Protein 8TKA (pdb70)

Solvent-accessible surface area: 33460 Å² total

Structure (mmCIF, N/CA/C/O backbone):
data_8TKA
#
_entry.id   8TKA
#
_cell.length_a   137.111
_cell.length_b   137.111
_cell.length_c   98.248
_cell.angle_alpha   90.00
_cell.angle_beta   90.00
_cell.angle_gamma   120.00
#
_symmetry.space_group_name_H-M   'P 65'
#
loop_
_atom_site.group_PDB
_atom_site.id
_atom_site.type_symbol
_atom_site.label_atom_id
_atom_site.label_alt_id
_atom_site.label_comp_id
_atom_site.label_asym_id
_atom_site.label_entity_id
_atom_site.label_seq_id
_atom_site.pdbx_PDB_ins_code
_atom_site.Cartn_x
_atom_site.Cartn_y
_atom_site.Cartn_z
_atom_site.occupancy
_atom_site.B_iso_or_equiv
_atom_site.auth_seq_id
_atom_site.auth_comp_id
_atom_site.auth_asym_id
_atom_site.auth_atom_id
_atom_site.pdbx_PDB_model_num
ATOM 9 N N . ALA A 1 2 ? 66.069 10.519 0.064 1.00 64.89 2 ALA A N 1
ATOM 10 C CA . ALA A 1 2 ? 65.845 9.155 0.601 1.00 62.71 2 ALA A CA 1
ATOM 11 C C . ALA A 1 2 ? 65.889 9.069 2.123 1.00 62.16 2 ALA A C 1
ATOM 12 O O . ALA A 1 2 ? 66.357 9.996 2.774 1.00 65.96 2 ALA A O 1
ATOM 14 N N . SER A 1 3 ? 65.423 7.928 2.647 1.00 61.05 3 SER A N 1
ATOM 15 C CA . SER A 1 3 ? 65.294 7.649 4.088 1.00 61.07 3 SER A CA 1
ATOM 16 C C . SER A 1 3 ? 65.340 6.132 4.329 1.00 59.85 3 SER A C 1
ATOM 17 O O . SER A 1 3 ? 64.708 5.365 3.607 1.00 61.36 3 SER A O 1
ATOM 20 N N . SER A 1 4 ? 66.100 5.699 5.331 1.00 61.15 4 SER A N 1
ATOM 21 C CA . SER A 1 4 ? 66.150 4.274 5.702 1.00 59.18 4 SER A CA 1
ATOM 22 C C . SER A 1 4 ? 64.907 3.843 6.448 1.00 57.87 4 SER A C 1
ATOM 23 O O . SER A 1 4 ? 64.560 2.664 6.429 1.00 60.33 4 SER A O 1
ATOM 26 N N . LEU A 1 5 ? 64.251 4.780 7.130 1.00 57.78 5 LEU A N 1
ATOM 27 C CA . LEU A 1 5 ? 62.980 4.481 7.754 1.00 57.84 5 LEU A CA 1
ATOM 28 C C . LEU A 1 5 ? 61.971 4.135 6.676 1.00 59.00 5 LEU A C 1
ATOM 29 O O . LEU A 1 5 ? 61.347 3.072 6.732 1.00 52.67 5 LEU A O 1
ATOM 34 N N . ARG A 1 6 ? 61.863 5.014 5.674 1.00 59.61 6 ARG A N 1
ATOM 35 C CA . ARG A 1 6 ? 60.985 4.780 4.525 1.00 59.26 6 ARG A CA 1
ATOM 36 C C . ARG A 1 6 ? 61.221 3.415 3.876 1.00 60.35 6 ARG A C 1
ATOM 37 O O . ARG A 1 6 ? 60.248 2.710 3.540 1.00 68.01 6 ARG A O 1
ATOM 39 N N . ALA A 1 7 ? 62.495 3.044 3.713 1.00 56.96 7 ALA A N 1
ATOM 40 C CA . ALA A 1 7 ? 62.864 1.759 3.120 1.00 55.37 7 ALA A CA 1
ATOM 41 C C . ALA A 1 7 ? 62.444 0.574 3.982 1.00 61.71 7 ALA A C 1
ATOM 42 O O . ALA A 1 7 ? 61.966 -0.439 3.470 1.00 72.93 7 ALA A O 1
ATOM 44 N N . ALA A 1 8 ? 62.625 0.692 5.294 1.00 64.39 8 ALA A N 1
ATOM 45 C CA . ALA A 1 8 ? 62.180 -0.338 6.227 1.00 65.19 8 ALA A CA 1
ATOM 46 C C . ALA A 1 8 ? 60.684 -0.519 6.138 1.00 70.79 8 ALA A C 1
ATOM 47 O O . ALA A 1 8 ? 60.210 -1.643 6.023 1.00 75.86 8 ALA A O 1
ATOM 49 N N . ILE A 1 9 ? 59.960 0.606 6.156 1.00 75.05 9 ILE A N 1
ATOM 50 C CA . ILE A 1 9 ? 58.497 0.608 6.116 1.00 69.26 9 ILE A CA 1
ATOM 51 C C . ILE A 1 9 ? 58.032 0.100 4.763 1.00 69.51 9 ILE A C 1
ATOM 52 O O . ILE A 1 9 ? 56.994 -0.539 4.656 1.00 78.81 9 ILE A O 1
ATOM 57 N N . SER A 1 10 ? 58.809 0.390 3.730 1.00 67.68 10 SER A N 1
ATOM 58 C CA . SER A 1 10 ? 58.565 -0.164 2.406 1.00 67.61 10 SER A CA 1
ATOM 59 C C . SER A 1 10 ? 58.570 -1.692 2.352 1.00 64.85 10 SER A C 1
ATOM 60 O O . SER A 1 10 ? 57.716 -2.293 1.707 1.00 65.72 10 SER A O 1
ATOM 63 N N . LYS A 1 11 ? 59.522 -2.311 3.035 1.00 67.90 11 LYS A N 1
ATOM 64 C CA . LYS A 1 11 ? 59.658 -3.765 2.995 1.00 71.44 11 LYS A CA 1
ATOM 65 C C . LYS A 1 11 ? 58.526 -4.526 3.667 1.00 71.77 11 LYS A C 1
ATOM 66 O O . LYS A 1 11 ? 58.397 -5.723 3.465 1.00 64.78 11 LYS A O 1
ATOM 72 N N . ILE A 1 12 ? 57.720 -3.836 4.471 1.00 80.21 12 ILE A N 1
ATOM 73 C CA . ILE A 1 12 ? 56.614 -4.457 5.181 1.00 80.15 12 ILE A CA 1
ATOM 74 C C . ILE 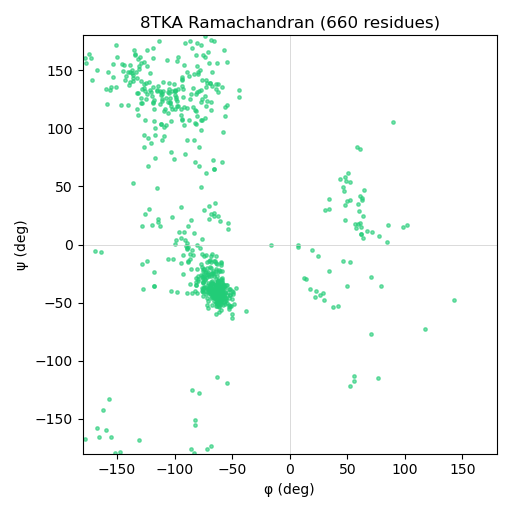A 1 12 ? 55.471 -4.691 4.234 1.00 82.73 12 ILE A C 1
ATOM 75 O O . ILE A 1 12 ? 54.852 -3.761 3.757 1.00 84.72 12 ILE A O 1
ATOM 80 N N . LYS A 1 13 ? 55.287 -5.957 3.901 1.00 100.65 13 LYS A N 1
ATOM 81 C CA . LYS A 1 13 ? 54.046 -6.484 3.326 1.00 113.28 13 LYS A CA 1
ATOM 82 C C . LYS A 1 13 ? 52.791 -5.963 4.047 1.00 108.55 13 LYS A C 1
ATOM 83 O O . LYS A 1 13 ? 52.681 -6.059 5.273 1.00 95.98 13 LYS A O 1
ATOM 89 N N . ARG A 1 14 ? 51.867 -5.406 3.258 1.00 109.28 14 ARG A N 1
ATOM 90 C CA . ARG A 1 14 ? 50.694 -4.685 3.755 1.00 103.39 14 ARG A CA 1
ATOM 91 C C . ARG A 1 14 ? 49.418 -5.319 3.205 1.00 107.49 14 ARG A C 1
ATOM 92 O O . ARG A 1 14 ? 48.717 -4.713 2.396 1.00 111.43 14 ARG A O 1
ATOM 100 N N . ASP A 1 15 ? 49.117 -6.542 3.627 1.00 119.94 15 ASP A N 1
ATOM 101 C CA . ASP A 1 15 ? 47.824 -7.158 3.283 1.00 133.40 15 ASP A CA 1
ATOM 102 C C . ASP A 1 15 ? 46.701 -6.364 3.949 1.00 142.44 15 ASP A C 1
ATOM 103 O O . ASP A 1 15 ? 45.687 -6.070 3.317 1.00 141.06 15 ASP A O 1
ATOM 108 N N . ASP A 1 16 ? 46.907 -6.023 5.225 1.00 155.54 16 ASP A N 1
ATOM 109 C CA . ASP A 1 16 ? 46.049 -5.092 5.988 1.00 152.46 16 ASP A CA 1
ATOM 110 C C . ASP A 1 16 ? 44.540 -5.370 5.843 1.00 144.49 16 ASP A C 1
ATOM 111 O O . ASP A 1 16 ? 43.740 -4.459 5.606 1.00 153.02 16 ASP A O 1
ATOM 116 N N . VAL A 1 17 ? 44.170 -6.640 5.961 1.00 130.14 17 VAL A N 1
ATOM 117 C CA . VAL A 1 17 ? 42.756 -7.025 6.011 1.00 122.42 17 VAL A CA 1
ATOM 118 C C . VAL A 1 17 ? 42.080 -6.555 7.316 1.00 114.24 17 VAL A C 1
ATOM 119 O O . VAL A 1 17 ? 40.932 -6.130 7.280 1.00 122.94 17 VAL A O 1
ATOM 123 N N . GLY A 1 18 ? 42.789 -6.617 8.448 1.00 103.36 18 GLY A N 1
ATOM 124 C CA . GLY A 1 18 ? 42.313 -6.065 9.747 1.00 100.49 18 GLY A CA 1
ATOM 125 C C . GLY A 1 18 ? 43.469 -5.816 10.722 1.00 102.12 18 GLY A C 1
ATOM 126 O O . GLY A 1 18 ? 44.603 -5.686 10.272 1.00 109.72 18 GLY A O 1
ATOM 127 N N . GLN A 1 19 ? 43.213 -5.717 12.038 1.00 99.56 19 GLN A N 1
ATOM 128 C CA . GLN A 1 19 ? 44.305 -5.852 13.036 1.00 106.97 19 GLN A CA 1
ATOM 129 C C . GLN A 1 19 ? 44.512 -7.359 13.246 1.00 103.52 19 GLN A C 1
ATOM 130 O O . GLN A 1 19 ? 43.617 -8.045 13.744 1.00 103.47 19 GLN A O 1
ATOM 136 N N . GLN A 1 20 ? 45.685 -7.867 12.873 1.00 101.64 20 GLN A N 1
ATOM 137 C CA . GLN A 1 20 ? 46.004 -9.287 13.044 1.00 97.76 20 GLN A CA 1
ATOM 138 C C . GLN A 1 20 ? 46.377 -9.544 14.475 1.00 88.51 20 GLN A C 1
ATOM 139 O O . GLN A 1 20 ? 47.183 -8.829 15.042 1.00 90.60 20 GLN A O 1
ATOM 145 N N . VAL A 1 21 ? 45.785 -10.589 15.037 1.00 92.16 21 VAL A N 1
ATOM 146 C CA . VAL A 1 21 ? 45.883 -10.903 16.451 1.00 88.61 21 VAL A CA 1
ATOM 147 C C . VAL A 1 21 ? 46.364 -12.325 16.580 1.00 83.88 21 VAL A C 1
ATOM 148 O O . VAL A 1 21 ? 45.806 -13.223 15.957 1.00 84.19 21 VAL A O 1
ATOM 152 N N . CYS A 1 22 ? 47.366 -12.523 17.431 1.00 81.75 22 CYS A N 1
ATOM 153 C CA . CYS A 1 22 ? 47.971 -13.820 17.634 1.00 79.51 22 CYS A CA 1
ATOM 154 C C . CYS A 1 22 ? 48.333 -14.493 16.300 1.00 84.95 22 CYS A C 1
ATOM 155 O O . CYS A 1 22 ? 47.908 -15.606 16.042 1.00 91.70 22 CYS A O 1
ATOM 158 N N . PRO A 1 23 ? 49.118 -13.810 15.432 1.00 93.56 23 PRO A N 1
ATOM 159 C CA . PRO A 1 23 ? 49.668 -14.506 14.267 1.00 90.43 23 PRO A CA 1
ATOM 160 C C . PRO A 1 23 ? 50.766 -15.417 14.752 1.00 98.78 23 PRO A C 1
ATOM 161 O O . PRO A 1 23 ? 51.041 -15.464 15.955 1.00 115.39 23 PRO A O 1
ATOM 165 N N . ASN A 1 24 ? 51.377 -16.152 13.838 1.00 97.19 24 ASN A N 1
ATOM 166 C CA . ASN A 1 24 ? 52.293 -17.222 14.219 1.00 101.07 24 ASN A CA 1
ATOM 167 C C . ASN A 1 24 ? 51.618 -18.302 15.083 1.00 88.64 24 ASN A C 1
ATOM 168 O O . ASN A 1 24 ? 52.284 -19.097 15.711 1.00 92.48 24 ASN A O 1
ATOM 173 N N . TYR A 1 25 ? 50.293 -18.342 15.076 1.00 86.44 25 TYR A N 1
ATOM 174 C CA . TYR A 1 25 ? 49.538 -19.349 15.784 1.00 83.94 25 TYR A CA 1
ATOM 175 C C . TYR A 1 25 ? 48.756 -20.081 14.736 1.00 77.37 25 TYR A C 1
ATOM 176 O O . TYR A 1 25 ? 48.557 -19.579 13.631 1.00 72.07 25 TYR A O 1
ATOM 185 N N . VAL A 1 26 ? 48.314 -21.274 15.091 1.00 71.73 26 VAL A N 1
ATOM 186 C CA . VAL A 1 26 ? 47.553 -22.098 14.177 1.00 69.51 26 VAL A CA 1
ATOM 187 C C . VAL A 1 26 ? 46.060 -21.798 14.265 1.00 67.63 26 VAL A C 1
ATOM 188 O O . VAL A 1 26 ? 45.425 -21.526 13.266 1.00 70.56 26 VAL A O 1
ATOM 200 N N . LEU A 1 28 ? 44.437 -19.827 17.029 1.00 72.54 28 LEU A N 1
ATOM 201 C CA . LEU A 1 28 ? 44.109 -18.531 17.582 1.00 72.29 28 LEU A CA 1
ATOM 202 C C . LEU A 1 28 ? 44.452 -17.383 16.652 1.00 72.73 28 LEU A C 1
ATOM 203 O O . LEU A 1 28 ? 44.169 -16.230 16.987 1.00 72.61 28 LEU A O 1
ATOM 208 N N . ARG A 1 29 ? 45.031 -17.680 15.487 1.00 74.53 29 ARG A N 1
ATOM 209 C CA . ARG A 1 29 ? 45.229 -16.656 14.478 1.00 78.01 29 ARG A CA 1
ATOM 210 C C . ARG A 1 29 ? 43.882 -15.994 14.183 1.00 73.93 29 ARG A C 1
ATOM 211 O O . ARG A 1 29 ? 42.929 -16.639 13.777 1.00 73.70 29 ARG A O 1
ATOM 219 N N . SER A 1 30 ? 43.830 -14.694 14.416 1.00 78.29 30 SER A N 1
ATOM 220 C CA . SER A 1 30 ? 42.589 -13.943 14.418 1.00 79.76 30 SER A CA 1
ATOM 221 C C . SER A 1 30 ? 42.776 -12.661 13.618 1.00 80.21 30 SER A C 1
ATOM 222 O O . SER A 1 30 ? 43.893 -12.244 13.327 1.00 82.29 30 SER A O 1
ATOM 225 N N . SER A 1 31 ? 41.669 -12.044 13.249 1.00 81.19 31 SER A N 1
ATOM 226 C CA . SER A 1 31 ? 41.694 -10.773 12.546 1.00 83.03 31 SER A CA 1
ATOM 227 C C . SER A 1 31 ? 40.487 -9.992 12.985 1.00 82.85 31 SER A C 1
ATOM 228 O O . SER A 1 31 ? 39.371 -10.443 12.783 1.00 92.20 31 SER A O 1
ATOM 231 N N . VAL A 1 32 ? 40.696 -8.821 13.570 1.00 86.37 32 VAL A N 1
ATOM 232 C CA . VAL A 1 32 ? 39.575 -7.960 13.938 1.00 90.81 32 VAL A CA 1
ATOM 233 C C . VAL A 1 32 ? 39.387 -6.872 12.882 1.00 82.87 32 VAL A C 1
ATOM 234 O O . VAL A 1 32 ? 40.335 -6.219 12.495 1.00 84.12 32 VAL A O 1
ATOM 238 N N . THR A 1 33 ? 38.164 -6.737 12.384 1.00 85.51 33 THR A N 1
ATOM 239 C CA . THR A 1 33 ? 37.826 -5.738 11.380 1.00 86.06 33 THR A CA 1
ATOM 240 C C . THR A 1 33 ? 36.746 -4.846 11.961 1.00 84.61 33 THR A C 1
ATOM 241 O O . THR A 1 33 ? 35.757 -5.313 12.494 1.00 78.87 33 THR A O 1
ATOM 245 N N . THR A 1 34 ? 36.956 -3.547 11.850 1.00 93.58 34 THR A N 1
ATOM 246 C CA . THR A 1 34 ? 36.086 -2.551 12.444 1.00 93.21 34 THR A CA 1
ATOM 247 C C . THR A 1 34 ? 34.971 -2.188 11.468 1.00 93.87 34 THR A C 1
ATOM 248 O O . THR A 1 34 ? 35.229 -1.686 10.380 1.00 102.31 34 THR A O 1
ATOM 252 N N . LYS A 1 35 ? 33.735 -2.453 11.859 1.00 95.87 35 LYS A N 1
ATOM 253 C CA . LYS A 1 35 ? 32.573 -2.141 11.048 1.00 104.35 35 LYS A CA 1
ATOM 254 C C . LYS A 1 35 ? 31.797 -1.107 11.832 1.00 111.99 35 LYS A C 1
ATOM 255 O O . LYS A 1 35 ? 31.583 -1.276 13.033 1.00 117.98 35 LYS A O 1
ATOM 261 N N . VAL A 1 36 ? 31.376 -0.040 11.162 1.00 121.28 36 VAL A N 1
ATOM 262 C CA . VAL A 1 36 ? 30.637 1.040 11.820 1.00 128.52 36 VAL A CA 1
ATOM 263 C C . VAL A 1 36 ? 29.260 1.226 11.153 1.00 130.50 36 VAL A C 1
ATOM 264 O O . VAL A 1 36 ? 29.147 1.222 9.921 1.00 124.80 36 VAL A O 1
ATOM 268 N N . VAL A 1 37 ? 28.216 1.316 11.979 1.00 132.53 37 VAL A N 1
ATOM 269 C CA . VAL A 1 37 ? 26.867 1.688 11.528 1.00 136.84 37 VAL A CA 1
ATOM 270 C C . VAL A 1 37 ? 26.316 2.689 12.537 1.00 141.83 37 VAL A C 1
ATOM 271 O O . VAL A 1 37 ? 26.520 2.535 13.742 1.00 133.24 37 VAL A O 1
ATOM 275 N N . ARG A 1 38 ? 25.614 3.705 12.040 1.00 144.22 38 ARG A N 1
ATOM 276 C CA . ARG A 1 38 ? 25.271 4.892 12.835 1.00 148.19 38 ARG A CA 1
ATOM 277 C C . ARG A 1 38 ? 26.515 5.514 13.503 1.00 148.75 38 ARG A C 1
ATOM 278 O O . ARG A 1 38 ? 27.430 5.918 12.778 1.00 146.00 38 ARG A O 1
ATOM 286 N N . ASN A 1 39 ? 26.549 5.631 14.838 1.00 145.11 39 ASN A N 1
ATOM 287 C CA . ASN A 1 39 ? 27.773 5.982 15.571 1.00 131.93 39 ASN A CA 1
ATOM 288 C C . ASN A 1 39 ? 28.221 4.827 16.454 1.00 126.23 39 ASN A C 1
ATOM 289 O O . ASN A 1 39 ? 28.996 5.041 17.393 1.00 114.04 39 ASN A O 1
ATOM 294 N N . VAL A 1 40 ? 27.741 3.613 16.154 1.00 131.53 40 VAL A N 1
ATOM 295 C CA . VAL A 1 40 ? 28.171 2.408 16.877 1.00 134.33 40 VAL A CA 1
ATOM 296 C C . VAL A 1 40 ? 29.155 1.594 16.029 1.00 121.35 40 VAL A C 1
ATOM 297 O O . VAL A 1 40 ? 28.857 1.214 14.889 1.00 112.65 40 VAL A O 1
ATOM 301 N N . VAL A 1 41 ? 30.337 1.369 16.602 1.00 111.02 41 VAL A N 1
ATOM 302 C CA . VAL A 1 41 ? 31.379 0.562 15.986 1.00 110.16 41 VAL A CA 1
ATOM 303 C C . VAL A 1 41 ? 31.294 -0.835 16.589 1.00 112.49 41 VAL A C 1
ATOM 304 O O . VAL A 1 41 ? 31.373 -0.998 17.810 1.00 112.20 41 VAL A O 1
ATOM 308 N N . GLU A 1 42 ? 31.133 -1.837 15.725 1.00 112.08 42 GLU A N 1
ATOM 309 C CA . GLU A 1 42 ? 31.091 -3.227 16.153 1.00 111.96 42 GLU A CA 1
ATOM 310 C C . GLU A 1 42 ? 32.292 -3.958 15.569 1.00 105.47 42 GLU A C 1
ATOM 311 O O . GLU A 1 42 ? 32.558 -3.852 14.379 1.00 120.14 42 GLU A O 1
ATOM 317 N N . TYR A 1 43 ? 32.994 -4.707 16.417 1.00 98.73 43 TYR A N 1
ATOM 318 C CA . TYR A 1 43 ? 34.232 -5.394 16.060 1.00 96.40 43 TYR A CA 1
ATOM 319 C C . TYR A 1 43 ? 33.903 -6.816 15.613 1.00 90.08 43 TYR A C 1
ATOM 320 O O . TYR A 1 43 ? 33.253 -7.547 16.349 1.00 86.54 43 TYR A O 1
ATOM 329 N N . GLN A 1 44 ? 34.372 -7.196 14.424 1.00 91.03 44 GLN A N 1
ATOM 330 C CA . GLN A 1 44 ? 34.134 -8.515 13.841 1.00 83.59 44 GLN A CA 1
ATOM 331 C C . GLN A 1 44 ? 35.416 -9.343 13.895 1.00 78.43 44 GLN A C 1
ATOM 332 O O . GLN A 1 44 ? 36.439 -8.930 13.367 1.00 73.35 44 GLN A O 1
ATOM 338 N N . ILE A 1 45 ? 35.328 -10.542 14.467 1.00 76.29 45 ILE A N 1
ATOM 339 C CA . ILE A 1 45 ? 36.481 -11.405 14.683 1.00 73.47 45 ILE A CA 1
ATOM 340 C C . ILE A 1 45 ? 36.399 -12.606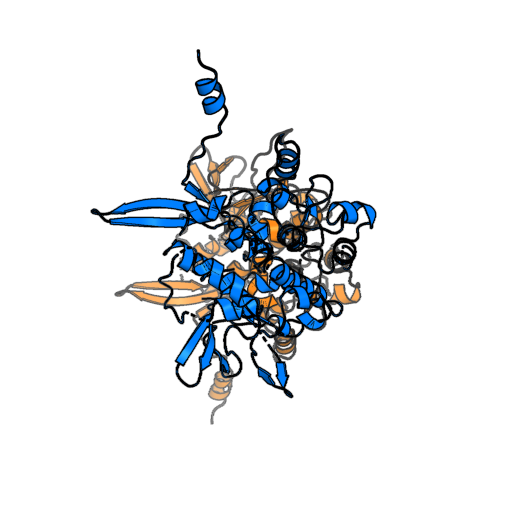 13.739 1.00 71.43 45 ILE A C 1
ATOM 341 O O . ILE A 1 45 ? 35.477 -13.397 13.829 1.00 70.07 45 ILE A O 1
ATOM 346 N N . ARG A 1 46 ? 37.352 -12.702 12.814 1.00 76.94 46 ARG A N 1
ATOM 347 C CA . ARG A 1 46 ? 37.504 -13.853 11.922 1.00 80.18 46 ARG A CA 1
ATOM 348 C C . ARG A 1 46 ? 38.586 -14.757 12.492 1.00 81.10 46 ARG A C 1
ATOM 349 O O . ARG A 1 46 ? 39.697 -14.311 12.777 1.00 76.23 46 ARG A O 1
ATOM 357 N N . THR A 1 47 ? 38.261 -16.033 12.667 1.00 86.67 47 THR A N 1
ATOM 358 C CA . THR A 1 47 ? 39.194 -16.987 13.269 1.00 80.97 47 THR A CA 1
ATOM 359 C C . THR A 1 47 ? 39.186 -18.285 12.485 1.00 77.68 47 THR A C 1
ATOM 360 O O . THR A 1 47 ? 39.052 -19.372 13.034 1.00 74.77 47 THR A O 1
ATOM 364 N N . GLY A 1 48 ? 39.387 -18.139 11.183 1.00 82.87 48 GLY A N 1
ATOM 365 C CA . GLY A 1 48 ? 39.202 -19.222 10.222 1.00 87.59 48 GLY A CA 1
ATOM 366 C C . GLY A 1 48 ? 40.072 -20.450 10.389 1.00 88.13 48 GLY A C 1
ATOM 367 O O . GLY A 1 48 ? 39.723 -21.514 9.890 1.00 96.53 48 GLY A O 1
ATOM 368 N N . GLY A 1 49 ? 41.209 -20.301 11.065 1.00 90.13 49 GLY A N 1
ATOM 369 C CA . GLY A 1 49 ? 42.099 -21.416 11.347 1.00 85.90 49 GLY A CA 1
ATOM 370 C C . GLY A 1 49 ? 41.451 -22.423 12.261 1.00 83.61 49 GLY A C 1
ATOM 371 O O . GLY A 1 49 ? 41.503 -23.614 11.994 1.00 84.93 49 GLY A O 1
ATOM 372 N N . PHE A 1 50 ? 40.825 -21.933 13.328 1.00 85.88 50 PHE A N 1
ATOM 373 C CA . PHE A 1 50 ? 40.122 -22.787 14.276 1.00 84.07 50 PHE A CA 1
ATOM 374 C C . PHE A 1 50 ? 39.000 -23.590 13.628 1.00 77.66 50 PHE A C 1
ATOM 375 O O . PHE A 1 50 ? 38.913 -24.804 13.813 1.00 82.68 50 PHE A O 1
ATOM 383 N N . PHE A 1 51 ? 38.136 -22.907 12.890 1.00 70.29 51 PHE A N 1
ATOM 384 C CA . PHE A 1 51 ? 36.998 -23.567 12.266 1.00 70.59 51 PHE A CA 1
ATOM 385 C C . PHE A 1 51 ? 37.410 -24.421 11.080 1.00 65.85 51 PHE A C 1
ATOM 386 O O . PHE A 1 51 ? 36.702 -25.341 10.725 1.00 70.22 51 PHE A O 1
ATOM 394 N N . SER A 1 52 ? 38.543 -24.118 10.465 1.00 69.94 52 SER A N 1
ATOM 395 C CA . SER A 1 52 ? 39.125 -24.989 9.424 1.00 74.24 52 SER A CA 1
ATOM 396 C C . SER A 1 52 ? 39.592 -26.329 9.982 1.00 73.20 52 SER A C 1
ATOM 397 O O . SER A 1 52 ? 39.386 -27.384 9.374 1.00 74.07 52 SER A O 1
ATOM 400 N N . CYS A 1 53 ? 40.247 -26.277 11.128 1.00 73.07 53 CYS A N 1
ATOM 401 C CA . CYS A 1 53 ? 40.775 -27.479 11.738 1.00 68.36 53 CYS A CA 1
ATOM 402 C C . CYS A 1 53 ? 39.709 -28.311 12.438 1.00 60.88 53 CYS A C 1
ATOM 403 O O . CYS A 1 53 ? 39.962 -29.465 12.734 1.00 64.19 53 CYS A O 1
ATOM 406 N N . LEU A 1 54 ? 38.543 -27.736 12.730 1.00 55.55 54 LEU A N 1
ATOM 407 C CA . LEU A 1 54 ? 37.386 -28.520 13.206 1.00 53.63 54 LEU A CA 1
ATOM 408 C C . LEU A 1 54 ? 36.570 -29.082 12.069 1.00 47.90 54 LEU A C 1
ATOM 409 O O . LEU A 1 54 ? 35.856 -30.039 12.246 1.00 49.35 54 LEU A O 1
ATOM 414 N N . ALA A 1 55 ? 36.686 -28.496 10.893 1.00 47.46 55 ALA A N 1
ATOM 415 C CA . ALA A 1 55 ? 36.133 -29.087 9.694 1.00 50.25 55 ALA A CA 1
ATOM 416 C C . ALA A 1 55 ? 36.807 -30.397 9.294 1.00 49.23 55 ALA A C 1
ATOM 417 O O . ALA A 1 55 ? 36.330 -31.061 8.381 1.00 52.46 55 ALA A O 1
ATOM 427 N N . LEU A 1 57 ? 36.714 -32.950 10.955 1.00 53.49 57 LEU A N 1
ATOM 428 C CA . LEU A 1 57 ? 35.773 -33.985 11.337 1.00 54.97 57 LEU A CA 1
ATOM 429 C C . LEU A 1 57 ? 35.050 -34.633 10.156 1.00 56.80 57 LEU A C 1
ATOM 430 O O . LEU A 1 57 ? 34.447 -35.704 10.336 1.00 53.28 57 LEU A O 1
ATOM 435 N N . ARG A 1 58 ? 35.111 -33.989 8.978 1.00 57.97 58 ARG A N 1
ATOM 436 C CA . ARG A 1 58 ? 34.613 -34.541 7.726 1.00 54.69 58 ARG A CA 1
ATOM 437 C C . ARG A 1 58 ? 35.704 -34.490 6.662 1.00 47.76 58 ARG A C 1
ATOM 438 O O . ARG A 1 58 ? 35.761 -33.573 5.887 1.00 44.00 58 ARG A O 1
ATOM 446 N N . PRO A 1 59 ? 36.591 -35.492 6.637 1.00 51.15 59 PRO A N 1
ATOM 447 C CA . PRO A 1 59 ? 37.866 -35.360 5.927 1.00 50.89 59 PRO A CA 1
ATOM 448 C C . PRO A 1 59 ? 37.783 -35.071 4.438 1.00 52.57 59 PRO A C 1
ATOM 449 O O . PRO A 1 59 ? 38.566 -34.280 3.928 1.00 59.04 59 PRO A O 1
ATOM 453 N N . LEU A 1 60 ? 36.851 -35.698 3.740 1.00 54.10 60 LEU A N 1
ATOM 454 C CA . LEU A 1 60 ? 36.729 -35.461 2.308 1.00 51.66 60 LEU A CA 1
ATOM 455 C C . LEU A 1 60 ? 36.409 -33.984 1.989 1.00 48.67 60 LEU A C 1
ATOM 456 O O . LEU A 1 60 ? 36.926 -33.413 1.034 1.00 51.63 60 LEU A O 1
ATOM 461 N N . GLN A 1 61 ? 35.601 -33.365 2.827 1.00 51.24 61 GLN A N 1
ATOM 462 C CA . GLN A 1 61 ? 35.322 -31.936 2.731 1.00 50.92 61 GLN A CA 1
ATOM 463 C C . GLN A 1 61 ? 36.528 -31.094 3.015 1.00 52.46 61 GLN A C 1
ATOM 464 O O . GLN A 1 61 ? 36.742 -30.087 2.376 1.00 53.39 61 GLN A O 1
ATOM 470 N N . TYR A 1 62 ? 37.319 -31.494 3.995 1.00 57.54 62 TYR A N 1
ATOM 471 C CA . TYR A 1 62 ? 38.562 -30.817 4.270 1.00 55.55 62 TYR A CA 1
ATOM 472 C C . TYR A 1 62 ? 39.469 -30.898 3.044 1.00 59.63 62 TYR A C 1
ATOM 473 O O . TYR A 1 62 ? 40.136 -29.921 2.718 1.00 74.66 62 TYR A O 1
ATOM 482 N N . ALA A 1 63 ? 39.441 -32.010 2.324 1.00 57.56 63 ALA A N 1
ATOM 483 C CA . ALA A 1 63 ? 40.302 -32.164 1.158 1.00 61.52 63 ALA A CA 1
ATOM 484 C C . ALA A 1 63 ? 39.717 -31.687 -0.171 1.00 64.64 63 ALA A C 1
ATOM 485 O O . ALA A 1 63 ? 40.442 -31.686 -1.155 1.00 65.10 63 ALA A O 1
ATOM 487 N N . LYS A 1 64 ? 38.461 -31.238 -0.192 1.00 70.10 64 LYS A N 1
ATOM 488 C CA . LYS A 1 64 ? 37.677 -31.095 -1.434 1.00 77.57 64 LYS A CA 1
ATOM 489 C C . LYS A 1 64 ? 38.313 -30.244 -2.544 1.00 82.60 64 LYS A C 1
ATOM 490 O O . LYS A 1 64 ? 38.353 -30.671 -3.707 1.00 91.57 64 LYS A O 1
ATOM 496 N N . ARG A 1 65 ? 38.762 -29.036 -2.216 1.00 82.65 65 ARG A N 1
ATOM 497 C CA . ARG A 1 65 ? 39.433 -28.224 -3.216 1.00 85.49 65 ARG A CA 1
ATOM 498 C C . ARG A 1 65 ? 40.885 -28.655 -3.356 1.00 74.51 65 ARG A C 1
ATOM 499 O O . ARG A 1 65 ? 41.371 -28.784 -4.464 1.00 84.40 65 ARG A O 1
ATOM 507 N N . GLU A 1 66 ? 41.553 -28.931 -2.247 1.00 66.92 66 GLU A N 1
ATOM 508 C CA . GLU A 1 66 ? 42.992 -29.218 -2.267 1.00 66.28 66 GLU A CA 1
ATOM 509 C C . GLU A 1 66 ? 43.427 -30.432 -3.097 1.00 68.28 66 GLU A C 1
ATOM 510 O O . GLU A 1 66 ? 44.583 -30.543 -3.491 1.00 71.21 66 GLU A O 1
ATOM 516 N N . ARG A 1 67 ? 42.519 -31.362 -3.331 1.00 73.05 67 ARG A N 1
ATOM 517 C CA . ARG A 1 67 ? 42.804 -32.495 -4.213 1.00 72.67 67 ARG A CA 1
ATOM 518 C C . ARG A 1 67 ? 42.791 -32.138 -5.702 1.00 73.63 67 ARG A C 1
ATOM 519 O O . ARG A 1 67 ? 43.369 -32.869 -6.495 1.00 82.37 67 ARG A O 1
ATOM 527 N N . LEU A 1 68 ? 42.130 -31.045 -6.072 1.00 78.98 68 LEU A N 1
ATOM 528 C CA . LEU A 1 68 ? 42.143 -30.544 -7.457 1.00 92.83 68 LEU A CA 1
ATOM 529 C C . LEU A 1 68 ? 43.395 -29.724 -7.750 1.00 100.32 68 LEU A C 1
ATOM 530 O O . LEU A 1 68 ? 43.825 -29.658 -8.895 1.00 115.77 68 LEU A O 1
ATOM 535 N N . LEU A 1 69 ? 43.955 -29.086 -6.719 1.00 102.38 69 LEU A N 1
ATOM 536 C CA . LEU A 1 69 ? 45.263 -28.425 -6.798 1.00 96.76 69 LEU A CA 1
ATOM 537 C C . LEU A 1 69 ? 46.374 -29.482 -6.942 1.00 106.58 69 LEU A C 1
ATOM 538 O O . LEU A 1 69 ? 46.335 -30.528 -6.288 1.00 117.30 69 LEU A O 1
ATOM 543 N N . GLY A 1 70 ? 47.361 -29.207 -7.791 1.00 112.02 70 GLY A N 1
ATOM 544 C CA . GLY A 1 70 ? 48.454 -30.152 -8.050 1.00 116.78 70 GLY A CA 1
ATOM 545 C C . GLY A 1 70 ? 49.583 -30.023 -7.048 1.00 128.62 70 GLY A C 1
ATOM 546 O O . GLY A 1 70 ? 49.496 -29.232 -6.111 1.00 139.36 70 GLY A O 1
ATOM 547 N N . GLN A 1 71 ? 50.652 -30.795 -7.259 1.00 139.03 71 GLN A N 1
ATOM 548 C CA . GLN A 1 71 ? 51.897 -30.682 -6.455 1.00 143.57 71 GLN A CA 1
ATOM 549 C C . GLN A 1 71 ? 52.656 -29.347 -6.587 1.00 150.38 71 GLN A C 1
ATOM 550 O O . GLN A 1 71 ? 53.623 -29.103 -5.857 1.00 145.42 71 GLN A O 1
ATOM 556 N N . ARG A 1 72 ? 52.247 -28.522 -7.550 1.00 163.24 72 ARG A N 1
ATOM 557 C CA . ARG A 1 72 ? 52.758 -27.148 -7.736 1.00 166.06 72 ARG A CA 1
ATOM 558 C C . ARG A 1 72 ? 52.766 -26.256 -6.480 1.00 158.64 72 ARG A C 1
ATOM 559 O O . ARG A 1 72 ? 53.769 -25.576 -6.204 1.00 145.04 72 ARG A O 1
ATOM 567 N N . ASN A 1 73 ? 51.651 -26.260 -5.742 1.00 144.82 73 ASN A N 1
ATOM 568 C CA . ASN A 1 73 ? 51.469 -25.364 -4.596 1.00 129.47 73 ASN A CA 1
ATOM 569 C C . ASN A 1 73 ? 52.355 -25.756 -3.398 1.00 122.18 73 ASN A C 1
ATOM 570 O O . ASN A 1 73 ? 52.894 -24.878 -2.730 1.00 129.08 73 ASN A O 1
ATOM 575 N N . LEU A 1 74 ? 52.518 -27.060 -3.153 1.00 104.60 74 LEU A N 1
ATOM 576 C CA . LEU A 1 74 ? 53.361 -27.562 -2.051 1.00 105.06 74 LEU A CA 1
ATOM 577 C C . LEU A 1 74 ? 54.862 -27.344 -2.224 1.00 111.99 74 LEU A C 1
ATOM 578 O O . LEU A 1 74 ? 55.589 -27.114 -1.246 1.00 110.31 74 LEU A O 1
ATOM 583 N N . GLU A 1 75 ? 55.336 -27.496 -3.456 1.00 121.96 75 GLU A N 1
ATOM 584 C CA . GLU A 1 75 ? 56.708 -27.125 -3.786 1.00 128.03 75 GLU A CA 1
ATOM 585 C C . GLU A 1 75 ? 56.840 -25.608 -3.559 1.00 129.29 75 GLU A C 1
ATOM 586 O O . GLU A 1 75 ? 57.693 -25.180 -2.790 1.00 122.46 75 GLU A O 1
ATOM 592 N N . ARG A 1 76 ? 55.947 -24.821 -4.170 1.00 134.34 76 ARG A N 1
ATOM 593 C CA . ARG A 1 76 ? 55.936 -23.346 -4.031 1.00 135.98 76 ARG A CA 1
ATOM 594 C C . ARG A 1 76 ? 56.012 -22.855 -2.588 1.00 134.89 76 ARG A C 1
ATOM 595 O O . ARG A 1 76 ? 56.710 -21.878 -2.301 1.00 158.11 76 ARG A O 1
ATOM 603 N N . ILE A 1 77 ? 55.263 -23.505 -1.702 1.00 124.04 77 ILE A N 1
ATOM 604 C CA . ILE A 1 77 ? 55.283 -23.179 -0.275 1.00 112.01 77 ILE A CA 1
ATOM 605 C C . ILE A 1 77 ? 56.647 -23.490 0.337 1.00 100.78 77 ILE A C 1
ATOM 606 O O . ILE A 1 77 ? 57.164 -22.695 1.107 1.00 96.04 77 ILE A O 1
ATOM 611 N N . SER A 1 78 ? 57.224 -24.635 -0.007 1.00 102.71 78 SER A N 1
ATOM 612 C CA . SER A 1 78 ? 58.530 -25.030 0.535 1.00 112.00 78 SER A CA 1
ATOM 613 C C . SER A 1 78 ? 59.701 -24.169 0.044 1.00 114.31 78 SER A C 1
ATOM 614 O O . SER A 1 78 ? 60.713 -24.050 0.733 1.00 117.00 78 SER A O 1
ATOM 617 N N . THR A 1 79 ? 59.567 -23.592 -1.151 1.00 121.90 79 THR A N 1
ATOM 618 C CA . THR A 1 79 ? 60.611 -22.737 -1.719 1.00 123.21 79 THR A CA 1
ATOM 619 C C . THR A 1 79 ? 60.704 -21.412 -0.987 1.00 132.87 79 THR A C 1
ATOM 620 O O . THR A 1 79 ? 61.792 -20.854 -0.894 1.00 144.81 79 THR A O 1
ATOM 624 N N . ARG A 1 80 ? 59.566 -20.910 -0.492 1.00 143.75 80 ARG A N 1
ATOM 625 C CA . ARG A 1 80 ? 59.487 -19.592 0.157 1.00 154.18 80 ARG A CA 1
ATOM 626 C C . ARG A 1 80 ? 60.638 -19.339 1.138 1.00 157.09 80 ARG A C 1
ATOM 627 O O . ARG A 1 80 ? 60.964 -20.204 1.951 1.00 162.25 80 ARG A O 1
ATOM 635 N N . ASP A 1 81 ? 61.252 -18.160 1.034 1.00 153.88 81 ASP A N 1
ATOM 636 C CA . ASP A 1 81 ? 62.429 -17.809 1.849 1.00 147.49 81 ASP A CA 1
ATOM 637 C C . ASP A 1 81 ? 62.153 -17.778 3.354 1.00 143.56 81 ASP A C 1
ATOM 638 O O . ASP A 1 81 ? 62.964 -18.269 4.140 1.00 147.45 81 ASP A O 1
ATOM 643 N N . ILE A 1 82 ? 61.016 -17.204 3.740 1.00 140.40 82 ILE A N 1
ATOM 644 C CA . ILE A 1 82 ? 60.577 -17.178 5.139 1.00 127.99 82 ILE A CA 1
ATOM 645 C C . ILE A 1 82 ? 59.438 -18.177 5.286 1.00 117.27 82 ILE A C 1
ATOM 646 O O . ILE A 1 82 ? 58.364 -18.013 4.699 1.00 110.14 82 ILE A O 1
ATOM 651 N N . LEU A 1 83 ? 59.693 -19.240 6.035 1.00 106.33 83 LEU A N 1
ATOM 652 C CA . LEU A 1 83 ? 58.696 -20.267 6.233 1.00 101.38 83 LEU A CA 1
ATOM 653 C C . LEU A 1 83 ? 57.948 -19.843 7.507 1.00 101.92 83 LEU A C 1
ATOM 654 O O . LEU A 1 83 ? 58.466 -19.966 8.626 1.00 93.38 83 LEU A O 1
ATOM 659 N N . GLN A 1 84 ? 56.753 -19.284 7.310 1.00 100.08 84 GLN A N 1
ATOM 660 C CA . GLN A 1 84 ? 55.887 -18.883 8.413 1.00 97.52 84 GLN A CA 1
ATOM 661 C C . GLN A 1 84 ? 55.140 -20.131 8.916 1.00 98.22 84 GLN A C 1
ATOM 662 O O . GLN A 1 84 ? 55.096 -21.167 8.241 1.00 97.30 84 GLN A O 1
ATOM 668 N N . THR A 1 85 ? 54.588 -20.040 10.120 1.00 96.66 85 THR A N 1
ATOM 669 C CA . THR A 1 85 ? 53.829 -21.149 10.729 1.00 94.09 85 THR A CA 1
ATOM 670 C C . THR A 1 85 ? 52.661 -21.677 9.860 1.00 84.75 85 THR A C 1
ATOM 671 O O . THR A 1 85 ? 52.359 -22.871 9.851 1.00 76.98 85 THR A O 1
ATOM 675 N N . ARG A 1 86 ? 52.019 -20.767 9.141 1.00 79.39 86 ARG A N 1
ATOM 676 C CA . ARG A 1 86 ? 50.917 -21.098 8.266 1.00 86.24 86 ARG A CA 1
ATOM 677 C C . ARG A 1 86 ? 51.368 -22.033 7.146 1.00 83.22 86 ARG A C 1
ATOM 678 O O . ARG A 1 86 ? 50.702 -23.028 6.844 1.00 78.57 86 ARG A O 1
ATOM 686 N N . ASP A 1 87 ? 52.513 -21.701 6.557 1.00 82.71 87 ASP A N 1
ATOM 687 C CA . ASP A 1 87 ? 53.142 -22.498 5.497 1.00 79.21 87 ASP A CA 1
ATOM 688 C C . ASP A 1 87 ? 53.579 -23.861 6.021 1.00 73.94 87 ASP A C 1
ATOM 689 O O . ASP A 1 87 ? 53.393 -24.866 5.348 1.00 68.24 87 ASP A O 1
ATOM 694 N N . LEU A 1 88 ? 54.162 -23.883 7.219 1.00 72.73 88 LEU A N 1
ATOM 695 C CA . LEU A 1 88 ? 54.574 -25.140 7.854 1.00 75.23 88 LEU A CA 1
ATOM 696 C C . LEU A 1 88 ? 53.401 -26.043 8.153 1.00 80.14 88 LEU A C 1
ATOM 697 O O . LEU A 1 88 ? 53.512 -27.262 8.015 1.00 81.63 88 LEU A O 1
ATOM 702 N N . HIS A 1 89 ? 52.284 -25.451 8.581 1.00 84.12 89 HIS A N 1
ATOM 703 C CA . HIS A 1 89 ? 51.062 -26.218 8.823 1.00 78.78 89 HIS A CA 1
ATOM 704 C C . HIS A 1 89 ? 50.556 -26.861 7.526 1.00 80.50 89 HIS A C 1
ATOM 705 O O . HIS A 1 89 ? 50.225 -28.044 7.520 1.00 83.48 89 HIS A O 1
ATOM 712 N N . SER A 1 90 ? 50.547 -26.098 6.429 1.00 81.71 90 SER A N 1
ATOM 713 C CA . SER A 1 90 ? 50.220 -26.642 5.096 1.00 76.62 90 SER A CA 1
ATOM 714 C C . SER A 1 90 ? 51.064 -27.862 4.748 1.00 68.52 90 SER A C 1
ATOM 715 O O . SER A 1 90 ? 50.564 -28.805 4.176 1.00 65.25 90 SER A O 1
ATOM 718 N N . LEU A 1 91 ? 52.332 -27.841 5.129 1.00 70.27 91 LEU A N 1
ATOM 719 C CA . LEU A 1 91 ? 53.260 -28.927 4.825 1.00 76.26 91 LEU A CA 1
ATOM 720 C C . LEU A 1 91 ? 53.325 -30.001 5.893 1.00 75.76 91 LEU A C 1
ATOM 721 O O . LEU A 1 91 ? 54.167 -30.894 5.781 1.00 76.81 91 LEU A O 1
ATOM 726 N N . CYS A 1 92 ? 52.496 -29.908 6.936 1.00 71.19 92 CYS A N 1
ATOM 727 C CA . CYS A 1 92 ? 52.498 -30.900 8.017 1.00 71.52 92 CYS A CA 1
ATOM 728 C C . CYS A 1 92 ? 53.873 -31.026 8.702 1.00 71.08 92 CYS A C 1
ATOM 729 O O . CYS A 1 92 ? 54.282 -32.116 9.115 1.00 71.36 92 CYS A O 1
ATOM 740 N N . PRO A 1 94 ? 56.794 -29.617 11.703 1.00 85.15 94 PRO A N 1
ATOM 741 C CA . PRO A 1 94 ? 56.847 -29.020 13.015 1.00 82.68 94 PRO A CA 1
ATOM 742 C C . PRO A 1 94 ? 56.923 -27.549 12.899 1.00 78.11 94 PRO A C 1
ATOM 743 O O . PRO A 1 94 ? 57.553 -27.073 11.970 1.00 71.00 94 PRO A O 1
ATOM 747 N N . THR A 1 95 ? 56.275 -26.869 13.841 1.00 82.77 95 THR A N 1
ATOM 748 C CA . THR A 1 95 ? 56.116 -25.424 13.831 1.00 92.34 95 THR A CA 1
ATOM 749 C C . THR A 1 95 ? 56.818 -24.770 15.042 1.00 91.69 95 THR A C 1
ATOM 750 O O . THR A 1 95 ? 56.268 -24.692 16.140 1.00 75.71 95 THR A O 1
ATOM 754 N N . PRO A 1 96 ? 58.076 -24.325 14.838 1.00 102.68 96 PRO A N 1
ATOM 755 C CA . PRO A 1 96 ? 58.632 -23.304 15.707 1.00 103.44 96 PRO A CA 1
ATOM 756 C C . PRO A 1 96 ? 57.873 -22.001 15.426 1.00 110.10 96 PRO A C 1
ATOM 757 O O . PRO A 1 96 ? 57.024 -21.975 14.520 1.00 108.26 96 PRO A O 1
ATOM 761 N N . ASP A 1 97 ? 58.165 -20.939 16.181 1.00 105.29 97 ASP A N 1
ATOM 762 C CA . ASP A 1 97 ? 57.323 -19.732 16.195 1.00 104.63 97 ASP A CA 1
ATOM 763 C C . ASP A 1 97 ? 55.886 -20.020 16.672 1.00 102.34 97 ASP A C 1
ATOM 764 O O . ASP A 1 97 ? 54.992 -19.216 16.464 1.00 112.60 97 ASP A O 1
ATOM 769 N N . ALA A 1 98 ? 55.688 -21.152 17.346 1.00 97.11 98 ALA A N 1
ATOM 770 C CA . ALA A 1 98 ? 54.377 -21.592 17.809 1.00 88.63 98 ALA A CA 1
ATOM 771 C C . ALA A 1 98 ? 54.575 -22.742 18.781 1.00 80.93 98 ALA A C 1
ATOM 772 O O . ALA A 1 98 ? 55.530 -23.495 18.657 1.00 89.36 98 ALA A O 1
ATOM 774 N N . PRO A 1 99 ? 53.669 -22.894 19.742 1.00 75.88 99 PRO A N 1
ATOM 775 C CA . PRO A 1 99 ? 53.794 -23.938 20.758 1.00 77.62 99 PRO A CA 1
ATOM 776 C C . PRO A 1 99 ? 53.697 -25.351 20.240 1.00 74.69 99 PRO A C 1
ATOM 777 O O . PRO A 1 99 ? 53.066 -25.583 19.208 1.00 83.63 99 PRO A O 1
ATOM 789 N N . SER A 1 101 ? 54.075 -29.837 21.674 1.00 65.59 101 SER A N 1
ATOM 790 C CA . SER A 1 101 ? 53.990 -30.773 22.777 1.00 74.36 101 SER A CA 1
ATOM 791 C C . SER A 1 101 ? 54.921 -31.945 22.544 1.00 75.88 101 SER A C 1
ATOM 792 O O . SER A 1 101 ? 55.493 -32.077 21.480 1.00 80.32 101 SER A O 1
ATOM 795 N N . ASN A 1 102 ? 55.063 -32.785 23.555 1.00 75.24 102 ASN A N 1
ATOM 796 C CA . ASN A 1 102 ? 55.813 -34.018 23.433 1.00 81.37 102 ASN A CA 1
ATOM 797 C C . ASN A 1 102 ? 54.995 -35.193 23.914 1.00 81.81 102 ASN A C 1
ATOM 798 O O . ASN A 1 102 ? 55.543 -36.263 24.144 1.00 97.57 102 ASN A O 1
ATOM 803 N N . HIS A 1 103 ? 53.687 -35.024 24.048 1.00 78.20 103 HIS A N 1
ATOM 804 C CA . HIS A 1 103 ? 52.906 -36.043 24.705 1.00 84.52 103 HIS A CA 1
ATOM 805 C C . HIS A 1 103 ? 52.819 -37.240 23.762 1.00 85.82 103 HIS A C 1
ATOM 806 O O . HIS A 1 103 ? 52.452 -37.096 22.603 1.00 93.38 103 HIS A O 1
ATOM 813 N N . GLN A 1 104 ? 53.261 -38.397 24.248 1.00 87.56 104 GLN A N 1
ATOM 814 C CA . GLN A 1 104 ? 53.183 -39.648 23.518 1.00 84.16 104 GLN A CA 1
ATOM 815 C C . GLN A 1 104 ? 53.696 -39.529 22.074 1.00 77.54 104 GLN A C 1
ATOM 816 O O . GLN A 1 104 ? 53.223 -40.215 21.179 1.00 81.51 104 GLN A O 1
ATOM 822 N N . ALA A 1 105 ? 54.709 -38.685 21.881 1.00 73.66 105 ALA A N 1
ATOM 823 C CA . ALA A 1 105 ? 55.297 -38.428 20.570 1.00 73.50 105 ALA A CA 1
ATOM 824 C C . ALA A 1 105 ? 55.862 -39.691 19.920 1.00 81.98 105 ALA A C 1
ATOM 825 O O . ALA A 1 105 ? 55.903 -39.787 18.695 1.00 94.91 105 ALA A O 1
ATOM 827 N N . SER A 1 106 ? 56.317 -40.638 20.732 1.00 78.16 106 SER A N 1
ATOM 828 C CA . SER A 1 106 ? 56.788 -41.912 20.219 1.00 82.49 106 SER A CA 1
ATOM 829 C C . SER A 1 106 ? 55.674 -42.758 19.596 1.00 82.65 106 SER A C 1
ATOM 830 O O . SER A 1 106 ? 55.869 -43.352 18.538 1.00 90.07 106 SER A O 1
ATOM 833 N N . THR A 1 107 ? 54.534 -42.840 20.279 1.00 85.89 107 THR A N 1
ATOM 834 C CA . THR A 1 107 ? 53.364 -43.572 19.769 1.00 91.73 107 THR A CA 1
ATOM 835 C C . THR A 1 107 ? 52.711 -42.864 18.567 1.00 88.49 107 THR A C 1
ATOM 836 O O . THR A 1 107 ? 52.047 -43.492 17.735 1.00 91.96 107 THR A O 1
ATOM 848 N N . ARG A 1 109 ? 54.493 -41.059 16.220 1.00 76.20 109 ARG A N 1
ATOM 849 C CA . ARG A 1 109 ? 55.346 -41.384 15.090 1.00 73.93 109 ARG A CA 1
ATOM 850 C C . ARG A 1 109 ? 55.126 -42.822 14.646 1.00 72.08 109 ARG A C 1
ATOM 851 O O . ARG A 1 109 ? 55.107 -43.096 13.456 1.00 81.37 109 ARG A O 1
ATOM 859 N N . GLU A 1 110 ? 54.936 -43.740 15.586 1.00 76.97 110 GLU A N 1
ATOM 860 C CA . GLU A 1 110 ? 54.649 -45.131 15.221 1.00 84.94 110 GLU A CA 1
ATOM 861 C C . GLU A 1 110 ? 53.307 -45.209 14.478 1.00 90.04 110 GLU A C 1
ATOM 862 O O . GLU A 1 110 ? 53.175 -45.995 13.522 1.00 87.77 110 GLU A O 1
ATOM 868 N N . LEU A 1 111 ? 52.347 -44.363 14.892 1.00 91.21 111 LEU A N 1
ATOM 869 C CA . LEU A 1 111 ? 51.061 -44.234 14.197 1.00 82.32 111 LEU A CA 1
ATOM 870 C C . LEU A 1 111 ? 51.215 -43.700 12.792 1.00 78.11 111 LEU A C 1
ATOM 871 O O . LEU A 1 111 ? 50.581 -44.210 11.880 1.00 87.95 111 LEU A O 1
ATOM 876 N N . ILE A 1 112 ? 52.053 -42.678 12.625 1.00 72.57 112 ILE A N 1
ATOM 877 C CA . ILE A 1 112 ? 52.345 -42.123 11.311 1.00 65.15 112 ILE A CA 1
ATOM 878 C C . ILE A 1 112 ? 52.880 -43.238 10.448 1.00 71.08 112 ILE A C 1
ATOM 879 O O . ILE A 1 112 ? 52.409 -43.464 9.333 1.00 73.80 112 ILE A O 1
ATOM 884 N N . CYS A 1 113 ? 53.856 -43.952 10.989 1.00 79.81 113 CYS A N 1
ATOM 885 C CA . CYS A 1 113 ? 54.471 -45.057 10.278 1.00 82.33 113 CYS A CA 1
ATOM 886 C C . CYS A 1 113 ? 53.471 -46.137 9.912 1.00 75.76 113 CYS A C 1
ATOM 887 O O . CYS A 1 113 ? 53.405 -46.547 8.756 1.00 79.66 113 CYS A O 1
ATOM 890 N N . SER A 1 114 ? 52.660 -46.551 10.874 1.00 70.63 114 SER A N 1
ATOM 891 C CA . SER A 1 114 ? 51.666 -47.594 10.624 1.00 73.09 114 SER A CA 1
ATOM 892 C C . SER A 1 114 ? 50.650 -47.222 9.541 1.00 74.28 114 SER A C 1
ATOM 893 O O . SER A 1 114 ? 50.388 -48.010 8.633 1.00 80.69 114 SER A O 1
ATOM 896 N N . TYR A 1 115 ? 50.087 -46.024 9.655 1.00 74.63 115 TYR A N 1
ATOM 897 C CA . TYR A 1 115 ? 49.032 -45.573 8.761 1.00 70.47 115 TYR A CA 1
ATOM 898 C C . TYR A 1 115 ? 49.577 -45.385 7.357 1.00 69.43 115 TYR A C 1
ATOM 899 O O . TYR A 1 115 ? 49.034 -45.947 6.410 1.00 72.09 115 TYR A O 1
ATOM 908 N N . PHE A 1 116 ? 50.667 -44.633 7.242 1.00 67.09 116 PHE A N 1
ATOM 909 C CA . PHE A 1 116 ? 51.244 -44.309 5.951 1.00 67.50 116 PHE A CA 1
ATOM 910 C C . PHE A 1 116 ? 52.281 -45.303 5.408 1.00 73.72 116 PHE A C 1
ATOM 911 O O . PHE A 1 116 ? 52.821 -45.064 4.329 1.00 75.71 116 PHE A O 1
ATOM 919 N N . LYS A 1 117 ? 52.553 -46.396 6.133 1.00 81.39 117 LYS A N 1
ATOM 920 C CA . LYS A 1 117 ? 53.484 -47.461 5.697 1.00 82.21 117 LYS A CA 1
ATOM 921 C C . LYS A 1 117 ? 54.794 -46.894 5.184 1.00 85.37 117 LYS A C 1
ATOM 922 O O . LYS A 1 117 ? 55.213 -47.098 4.046 1.00 83.37 117 LYS A O 1
ATOM 928 N N . VAL A 1 118 ? 55.418 -46.152 6.078 1.00 92.44 118 VAL A N 1
ATOM 929 C CA . VAL A 1 118 ? 56.576 -45.373 5.759 1.00 96.14 118 VAL A CA 1
ATOM 930 C C . VAL A 1 118 ? 57.643 -45.723 6.799 1.00 103.30 118 VAL A C 1
ATOM 931 O O . VAL A 1 118 ? 57.323 -46.218 7.891 1.00 94.34 118 VAL A O 1
ATOM 935 N N . ASP A 1 119 ? 58.908 -45.514 6.439 1.00 118.78 119 ASP A N 1
ATOM 936 C CA . ASP A 1 119 ? 60.030 -45.904 7.313 1.00 122.53 119 ASP A CA 1
ATOM 937 C C . ASP A 1 119 ? 60.164 -44.963 8.515 1.00 118.89 119 ASP A C 1
ATOM 938 O O . ASP A 1 119 ? 59.636 -43.846 8.521 1.00 117.37 119 ASP A O 1
ATOM 943 N N . HIS A 1 120 ? 60.866 -45.446 9.531 1.00 110.03 120 HIS A N 1
ATOM 944 C CA . HIS A 1 120 ? 61.075 -44.708 10.767 1.00 100.32 120 HIS A CA 1
ATOM 945 C C . HIS A 1 120 ? 61.705 -43.326 10.503 1.00 95.62 120 HIS A C 1
ATOM 946 O O . HIS A 1 120 ? 61.188 -42.324 10.973 1.00 89.65 120 HIS A O 1
ATOM 953 N N . ALA A 1 121 ? 62.760 -43.286 9.684 1.00 100.81 121 ALA A N 1
ATOM 954 C CA . ALA A 1 121 ? 63.584 -42.069 9.450 1.00 97.41 121 ALA A CA 1
ATOM 955 C C . ALA A 1 121 ? 62.875 -40.868 8.814 1.00 105.79 121 ALA A C 1
ATOM 956 O O . ALA A 1 121 ? 63.226 -39.728 9.141 1.00 100.62 121 ALA A O 1
ATOM 958 N N . ASP A 1 122 ? 61.945 -41.099 7.877 1.00 114.40 122 ASP A N 1
ATOM 959 C CA . ASP A 1 122 ? 61.161 -39.980 7.322 1.00 118.96 122 ASP A CA 1
ATOM 960 C C . ASP A 1 122 ? 60.032 -39.590 8.284 1.00 112.27 122 ASP A C 1
ATOM 961 O O . ASP A 1 122 ? 59.681 -38.418 8.378 1.00 114.08 122 ASP A O 1
ATOM 966 N N . GLY A 1 123 ? 59.507 -40.566 9.024 1.00 102.09 123 GLY A N 1
ATOM 967 C CA . GLY A 1 123 ? 58.637 -40.294 10.167 1.00 99.55 123 GLY A CA 1
ATOM 968 C C . GLY A 1 123 ? 59.294 -39.444 11.247 1.00 97.33 123 GLY A C 1
ATOM 969 O O . GLY A 1 123 ? 58.618 -38.723 11.980 1.00 99.12 123 GLY A O 1
ATOM 970 N N . LEU A 1 124 ? 60.617 -39.551 11.360 1.00 98.78 124 LEU A N 1
ATOM 971 C CA . LEU A 1 124 ? 61.419 -38.646 12.205 1.00 100.04 124 LEU A CA 1
ATOM 972 C C . LEU A 1 124 ? 61.366 -37.201 11.754 1.00 93.67 124 LEU A C 1
ATOM 973 O O . LEU A 1 124 ? 61.584 -36.313 12.550 1.00 90.68 124 LEU A O 1
ATOM 978 N N . LYS A 1 125 ? 61.135 -36.969 10.468 1.00 94.99 125 LYS A N 1
ATOM 979 C CA . LYS A 1 125 ? 60.990 -35.609 9.960 1.00 105.31 125 LYS A CA 1
ATOM 980 C C . LYS A 1 125 ? 59.693 -34.974 10.491 1.00 115.42 125 LYS A C 1
ATOM 981 O O . LYS A 1 125 ? 59.733 -33.854 10.997 1.00 122.05 125 LYS A O 1
ATOM 987 N N . TYR A 1 126 ? 58.571 -35.704 10.436 1.00 110.99 126 TYR A N 1
ATOM 988 C CA . TYR A 1 126 ? 57.280 -35.223 10.992 1.00 98.93 126 TYR A CA 1
ATOM 989 C C . TYR A 1 126 ? 57.363 -34.964 12.509 1.00 96.03 126 TYR A C 1
ATOM 990 O O . TYR A 1 126 ? 57.016 -33.883 12.984 1.00 96.81 126 TYR A O 1
ATOM 999 N N . ILE A 1 127 ? 57.811 -35.969 13.255 1.00 93.02 127 ILE A N 1
ATOM 1000 C CA . ILE A 1 127 ? 58.072 -35.831 14.692 1.00 93.52 127 ILE A CA 1
ATOM 1001 C C . ILE A 1 127 ? 59.568 -36.065 14.929 1.00 93.71 127 ILE A C 1
ATOM 1002 O O . ILE A 1 127 ? 60.013 -37.221 14.961 1.00 86.22 127 ILE A O 1
ATOM 1007 N N . PRO A 1 128 ? 60.354 -34.973 15.089 1.00 93.83 128 PRO A N 1
ATOM 1008 C CA . PRO A 1 128 ? 61.793 -35.165 15.240 1.00 92.11 128 PRO A CA 1
ATOM 1009 C C . PRO A 1 128 ? 62.224 -35.940 16.476 1.00 89.55 128 PRO A C 1
ATOM 1010 O O . PRO A 1 128 ? 61.395 -36.414 17.256 1.00 84.37 128 PRO A O 1
ATOM 1022 N N . ASP A 1 130 ? 63.910 -34.470 18.728 1.00 95.94 130 ASP A N 1
ATOM 1023 C CA . ASP A 1 130 ? 63.513 -33.497 19.791 1.00 90.97 130 ASP A CA 1
ATOM 1024 C C . ASP A 1 130 ? 62.305 -33.973 20.593 1.00 97.66 130 ASP A C 1
ATOM 1025 O O . ASP A 1 130 ? 62.194 -33.694 21.785 1.00 102.11 130 ASP A O 1
ATOM 1030 N N . GLU A 1 131 ? 61.388 -34.640 19.888 1.00 102.20 131 GLU A N 1
ATOM 1031 C CA . GLU A 1 131 ? 60.136 -35.211 20.396 1.00 98.10 131 GLU A CA 1
ATOM 1032 C C . GLU A 1 131 ? 58.993 -34.190 20.441 1.00 92.29 131 GLU A C 1
ATOM 1033 O O . GLU A 1 131 ? 57.873 -34.535 20.810 1.00 94.42 131 GLU A O 1
ATOM 1039 N N . ARG A 1 132 ? 59.257 -32.967 19.986 1.00 87.95 132 ARG A N 1
ATOM 1040 C CA . ARG A 1 132 ? 58.265 -31.920 19.988 1.00 95.00 132 ARG A CA 1
ATOM 1041 C C . ARG A 1 132 ? 57.571 -31.940 18.620 1.00 94.83 132 ARG A C 1
ATOM 1042 O O . ARG A 1 132 ? 58.252 -32.028 17.601 1.00 103.90 132 ARG A O 1
ATOM 1050 N N . TYR A 1 133 ? 56.232 -31.863 18.605 1.00 90.78 133 TYR A N 1
ATOM 1051 C CA . TYR A 1 133 ? 55.409 -31.855 17.366 1.00 82.85 133 TYR A CA 1
ATOM 1052 C C . TYR A 1 133 ? 54.240 -30.881 17.483 1.00 79.23 133 TYR A C 1
ATOM 1053 O O . TYR A 1 133 ? 53.727 -30.688 18.582 1.00 82.13 133 TYR A O 1
ATOM 1062 N N . SER A 1 134 ? 53.816 -30.278 16.366 1.00 78.72 134 SER A N 1
ATOM 1063 C CA . SER A 1 134 ? 52.583 -29.467 16.326 1.00 74.92 134 SER A CA 1
ATOM 1064 C C . SER A 1 134 ? 51.365 -30.358 16.185 1.00 71.68 134 SER A C 1
ATOM 1065 O O . SER A 1 134 ? 51.197 -30.997 15.152 1.00 79.04 134 SER A O 1
ATOM 1068 N N . PRO A 1 135 ? 50.495 -30.391 17.195 1.00 65.00 135 PRO A N 1
ATOM 1069 C CA . PRO A 1 135 ? 49.432 -31.369 17.120 1.00 67.74 135 PRO A CA 1
ATOM 1070 C C . PRO A 1 135 ? 48.507 -31.213 15.911 1.00 67.70 135 PRO A C 1
ATOM 1071 O O . PRO A 1 135 ? 48.077 -32.205 15.362 1.00 63.85 135 PRO A O 1
ATOM 1075 N N . SER A 1 136 ? 48.223 -29.975 15.511 1.00 71.47 136 SER A N 1
ATOM 1076 C CA . SER A 1 136 ? 47.286 -29.703 14.423 1.00 67.33 136 SER A CA 1
ATOM 1077 C C . SER A 1 136 ? 47.883 -30.004 13.068 1.00 67.83 136 SER A C 1
ATOM 1078 O O . SER A 1 136 ? 47.147 -30.379 12.168 1.00 87.27 136 SER A O 1
ATOM 1081 N N . SER A 1 137 ? 49.190 -29.827 12.901 1.00 63.26 137 SER A N 1
ATOM 1082 C CA . SER A 1 137 ? 49.871 -30.261 11.678 1.00 59.56 137 SER A CA 1
ATOM 1083 C C . SER A 1 137 ? 49.786 -31.768 11.566 1.00 55.57 137 SER A C 1
ATOM 1084 O O . SER A 1 137 ? 49.591 -32.321 10.502 1.00 64.94 137 SER A O 1
ATOM 1087 N N . LEU A 1 138 ? 49.891 -32.435 12.683 1.00 53.00 138 LEU A N 1
ATOM 1088 C CA . LEU A 1 138 ? 49.759 -33.862 12.690 1.00 54.51 138 LEU A CA 1
ATOM 1089 C C . LEU A 1 138 ? 48.338 -34.329 12.390 1.00 50.89 138 LEU A C 1
ATOM 1090 O O . LEU A 1 138 ? 48.160 -35.341 11.760 1.00 54.64 138 LEU A O 1
ATOM 1095 N N . ALA A 1 139 ? 47.342 -33.591 12.871 1.00 54.99 139 ALA A N 1
ATOM 1096 C CA . ALA A 1 139 ? 45.932 -33.857 12.593 1.00 55.09 139 ALA A CA 1
ATOM 1097 C C . ALA A 1 139 ? 45.632 -33.664 11.137 1.00 58.28 139 ALA A C 1
ATOM 1098 O O . ALA A 1 139 ? 44.912 -34.468 10.557 1.00 68.86 139 ALA A O 1
ATOM 1100 N N . ARG A 1 140 ? 46.184 -32.606 10.548 1.00 56.10 140 ARG A N 1
ATOM 1101 C CA . ARG A 1 140 ? 46.087 -32.382 9.103 1.00 54.59 140 ARG A CA 1
ATOM 1102 C C . ARG A 1 140 ? 46.691 -33.545 8.300 1.00 51.88 140 ARG A C 1
ATOM 1103 O O . ARG A 1 140 ? 46.088 -34.041 7.371 1.00 51.78 140 ARG A O 1
ATOM 1111 N N . LEU A 1 141 ? 47.878 -33.985 8.673 1.00 53.81 141 LEU A N 1
ATOM 1112 C CA . LEU A 1 141 ? 48.514 -35.084 7.981 1.00 54.76 141 LEU A CA 1
ATOM 1113 C C . LEU A 1 141 ? 47.577 -36.279 7.912 1.00 52.72 141 LEU A C 1
ATOM 1114 O O . LEU A 1 141 ? 47.315 -36.808 6.824 1.00 50.07 141 LEU A O 1
ATOM 1119 N N . PHE A 1 142 ? 47.084 -36.675 9.083 1.00 55.41 142 PHE A N 1
ATOM 1120 C CA . PHE A 1 142 ? 46.199 -37.827 9.231 1.00 56.32 142 PHE A CA 1
ATOM 1121 C C . PHE A 1 142 ? 44.835 -37.602 8.581 1.00 56.98 142 PHE A C 1
ATOM 1122 O O . PHE A 1 142 ? 44.249 -38.526 8.015 1.00 57.81 142 PHE A O 1
ATOM 1130 N N . THR A 1 143 ? 44.320 -36.382 8.693 1.00 54.74 143 THR A N 1
ATOM 1131 C CA . THR A 1 143 ? 43.020 -36.057 8.142 1.00 52.61 143 THR A CA 1
ATOM 1132 C C . THR A 1 143 ? 43.107 -36.169 6.621 1.00 52.29 143 THR A C 1
ATOM 1133 O O . THR A 1 143 ? 42.255 -36.799 6.013 1.00 60.00 143 THR A O 1
ATOM 1145 N N . GLY A 1 145 ? 45.148 -37.900 4.971 1.00 53.25 145 GLY A N 1
ATOM 1146 C CA . GLY A 1 145 ? 45.406 -39.295 4.699 1.00 52.34 145 GLY A CA 1
ATOM 1147 C C . GLY A 1 145 ? 44.188 -40.164 4.614 1.00 48.14 145 GLY A C 1
ATOM 1148 O O . GLY A 1 145 ? 44.182 -41.096 3.826 1.00 48.72 145 GLY A O 1
ATOM 1157 N N . ALA A 1 147 ? 41.383 -38.953 3.573 1.00 51.15 147 ALA A N 1
ATOM 1158 C CA . ALA A 1 147 ? 40.839 -38.461 2.318 1.00 50.56 147 ALA A CA 1
ATOM 1159 C C . ALA A 1 147 ? 41.548 -39.027 1.105 1.00 48.55 147 ALA A C 1
ATOM 1160 O O . ALA A 1 147 ? 41.088 -38.847 0.011 1.00 51.90 147 ALA A O 1
ATOM 1162 N N . GLY A 1 148 ? 42.658 -39.712 1.300 1.00 52.13 148 GLY A N 1
ATOM 1163 C CA . GLY A 1 148 ? 43.382 -40.353 0.218 1.00 56.21 148 GLY A CA 1
ATOM 1164 C C . GLY A 1 148 ? 44.618 -39.607 -0.247 1.00 54.47 148 GLY A C 1
ATOM 1165 O O . GLY A 1 148 ? 45.136 -39.909 -1.298 1.00 50.83 148 GLY A O 1
ATOM 1166 N N . LEU A 1 149 ? 45.119 -38.669 0.543 1.00 56.16 149 LEU A N 1
ATOM 1167 C CA . LEU A 1 149 ? 46.283 -37.916 0.162 1.00 57.42 149 LEU A CA 1
ATOM 1168 C C . LEU A 1 149 ? 47.266 -37.898 1.309 1.00 60.64 149 LEU A C 1
ATOM 1169 O O . LEU A 1 149 ? 46.908 -37.598 2.445 1.00 65.08 149 LEU A O 1
ATOM 1174 N N . HIS A 1 150 ? 48.515 -38.226 0.997 1.00 61.73 150 HIS A N 1
ATOM 1175 C CA . HIS A 1 150 ? 49.616 -38.154 1.942 1.00 59.38 150 HIS A CA 1
ATOM 1176 C C . HIS A 1 150 ? 50.498 -36.949 1.596 1.00 55.68 150 HIS A C 1
ATOM 1177 O O . HIS A 1 150 ? 50.971 -36.845 0.489 1.00 53.22 150 HIS A O 1
ATOM 1184 N N . ILE A 1 151 ? 50.687 -36.040 2.548 1.00 58.38 151 ILE A N 1
ATOM 1185 C CA . ILE A 1 151 ? 51.646 -34.956 2.422 1.00 60.51 151 ILE A CA 1
ATOM 1186 C C . ILE A 1 151 ? 52.975 -35.586 2.775 1.00 67.38 151 ILE A C 1
ATOM 1187 O O . ILE A 1 151 ? 53.187 -35.957 3.923 1.00 69.98 151 ILE A O 1
ATOM 1192 N N . THR A 1 152 ? 53.856 -35.740 1.789 1.00 77.88 152 THR A N 1
ATOM 1193 C CA . THR A 1 152 ? 55.088 -36.513 1.980 1.00 81.37 152 THR A CA 1
ATOM 1194 C C . THR A 1 152 ? 56.160 -35.598 2.549 1.00 79.55 152 THR A C 1
ATOM 1195 O O . THR A 1 152 ? 55.939 -34.393 2.685 1.00 72.30 152 THR A O 1
ATOM 1199 N N . THR A 1 153 ? 57.308 -36.180 2.880 1.00 84.32 153 THR A N 1
ATOM 1200 C CA . THR A 1 153 ? 58.429 -35.432 3.442 1.00 86.54 153 THR A CA 1
ATOM 1201 C C . THR A 1 153 ? 59.076 -34.475 2.453 1.00 90.61 153 THR A C 1
ATOM 1202 O O . THR A 1 153 ? 59.394 -33.358 2.819 1.00 96.76 153 THR A O 1
ATOM 1206 N N . GLU A 1 154 ? 59.283 -34.899 1.211 1.00 102.21 154 GLU A N 1
ATOM 1207 C CA . GLU A 1 154 ? 59.472 -33.923 0.128 1.00 105.23 154 GLU A CA 1
ATOM 1208 C C . GLU A 1 154 ? 58.109 -33.306 -0.130 1.00 99.89 154 GLU A C 1
ATOM 1209 O O . GLU A 1 154 ? 57.103 -34.003 -0.066 1.00 107.84 154 GLU A O 1
ATOM 1215 N N . PRO A 1 155 ? 58.049 -32.004 -0.413 1.00 98.58 155 PRO A N 1
ATOM 1216 C CA . PRO A 1 155 ? 56.702 -31.470 -0.701 1.00 103.53 155 PRO A CA 1
ATOM 1217 C C . PRO A 1 155 ? 56.028 -32.228 -1.864 1.00 102.67 155 PRO A C 1
ATOM 1218 O O . PRO A 1 155 ? 56.487 -32.133 -2.998 1.00 114.69 155 PRO A O 1
ATOM 1222 N N . SER A 1 156 ? 54.980 -32.999 -1.568 1.00 97.07 156 SER A N 1
ATOM 1223 C CA . SER A 1 156 ? 54.333 -33.868 -2.562 1.00 92.38 156 SER A CA 1
ATOM 1224 C C . SER A 1 156 ? 53.030 -34.502 -2.029 1.00 88.23 156 SER A C 1
ATOM 1225 O O . SER A 1 156 ? 52.967 -34.888 -0.861 1.00 87.18 156 SER A O 1
ATOM 1228 N N . TYR A 1 157 ? 52.019 -34.604 -2.903 1.00 81.52 157 TYR A N 1
ATOM 1229 C CA . TYR A 1 157 ? 50.745 -35.290 -2.642 1.00 73.30 157 TYR A CA 1
ATOM 1230 C C . TYR A 1 157 ? 50.856 -36.704 -3.171 1.00 70.12 157 TYR A C 1
ATOM 1231 O O . TYR A 1 157 ? 50.906 -36.898 -4.378 1.00 78.73 157 TYR A O 1
ATOM 1240 N N . LYS A 1 158 ? 50.881 -37.686 -2.281 1.00 69.12 158 LYS A N 1
ATOM 1241 C CA . LYS A 1 158 ? 50.876 -39.093 -2.666 1.00 74.32 158 LYS A CA 1
ATOM 1242 C C . LYS A 1 158 ? 49.503 -39.728 -2.400 1.00 73.79 158 LYS A C 1
ATOM 1243 O O . LYS A 1 158 ? 48.966 -39.597 -1.293 1.00 81.10 158 LYS A O 1
ATOM 1249 N N . ARG A 1 159 ? 48.963 -40.444 -3.392 1.00 67.33 159 ARG A N 1
ATOM 1250 C CA . ARG A 1 159 ? 47.656 -41.094 -3.257 1.00 64.26 159 ARG A CA 1
ATOM 1251 C C . ARG A 1 159 ? 47.738 -42.295 -2.337 1.00 60.00 159 ARG A C 1
ATOM 1252 O O . ARG A 1 159 ? 48.472 -43.217 -2.611 1.00 65.13 159 ARG A O 1
ATOM 1260 N N . VAL A 1 160 ? 46.987 -42.273 -1.243 1.00 60.31 160 VAL A N 1
ATOM 1261 C CA . VAL A 1 160 ? 46.880 -43.410 -0.323 1.00 57.33 160 VAL A CA 1
ATOM 1262 C C . VAL A 1 160 ? 45.414 -43.836 -0.304 1.00 53.55 160 VAL A C 1
ATOM 1263 O O . VAL A 1 160 ? 44.552 -43.109 -0.803 1.00 49.22 160 VAL A O 1
ATOM 1267 N N . PRO A 1 161 ? 45.115 -44.995 0.297 1.00 51.52 161 PRO A N 1
ATOM 1268 C CA . PRO A 1 161 ? 43.713 -45.425 0.268 1.00 52.29 161 PRO A CA 1
ATOM 1269 C C . PRO A 1 161 ? 42.751 -44.468 0.995 1.00 53.96 161 PRO A C 1
ATOM 1270 O O . PRO A 1 161 ? 43.050 -43.978 2.069 1.00 57.88 161 PRO A O 1
ATOM 1274 N N . ILE A 1 162 ? 41.601 -44.224 0.388 1.00 56.55 162 ILE A N 1
ATOM 1275 C CA . ILE A 1 162 ? 40.544 -43.399 0.977 1.00 55.07 162 ILE A CA 1
ATOM 1276 C C . ILE A 1 162 ? 39.747 -44.284 1.927 1.00 53.88 162 ILE A C 1
ATOM 1277 O O . ILE A 1 162 ? 39.342 -45.373 1.548 1.00 61.11 162 ILE A O 1
ATOM 1290 N N . HIS A 1 164 ? 36.629 -45.649 4.156 1.00 52.85 164 HIS A N 1
ATOM 1291 C CA . HIS A 1 164 ? 35.185 -45.774 4.000 1.00 49.10 164 HIS A CA 1
ATOM 1292 C C . HIS A 1 164 ? 34.372 -44.977 4.999 1.00 46.70 164 HIS A C 1
ATOM 1293 O O . HIS A 1 164 ? 33.231 -44.641 4.737 1.00 49.63 164 HIS A O 1
ATOM 1300 N N . LEU A 1 165 ? 34.953 -44.666 6.139 1.00 50.20 165 LEU A N 1
ATOM 1301 C CA . LEU A 1 165 ? 34.292 -43.825 7.135 1.00 50.25 165 LEU A CA 1
ATOM 1302 C C . LEU A 1 165 ? 34.201 -42.381 6.647 1.00 48.20 165 LEU A C 1
ATOM 1303 O O . LEU A 1 165 ? 33.184 -41.728 6.841 1.00 48.87 165 LEU A O 1
ATOM 1308 N N . ALA A 1 166 ? 35.259 -41.891 6.004 1.00 48.37 166 ALA A N 1
ATOM 1309 C CA . ALA A 1 166 ? 35.259 -40.552 5.445 1.00 48.57 166 ALA A CA 1
ATOM 1310 C C . ALA A 1 166 ? 34.143 -40.380 4.432 1.00 52.41 166 ALA A C 1
ATOM 1311 O O . ALA A 1 166 ? 33.470 -39.368 4.443 1.00 57.29 166 ALA A O 1
ATOM 1313 N N . ALA A 1 167 ? 33.954 -41.378 3.570 1.00 54.66 167 ALA A N 1
ATOM 1314 C CA . ALA A 1 167 ? 32.840 -41.418 2.646 1.00 55.50 167 ALA A CA 1
ATOM 1315 C C . ALA A 1 167 ? 31.477 -41.547 3.338 1.00 59.69 167 ALA A C 1
ATOM 1316 O O . ALA A 1 167 ? 30.512 -40.890 2.914 1.00 57.68 167 ALA A O 1
ATOM 1318 N N . ASP A 1 168 ? 31.398 -42.399 4.369 1.00 62.40 168 ASP A N 1
ATOM 1319 C CA . ASP A 1 168 ? 30.164 -42.582 5.162 1.00 65.32 168 ASP A CA 1
ATOM 1320 C C . ASP A 1 168 ? 29.674 -41.286 5.821 1.00 61.44 168 ASP A C 1
ATOM 1321 O O . ASP A 1 168 ? 28.471 -41.017 5.830 1.00 57.37 168 ASP A O 1
ATOM 1326 N N . LEU A 1 169 ? 30.608 -40.487 6.334 1.00 58.68 169 LEU A N 1
ATOM 1327 C CA . LEU A 1 169 ? 30.280 -39.262 7.076 1.00 60.68 169 LEU A CA 1
ATOM 1328 C C . LEU A 1 169 ? 30.074 -38.011 6.238 1.00 57.73 169 LEU A C 1
ATOM 1329 O O . LEU A 1 169 ? 29.645 -37.003 6.762 1.00 58.21 169 LEU A O 1
ATOM 1334 N N . ASP A 1 170 ? 30.367 -38.063 4.948 1.00 63.72 170 ASP A N 1
ATOM 1335 C CA . ASP A 1 170 ? 30.406 -36.847 4.127 1.00 67.96 170 ASP A CA 1
ATOM 1336 C C . ASP A 1 170 ? 29.029 -36.225 3.837 1.00 67.72 170 ASP A C 1
ATOM 1337 O O . ASP A 1 170 ? 28.949 -35.089 3.423 1.00 81.91 170 ASP A O 1
ATOM 1342 N N . CYS A 1 171 ? 27.949 -36.951 4.071 1.00 66.34 171 CYS A N 1
ATOM 1343 C CA . CYS A 1 171 ? 26.600 -36.386 3.988 1.00 64.91 171 CYS A CA 1
ATOM 1344 C C . CYS A 1 171 ? 26.196 -35.512 5.212 1.00 67.07 171 CYS A C 1
ATOM 1345 O O . CYS A 1 171 ? 25.184 -34.797 5.162 1.00 62.11 171 CYS A O 1
ATOM 1356 N N . THR A 1 173 ? 26.290 -32.693 8.156 1.00 55.76 173 THR A N 1
ATOM 1357 C CA . THR A 1 173 ? 26.628 -31.285 8.221 1.00 56.15 173 THR A CA 1
ATOM 1358 C C . THR A 1 173 ? 26.878 -30.751 9.631 1.00 56.41 173 THR A C 1
ATOM 1359 O O . THR A 1 173 ? 27.263 -29.599 9.766 1.00 61.64 173 THR A O 1
ATOM 1363 N N . LEU A 1 174 ? 26.645 -31.561 10.663 1.00 54.91 174 LEU A N 1
ATOM 1364 C CA . LEU A 1 174 ? 26.859 -31.174 12.059 1.00 53.52 174 LEU A CA 1
ATOM 1365 C C . LEU A 1 174 ? 27.484 -32.320 12.826 1.00 52.86 174 LEU A C 1
ATOM 1366 O O . LEU A 1 174 ? 27.304 -33.466 12.454 1.00 57.42 174 LEU A O 1
ATOM 1371 N N . ALA A 1 175 ? 28.206 -32.017 13.898 1.00 50.15 175 ALA A N 1
ATOM 1372 C CA . ALA A 1 175 ? 28.851 -33.054 14.710 1.00 47.26 175 ALA A CA 1
ATOM 1373 C C . ALA A 1 175 ? 28.959 -32.581 16.116 1.00 49.97 175 ALA A C 1
ATOM 1374 O O . ALA A 1 175 ? 29.349 -31.440 16.333 1.00 55.51 175 ALA A O 1
ATOM 1376 N N . LEU A 1 176 ? 28.627 -33.456 17.066 1.00 50.54 176 LEU A N 1
ATOM 1377 C CA . LEU A 1 176 ? 28.768 -33.177 18.484 1.00 46.88 176 LEU A CA 1
ATOM 1378 C C . LEU A 1 176 ? 29.594 -34.255 19.145 1.00 43.72 176 LEU A C 1
ATOM 1379 O O . LEU A 1 176 ? 29.120 -35.340 19.315 1.00 40.15 176 LEU A O 1
ATOM 1384 N N . PRO A 1 177 ? 30.842 -33.956 19.518 1.00 48.60 177 PRO A N 1
ATOM 1385 C CA . PRO A 1 177 ? 31.621 -34.900 20.312 1.00 48.16 177 PRO A CA 1
ATOM 1386 C C . PRO A 1 177 ? 31.265 -34.867 21.771 1.00 47.56 177 PRO A C 1
ATOM 1387 O O . PRO A 1 177 ? 30.920 -33.836 22.298 1.00 52.36 177 PRO A O 1
ATOM 1391 N N . TYR A 1 178 ? 31.350 -36.014 22.408 1.00 50.05 178 TYR A N 1
ATOM 1392 C CA . TYR A 1 178 ? 31.049 -36.158 23.820 1.00 52.10 178 TYR A CA 1
ATOM 1393 C C . TYR A 1 178 ? 31.649 -37.452 24.343 1.00 51.62 178 TYR A C 1
ATOM 1394 O O . TYR A 1 178 ? 32.127 -38.259 23.581 1.00 52.79 178 TYR A O 1
ATOM 1411 N N . ILE A 1 180 ? 31.333 -40.900 26.915 1.00 62.10 180 ILE A N 1
ATOM 1412 C CA . ILE A 1 180 ? 30.295 -41.857 27.282 1.00 62.14 180 ILE A CA 1
ATOM 1413 C C . ILE A 1 180 ? 30.837 -42.824 28.303 1.00 63.07 180 ILE A C 1
ATOM 1414 O O . ILE A 1 180 ? 32.053 -42.993 28.455 1.00 56.92 180 ILE A O 1
ATOM 1419 N N . THR A 1 181 ? 29.910 -43.467 28.996 1.00 71.77 181 THR A N 1
ATOM 1420 C CA . THR A 1 181 ? 30.230 -44.653 29.767 1.00 77.13 181 THR A CA 1
ATOM 1421 C C . THR A 1 181 ? 29.229 -45.753 29.445 1.00 78.09 181 THR A C 1
ATOM 1422 O O . THR A 1 181 ? 28.095 -45.485 29.014 1.00 65.80 181 THR A O 1
ATOM 1426 N N . LEU A 1 182 ? 29.682 -46.991 29.621 1.00 89.76 182 LEU A N 1
ATOM 1427 C CA . LEU A 1 182 ? 28.857 -48.138 29.342 1.00 97.91 182 LEU A CA 1
ATOM 1428 C C . LEU A 1 182 ? 28.352 -48.718 30.647 1.00 102.91 182 LEU A C 1
ATOM 1429 O O . LEU A 1 182 ? 29.112 -49.328 31.394 1.00 103.48 182 LEU A O 1
ATOM 1434 N N . ASP A 1 183 ? 27.064 -48.495 30.904 1.00 115.09 183 ASP A N 1
ATOM 1435 C CA . ASP A 1 183 ? 26.355 -49.077 32.030 1.00 123.13 183 ASP A CA 1
ATOM 1436 C C . ASP A 1 183 ? 25.354 -50.143 31.528 1.00 122.48 183 ASP A C 1
ATOM 1437 O O . ASP A 1 183 ? 24.213 -49.831 31.170 1.00 120.46 183 ASP A O 1
ATOM 1442 N N . GLY A 1 184 ? 25.801 -51.398 31.497 1.00 120.77 184 GLY A N 1
ATOM 1443 C CA . GLY A 1 184 ? 24.967 -52.518 31.053 1.00 116.66 184 GLY A CA 1
ATOM 1444 C C . GLY A 1 184 ? 24.814 -52.589 29.546 1.00 111.79 184 GLY A C 1
ATOM 1445 O O . GLY A 1 184 ? 25.785 -52.857 28.832 1.00 112.88 184 GLY A O 1
ATOM 1446 N N . ASP A 1 185 ? 23.583 -52.385 29.073 1.00 112.10 185 ASP A N 1
ATOM 1447 C CA . ASP A 1 185 ? 23.270 -52.291 27.638 1.00 116.59 185 ASP A CA 1
ATOM 1448 C C . ASP A 1 185 ? 22.782 -50.886 27.260 1.00 106.85 185 ASP A C 1
ATOM 1449 O O . ASP A 1 185 ? 22.100 -50.696 26.243 1.00 101.83 185 ASP A O 1
ATOM 1454 N N . THR A 1 186 ? 23.138 -49.903 28.081 1.00 100.58 186 THR A N 1
ATOM 1455 C CA . THR A 1 186 ? 22.781 -48.522 27.829 1.00 98.67 186 THR A CA 1
ATOM 1456 C C . THR A 1 186 ? 24.043 -47.659 27.857 1.00 85.78 186 THR A C 1
ATOM 1457 O O . THR A 1 186 ? 24.915 -47.814 28.718 1.00 74.71 186 THR A O 1
ATOM 1461 N N . VAL A 1 187 ? 24.143 -46.780 26.871 1.00 81.19 187 VAL A N 1
ATOM 1462 C CA . VAL A 1 187 ? 25.224 -45.815 26.783 1.00 77.74 187 VAL A CA 1
ATOM 1463 C C . VAL A 1 187 ? 24.659 -44.495 27.292 1.00 78.38 187 VAL A C 1
ATOM 1464 O O . VAL A 1 187 ? 23.510 -44.139 26.997 1.00 85.22 187 VAL A O 1
ATOM 1468 N N . VAL A 1 188 ? 25.455 -43.791 28.089 1.00 73.75 188 VAL A N 1
ATOM 1469 C CA . VAL A 1 188 ? 25.044 -42.523 28.637 1.00 70.13 188 VAL A CA 1
ATOM 1470 C C . VAL A 1 188 ? 26.174 -41.518 28.526 1.00 65.53 188 VAL A C 1
ATOM 1471 O O . VAL A 1 188 ? 27.327 -41.877 28.694 1.00 60.55 188 VAL A O 1
ATOM 1475 N N . PRO A 1 189 ? 25.844 -40.250 28.245 1.00 66.02 189 PRO A N 1
ATOM 1476 C CA . PRO A 1 189 ? 26.857 -39.216 28.259 1.00 64.15 189 PRO A CA 1
ATOM 1477 C C . PRO A 1 189 ? 27.374 -38.911 29.657 1.00 65.30 189 PRO A C 1
ATOM 1478 O O . PRO A 1 189 ? 26.593 -38.857 30.599 1.00 71.04 189 PRO A O 1
ATOM 1482 N N . VAL A 1 190 ? 28.680 -38.710 29.778 1.00 66.12 190 VAL A N 1
ATOM 1483 C CA . VAL A 1 190 ? 29.306 -38.313 31.045 1.00 67.01 190 VAL A CA 1
ATOM 1484 C C . VAL A 1 190 ? 30.096 -37.018 30.854 1.00 65.36 190 VAL A C 1
ATOM 1485 O O . VAL A 1 190 ? 30.344 -36.559 29.727 1.00 64.77 190 VAL A O 1
ATOM 1489 N N . ALA A 1 191 ? 30.491 -36.432 31.972 1.00 66.40 191 ALA A N 1
ATOM 1490 C CA . ALA A 1 191 ? 31.310 -35.239 31.939 1.00 65.18 191 ALA A CA 1
ATOM 1491 C C . ALA A 1 191 ? 32.758 -35.637 31.673 1.00 59.75 191 ALA A C 1
ATOM 1492 O O . ALA A 1 191 ? 33.173 -36.730 32.065 1.00 60.03 191 ALA A O 1
ATOM 1494 N N . PRO A 1 192 ? 33.520 -34.766 30.993 1.00 56.65 192 PRO A N 1
ATOM 1495 C CA . PRO A 1 192 ? 34.923 -35.032 30.769 1.00 58.69 192 PRO A CA 1
ATOM 1496 C C . PRO A 1 192 ? 35.693 -34.965 32.079 1.00 64.07 192 PRO A C 1
ATOM 1497 O O . PRO A 1 192 ? 35.733 -33.929 32.726 1.00 68.71 192 PRO A O 1
ATOM 1501 N N . THR A 1 193 ? 36.255 -36.093 32.484 1.00 73.71 193 THR A N 1
ATOM 1502 C CA . THR A 1 193 ? 37.066 -36.173 33.696 1.00 79.28 193 THR A CA 1
ATOM 1503 C C . THR A 1 193 ? 38.554 -36.083 33.352 1.00 77.60 193 THR A C 1
ATOM 1504 O O . THR A 1 193 ? 39.298 -35.393 34.038 1.00 75.26 193 THR A O 1
ATOM 1508 N N . LEU A 1 194 ? 38.965 -36.751 32.274 1.00 79.63 194 LEU A N 1
ATOM 1509 C CA . LEU A 1 194 ? 40.361 -36.774 31.846 1.00 79.93 194 LEU A CA 1
ATOM 1510 C C . LEU A 1 194 ? 40.737 -35.518 31.070 1.00 73.54 194 LEU A C 1
ATOM 1511 O O . LEU A 1 194 ? 39.886 -34.678 30.767 1.00 69.82 194 LEU A O 1
ATOM 1516 N N . SER A 1 195 ? 42.028 -35.400 30.760 1.00 69.91 195 SER A N 1
ATOM 1517 C CA . SER A 1 195 ? 42.537 -34.374 29.844 1.00 65.81 195 SER A CA 1
ATOM 1518 C C . SER A 1 195 ? 42.571 -34.939 28.449 1.00 70.93 195 SER A C 1
ATOM 1519 O O . SER A 1 195 ? 42.672 -36.152 28.246 1.00 72.81 195 SER A O 1
ATOM 1521 N N . ALA A 1 196 ? 42.495 -34.052 27.472 1.00 72.50 196 ALA A N 1
ATOM 1522 C CA . ALA A 1 196 ? 42.597 -34.467 26.102 1.00 72.23 196 ALA A CA 1
ATOM 1523 C C . ALA A 1 196 ? 43.861 -35.292 25.938 1.00 72.55 196 ALA A C 1
ATOM 1524 O O . ALA A 1 196 ? 43.775 -36.445 25.544 1.00 67.27 196 ALA A O 1
ATOM 1526 N N . GLU A 1 197 ? 45.008 -34.722 26.327 1.00 80.28 197 GLU A N 1
ATOM 1527 C CA . GLU A 1 197 ? 46.319 -35.376 26.202 1.00 78.05 197 GLU A CA 1
ATOM 1528 C C . GLU A 1 197 ? 46.289 -36.786 26.770 1.00 75.45 197 GLU A C 1
ATOM 1529 O O . GLU A 1 197 ? 46.840 -37.705 26.182 1.00 73.82 197 GLU A O 1
ATOM 1531 N N . GLN A 1 198 ? 45.592 -36.952 27.888 1.00 75.92 198 GLN A N 1
ATOM 1532 C CA . GLN A 1 198 ? 45.510 -38.241 28.573 1.00 78.55 198 GLN A CA 1
ATOM 1533 C C . GLN A 1 198 ? 44.704 -39.308 27.816 1.00 75.90 198 GLN A C 1
ATOM 1534 O O . GLN A 1 198 ? 44.755 -40.481 28.167 1.00 74.65 198 GLN A O 1
ATOM 1540 N N . LEU A 1 199 ? 43.949 -38.910 26.797 1.00 77.44 199 LEU A N 1
ATOM 1541 C CA . LEU A 1 199 ? 43.315 -39.872 25.894 1.00 71.72 199 LEU A CA 1
ATOM 1542 C C . LEU A 1 199 ? 44.289 -40.520 24.909 1.00 71.15 199 LEU A C 1
ATOM 1543 O O . LEU A 1 199 ? 43.999 -41.597 24.389 1.00 66.98 199 LEU A O 1
ATOM 1548 N N . LEU A 1 200 ? 45.437 -39.875 24.665 1.00 75.83 200 LEU A N 1
ATOM 1549 C CA . LEU A 1 200 ? 46.512 -40.474 23.875 1.00 75.57 200 LEU A CA 1
ATOM 1550 C C . LEU A 1 200 ? 47.245 -41.592 24.616 1.00 79.26 200 LEU A C 1
ATOM 1551 O O . LEU A 1 200 ? 48.052 -42.299 24.024 1.00 76.82 200 LEU A O 1
ATOM 1556 N N . ASP A 1 201 ? 46.965 -41.749 25.906 1.00 89.87 201 ASP A N 1
ATOM 1557 C CA . ASP A 1 201 ? 47.554 -42.807 26.722 1.00 91.91 201 ASP A CA 1
ATOM 1558 C C . ASP A 1 201 ? 46.803 -44.119 26.564 1.00 90.09 201 ASP A C 1
ATOM 1559 O O . ASP A 1 201 ? 45.840 -44.208 25.793 1.00 94.53 201 ASP A O 1
ATOM 1564 N N . ASP A 1 202 ? 47.272 -45.136 27.291 1.00 87.02 202 ASP A N 1
ATOM 1565 C CA . ASP A 1 202 ? 46.693 -46.479 27.287 1.00 84.71 202 ASP A CA 1
ATOM 1566 C C . ASP A 1 202 ? 46.548 -47.029 25.882 1.00 79.17 202 ASP A C 1
ATOM 1567 O O . ASP A 1 202 ? 45.551 -47.681 25.564 1.00 73.66 202 ASP A O 1
ATOM 1572 N N . GLY A 1 203 ? 47.545 -46.744 25.045 1.00 80.63 203 GLY A N 1
ATOM 1573 C CA . GLY A 1 203 ? 47.544 -47.167 23.644 1.00 80.20 203 GLY A CA 1
ATOM 1574 C C . GLY A 1 203 ? 46.371 -46.656 22.823 1.00 77.30 203 GLY A C 1
ATOM 1575 O O . GLY A 1 203 ? 45.867 -47.365 21.957 1.00 79.31 203 GLY A O 1
ATOM 1576 N N . LEU A 1 204 ? 45.916 -45.441 23.120 1.00 77.18 204 LEU A N 1
ATOM 1577 C CA . LEU A 1 204 ? 44.732 -44.845 22.481 1.00 75.38 204 LEU A CA 1
ATOM 1578 C C . LEU A 1 204 ? 43.409 -45.589 22.698 1.00 76.20 204 LEU A C 1
ATOM 1579 O O . LEU A 1 204 ? 42.399 -45.245 22.081 1.00 78.05 204 LEU A O 1
ATOM 1584 N N . LYS A 1 205 ? 43.394 -46.590 23.574 1.00 76.95 205 LYS A N 1
ATOM 1585 C CA . LYS A 1 205 ? 42.193 -47.383 23.787 1.00 72.63 205 LYS A CA 1
ATOM 1586 C C . LYS A 1 205 ? 41.131 -46.574 24.517 1.00 67.81 205 LYS A C 1
ATOM 1587 O O . LYS A 1 205 ? 39.946 -46.858 24.388 1.00 66.47 205 LYS A O 1
ATOM 1593 N N . GLY A 1 206 ? 41.564 -45.548 25.256 1.00 67.71 206 GLY A N 1
ATOM 1594 C CA . GLY A 1 206 ? 40.672 -44.597 25.919 1.00 64.20 206 GLY A CA 1
ATOM 1595 C C . GLY A 1 206 ? 39.735 -43.848 25.018 1.00 61.22 206 GLY A C 1
ATOM 1596 O O . GLY A 1 206 ? 38.681 -43.395 25.458 1.00 65.83 206 GLY A O 1
ATOM 1597 N N . LEU A 1 207 ? 40.108 -43.750 23.748 1.00 58.82 207 LEU A N 1
ATOM 1598 C CA . LEU A 1 207 ? 39.269 -43.160 22.733 1.00 51.97 207 LEU A CA 1
ATOM 1599 C C . LEU A 1 207 ? 37.956 -43.936 22.482 1.00 52.64 207 LEU A C 1
ATOM 1600 O O . LEU A 1 207 ? 37.023 -43.422 21.907 1.00 52.61 207 LEU A O 1
ATOM 1605 N N . ALA A 1 208 ? 37.847 -45.167 22.935 1.00 57.59 208 ALA A N 1
ATOM 1606 C CA . ALA A 1 208 ? 36.625 -45.914 22.703 1.00 60.18 208 ALA A CA 1
ATOM 1607 C C . ALA A 1 208 ? 35.452 -45.369 23.512 1.00 65.57 208 ALA A C 1
ATOM 1608 O O . ALA A 1 208 ? 34.294 -45.499 23.096 1.00 68.53 208 ALA A O 1
ATOM 1610 N N . CYS A 1 209 ? 35.753 -44.750 24.655 1.00 71.01 209 CYS A N 1
ATOM 1611 C CA . CYS A 1 209 ? 34.738 -44.085 25.493 1.00 69.75 209 CYS A CA 1
ATOM 1612 C C . CYS A 1 209 ? 34.397 -42.649 25.011 1.00 68.59 209 CYS A C 1
ATOM 1613 O O . CYS A 1 209 ? 33.809 -41.863 25.736 1.00 68.70 209 CYS A O 1
ATOM 1624 N N . ASP A 1 211 ? 32.410 -40.635 21.889 1.00 56.96 211 ASP A N 1
ATOM 1625 C CA . ASP A 1 211 ? 31.572 -40.761 20.710 1.00 56.45 211 ASP A CA 1
ATOM 1626 C C . ASP A 1 211 ? 31.442 -39.397 20.018 1.00 53.56 211 ASP A C 1
ATOM 1627 O O . ASP A 1 211 ? 31.751 -38.372 20.592 1.00 59.34 211 ASP A O 1
ATOM 1632 N N . ILE A 1 212 ? 31.064 -39.405 18.754 1.00 50.37 212 ILE A N 1
ATOM 1633 C CA . ILE A 1 212 ? 30.765 -38.193 18.027 1.00 51.05 212 ILE A CA 1
ATOM 1634 C C . ILE A 1 212 ? 29.441 -38.438 17.321 1.00 53.80 212 ILE A C 1
ATOM 1635 O O . ILE A 1 212 ? 29.337 -39.326 16.493 1.00 58.19 212 ILE A O 1
ATOM 1640 N N . SER A 1 213 ? 28.423 -37.670 17.678 1.00 53.94 213 SER A N 1
ATOM 1641 C CA . SER A 1 213 ? 27.132 -37.759 17.030 1.00 53.29 213 SER A CA 1
ATOM 1642 C C . SER A 1 213 ? 27.085 -36.856 15.805 1.00 49.37 213 SER A C 1
ATOM 1643 O O . SER A 1 213 ? 27.008 -35.652 15.938 1.00 51.09 213 SER A O 1
ATOM 1646 N N . TYR A 1 214 ? 27.117 -37.447 14.618 1.00 48.52 214 TYR A N 1
ATOM 1647 C CA . TYR A 1 214 ? 26.967 -36.704 13.370 1.00 49.99 214 TYR A CA 1
ATOM 1648 C C . TYR A 1 214 ? 25.496 -36.585 12.964 1.00 49.92 214 TYR A C 1
ATOM 1649 O O . TYR A 1 214 ? 24.714 -37.465 13.225 1.00 53.69 214 TYR A O 1
ATOM 1658 N N . GLY A 1 215 ? 25.142 -35.498 12.299 1.00 49.11 215 GLY A N 1
ATOM 1659 C CA . GLY A 1 215 ? 23.775 -35.277 11.871 1.00 53.07 215 GLY A CA 1
ATOM 1660 C C . GLY A 1 215 ? 23.637 -34.351 10.680 1.00 58.36 215 GLY A C 1
ATOM 1661 O O . GLY A 1 215 ? 24.599 -34.080 9.967 1.00 56.75 215 GLY A O 1
ATOM 1662 N N . CYS A 1 216 ? 22.409 -33.895 10.453 1.00 72.54 216 CYS A N 1
ATOM 1663 C CA . CYS A 1 216 ? 22.097 -32.942 9.386 1.00 78.64 216 CYS A CA 1
ATOM 1664 C C . CYS A 1 216 ? 21.256 -31.792 9.947 1.00 87.06 216 CYS A C 1
ATOM 1665 O O . CYS A 1 216 ? 21.167 -31.648 11.170 1.00 93.45 216 CYS A O 1
ATOM 1668 N N . GLU A 1 217 ? 20.685 -30.964 9.055 1.00 89.75 217 GLU A N 1
ATOM 1669 C CA . GLU A 1 217 ? 19.789 -29.850 9.403 1.00 81.06 217 GLU A CA 1
ATOM 1670 C C . GLU A 1 217 ? 20.555 -28.717 10.071 1.00 84.51 217 GLU A C 1
ATOM 1671 O O . GLU A 1 217 ? 21.619 -28.330 9.596 1.00 89.99 217 GLU A O 1
ATOM 1685 N N . ASP A 1 231 ? 19.106 -33.842 13.094 1.00 103.97 231 ASP A N 1
ATOM 1686 C CA . ASP A 1 231 ? 18.021 -34.735 12.747 1.00 114.94 231 ASP A CA 1
ATOM 1687 C C . ASP A 1 231 ? 18.505 -36.142 12.373 1.00 116.24 231 ASP A C 1
ATOM 1688 O O . ASP A 1 231 ? 18.319 -37.067 13.171 1.00 121.23 231 ASP A O 1
ATOM 1693 N N . SER A 1 232 ? 19.130 -36.318 11.203 1.00 112.19 232 SER A N 1
ATOM 1694 C CA . SER A 1 232 ? 19.482 -37.676 10.712 1.00 101.14 232 SER A CA 1
ATOM 1695 C C . SER A 1 232 ? 20.727 -38.197 11.402 1.00 100.89 232 SER A C 1
ATOM 1696 O O . SER A 1 232 ? 21.776 -38.411 10.783 1.00 95.12 232 SER A O 1
ATOM 1699 N N . SER A 1 233 ? 20.578 -38.448 12.694 1.00 97.61 233 SER A N 1
ATOM 1700 C CA . SER A 1 233 ? 21.711 -38.644 13.567 1.00 93.97 233 SER A CA 1
ATOM 1701 C C . SER A 1 233 ? 22.339 -40.016 13.388 1.00 80.52 233 SER A C 1
ATOM 1702 O O . SER A 1 233 ? 21.657 -41.000 13.189 1.00 71.95 233 SER A O 1
ATOM 1705 N N . ARG A 1 234 ? 23.659 -40.049 13.446 1.00 79.90 234 ARG A N 1
ATOM 1706 C CA . ARG A 1 234 ? 24.415 -41.275 13.612 1.00 77.85 234 ARG A CA 1
ATOM 1707 C C . ARG A 1 234 ? 25.555 -41.046 14.584 1.00 68.18 234 ARG A C 1
ATOM 1708 O O . ARG A 1 234 ? 26.220 -40.017 14.527 1.00 67.51 234 ARG A O 1
ATOM 1716 N N . CYS A 1 235 ? 25.799 -42.020 15.449 1.00 60.46 235 CYS A N 1
ATOM 1717 C CA . CYS A 1 235 ? 26.993 -42.015 16.274 1.00 58.74 235 CYS A CA 1
ATOM 1718 C C . CYS A 1 235 ? 28.083 -42.816 15.599 1.00 54.31 235 CYS A C 1
ATOM 1719 O O . CYS A 1 235 ? 27.840 -43.887 15.108 1.00 56.13 235 CYS A O 1
ATOM 1722 N N . ILE A 1 236 ? 29.295 -42.293 15.601 1.00 56.18 236 ILE A N 1
ATOM 1723 C CA . ILE A 1 236 ? 30.433 -42.932 14.948 1.00 55.75 236 ILE A CA 1
ATOM 1724 C C . ILE A 1 236 ? 30.692 -44.337 15.501 1.00 53.10 236 ILE A C 1
ATOM 1725 O O . ILE A 1 236 ? 31.074 -45.229 14.767 1.00 53.11 236 ILE A O 1
ATOM 1730 N N . ASN A 1 237 ? 30.451 -44.531 16.788 1.00 55.83 237 ASN A N 1
ATOM 1731 C CA . ASN A 1 237 ? 30.640 -45.823 17.412 1.00 56.70 237 ASN A CA 1
ATOM 1732 C C . ASN A 1 237 ? 29.627 -46.850 16.932 1.00 57.63 237 ASN A C 1
ATOM 1733 O O . ASN A 1 237 ? 29.926 -48.026 16.975 1.00 59.41 237 ASN A O 1
ATOM 1738 N N . GLU A 1 238 ? 28.450 -46.420 16.465 1.00 61.72 238 GLU A N 1
ATOM 1739 C CA . GLU A 1 238 ? 27.534 -47.315 15.738 1.00 62.25 238 GLU A CA 1
ATOM 1740 C C . GLU A 1 238 ? 28.133 -47.900 14.486 1.00 60.95 238 GLU A C 1
ATOM 1741 O O . GLU A 1 238 ? 27.772 -49.014 14.121 1.00 63.62 238 GLU A O 1
ATOM 1747 N N . LEU A 1 239 ? 29.010 -47.135 13.826 1.00 58.47 239 LEU A N 1
ATOM 1748 C CA . LEU A 1 239 ? 29.668 -47.529 12.576 1.00 57.22 239 LEU A CA 1
ATOM 1749 C C . LEU A 1 239 ? 30.977 -48.291 12.731 1.00 53.95 239 LEU A C 1
ATOM 1750 O O . LEU A 1 239 ? 31.726 -48.434 11.766 1.00 52.35 239 LEU A O 1
ATOM 1755 N N . TYR A 1 240 ? 31.231 -48.807 13.929 1.00 55.99 240 TYR A N 1
ATOM 1756 C CA . TYR A 1 240 ? 32.452 -49.518 14.211 1.00 57.61 240 TYR A CA 1
ATOM 1757 C C . TYR A 1 240 ? 32.382 -50.960 13.711 1.00 62.70 240 TYR A C 1
ATOM 1758 O O . TYR A 1 240 ? 31.411 -51.693 13.958 1.00 61.68 240 TYR A O 1
ATOM 1767 N N . CYS A 1 241 ? 33.435 -51.335 12.997 1.00 64.11 241 CYS A N 1
ATOM 1768 C CA . CYS A 1 241 ? 33.741 -52.714 12.646 1.00 61.96 241 CYS A CA 1
ATOM 1769 C C . CYS A 1 241 ? 35.265 -52.743 12.514 1.00 64.57 241 CYS A C 1
ATOM 1770 O O . CYS A 1 241 ? 35.901 -51.722 12.731 1.00 68.54 241 CYS A O 1
ATOM 1773 N N . GLU A 1 242 ? 35.863 -53.879 12.188 1.00 69.21 242 GLU A N 1
ATOM 1774 C CA . GLU A 1 242 ? 37.315 -53.954 12.158 1.00 73.62 242 GLU A CA 1
ATOM 1775 C C . GLU A 1 242 ? 37.914 -53.224 10.959 1.00 72.56 242 GLU A C 1
ATOM 1776 O O . GLU A 1 242 ? 39.080 -52.800 11.004 1.00 76.72 242 GLU A O 1
ATOM 1782 N N . GLU A 1 243 ? 37.121 -53.056 9.905 1.00 65.49 243 GLU A N 1
ATOM 1783 C CA . GLU A 1 243 ? 37.542 -52.266 8.747 1.00 64.77 243 GLU A CA 1
ATOM 1784 C C . GLU A 1 243 ? 37.515 -50.782 8.988 1.00 56.60 243 GLU A C 1
ATOM 1785 O O . GLU A 1 243 ? 38.385 -50.078 8.501 1.00 54.97 243 GLU A O 1
ATOM 1791 N N . THR A 1 244 ? 36.504 -50.316 9.721 1.00 57.05 244 THR A N 1
ATOM 1792 C CA . THR A 1 244 ? 36.387 -48.906 10.115 1.00 54.46 244 THR A CA 1
ATOM 1793 C C . THR A 1 244 ? 37.167 -48.501 11.357 1.00 53.95 244 THR A C 1
ATOM 1794 O O . THR A 1 244 ? 37.269 -47.319 11.644 1.00 61.25 244 THR A O 1
ATOM 1798 N N . ALA A 1 245 ? 37.732 -49.461 12.083 1.00 57.31 245 ALA A N 1
ATOM 1799 C CA . ALA A 1 245 ? 38.363 -49.198 13.390 1.00 56.17 245 ALA A CA 1
ATOM 1800 C C . ALA A 1 245 ? 39.529 -48.230 13.318 1.00 56.68 245 ALA A C 1
ATOM 1801 O O . ALA A 1 245 ? 39.603 -47.280 14.096 1.00 61.16 245 ALA A O 1
ATOM 1803 N N . GLU A 1 246 ? 40.434 -48.475 12.383 1.00 55.75 246 GLU A N 1
ATOM 1804 C CA . GLU A 1 246 ? 41.558 -47.593 12.182 1.00 56.20 246 GLU A CA 1
ATOM 1805 C C . GLU A 1 246 ? 41.109 -46.150 11.933 1.00 52.59 246 GLU A C 1
ATOM 1806 O O . GLU A 1 246 ? 41.657 -45.230 12.528 1.00 45.64 246 GLU A O 1
ATOM 1812 N N . ALA A 1 247 ? 40.116 -45.959 11.066 1.00 53.52 247 ALA A N 1
ATOM 1813 C CA . ALA A 1 247 ? 39.691 -44.603 10.711 1.00 56.24 247 ALA A CA 1
ATOM 1814 C C . ALA A 1 247 ? 39.087 -43.896 11.900 1.00 53.62 247 ALA A C 1
ATOM 1815 O O . ALA A 1 247 ? 39.327 -42.692 12.089 1.00 52.07 247 ALA A O 1
ATOM 1817 N N . ILE A 1 248 ? 38.291 -44.642 12.668 1.00 49.90 248 ILE A N 1
ATOM 1818 C CA . ILE A 1 248 ? 37.632 -44.115 13.856 1.00 51.57 248 ILE A CA 1
ATOM 1819 C C . ILE A 1 248 ? 38.649 -43.677 14.915 1.00 51.29 248 ILE A C 1
ATOM 1820 O O . ILE A 1 248 ? 38.459 -42.667 15.595 1.00 53.30 248 ILE A O 1
ATOM 1825 N N . CYS A 1 249 ? 39.710 -44.455 15.062 1.00 52.33 249 CYS A N 1
ATOM 1826 C CA . CYS A 1 249 ? 40.786 -44.110 15.967 1.00 55.71 249 CYS A CA 1
ATOM 1827 C C . CYS A 1 249 ? 41.525 -42.855 15.534 1.00 53.39 249 CYS A C 1
ATOM 1828 O O . CYS A 1 249 ? 41.817 -42.013 16.377 1.00 54.30 249 CYS A O 1
ATOM 1831 N N . VAL A 1 250 ? 41.798 -42.724 14.230 1.00 55.15 250 VAL A N 1
ATOM 1832 C CA . VAL A 1 250 ? 42.475 -41.544 13.680 1.00 53.21 250 VAL A CA 1
ATOM 1833 C C . VAL A 1 250 ? 41.582 -40.292 13.785 1.00 57.05 250 VAL A C 1
ATOM 1834 O O . VAL A 1 250 ? 42.061 -39.224 14.188 1.00 64.89 250 VAL A O 1
ATOM 1838 N N . LEU A 1 251 ? 40.301 -40.416 13.432 1.00 53.20 251 LEU A N 1
ATOM 1839 C CA . LEU A 1 251 ? 39.401 -39.278 13.486 1.00 51.88 251 LEU A CA 1
ATOM 1840 C C . LEU A 1 251 ? 39.298 -38.751 14.891 1.00 52.82 251 LEU A C 1
ATOM 1841 O O . LEU A 1 251 ? 39.376 -37.538 15.090 1.00 61.96 251 LEU A O 1
ATOM 1846 N N . LYS A 1 252 ? 39.129 -39.651 15.857 1.00 54.35 252 LYS A N 1
ATOM 1847 C CA . LYS A 1 252 ? 39.173 -39.273 17.277 1.00 56.06 252 LYS A CA 1
ATOM 1848 C C . LYS A 1 252 ? 40.526 -38.666 17.677 1.00 52.69 252 LYS A C 1
ATOM 1849 O O . LYS A 1 252 ? 40.556 -37.673 18.375 1.00 56.04 252 LYS A O 1
ATOM 1855 N N . THR A 1 253 ? 41.626 -39.238 17.210 1.00 48.97 253 THR A N 1
ATOM 1856 C CA . THR A 1 253 ? 42.937 -38.723 17.547 1.00 50.55 253 THR A CA 1
ATOM 1857 C C . THR A 1 253 ? 43.143 -37.326 16.996 1.00 50.93 253 THR A C 1
ATOM 1858 O O . THR A 1 253 ? 43.738 -36.477 17.675 1.00 55.15 253 THR A O 1
ATOM 1862 N N . CYS A 1 254 ? 42.643 -37.077 15.791 1.00 50.25 254 CYS A N 1
ATOM 1863 C CA . CYS A 1 254 ? 42.771 -35.760 15.166 1.00 49.55 254 CYS A CA 1
ATOM 1864 C C . CYS A 1 254 ? 41.975 -34.689 15.912 1.00 49.94 254 CYS A C 1
ATOM 1865 O O . CYS A 1 254 ? 42.417 -33.548 15.982 1.00 49.88 254 CYS A O 1
ATOM 1868 N N . LEU A 1 255 ? 40.816 -35.055 16.462 1.00 47.93 255 LEU A N 1
ATOM 1869 C CA . LEU A 1 255 ? 40.072 -34.142 17.302 1.00 48.70 255 LEU A CA 1
ATOM 1870 C C . LEU A 1 255 ? 40.835 -33.816 18.570 1.00 56.34 255 LEU A C 1
ATOM 1871 O O . LEU A 1 255 ? 40.931 -32.650 18.943 1.00 66.31 255 LEU A O 1
ATOM 1876 N N . VAL A 1 256 ? 41.389 -34.841 19.221 1.00 61.83 256 VAL A N 1
ATOM 1877 C CA . VAL A 1 256 ? 42.197 -34.678 20.436 1.00 54.39 256 VAL A CA 1
ATOM 1878 C C . VAL A 1 256 ? 43.400 -33.833 20.126 1.00 53.40 256 VAL A C 1
ATOM 1879 O O . VAL A 1 256 ? 43.759 -32.978 20.903 1.00 52.25 256 VAL A O 1
ATOM 1883 N N . LEU A 1 257 ? 44.014 -34.054 18.974 1.00 55.05 257 LEU A N 1
ATOM 1884 C CA . LEU A 1 257 ? 45.154 -33.226 18.575 1.00 61.22 257 LEU A CA 1
ATOM 1885 C C . LEU A 1 257 ? 44.825 -31.748 18.369 1.00 59.66 257 LEU A C 1
ATOM 1886 O O . LEU A 1 257 ? 45.603 -30.880 18.727 1.00 61.42 257 LEU A O 1
ATOM 1891 N N . ASN A 1 258 ? 43.682 -31.460 17.776 1.00 59.17 258 ASN A N 1
ATOM 1892 C CA . ASN A 1 258 ? 43.274 -30.082 17.625 1.00 59.09 258 ASN A CA 1
ATOM 1893 C C . ASN A 1 258 ? 42.929 -29.469 18.963 1.00 59.61 258 ASN A C 1
ATOM 1894 O O . ASN A 1 258 ? 43.183 -28.277 19.165 1.00 58.99 258 ASN A O 1
ATOM 1899 N N . CYS A 1 259 ? 42.348 -30.265 19.864 1.00 58.88 259 CYS A N 1
ATOM 1900 C CA . CYS A 1 259 ? 42.078 -29.791 21.228 1.00 62.33 259 CYS A CA 1
ATOM 1901 C C . CYS A 1 259 ? 43.380 -29.414 21.919 1.00 58.73 259 CYS A C 1
ATOM 1902 O O . CYS A 1 259 ? 43.522 -28.357 22.500 1.00 56.14 259 CYS A O 1
ATOM 1913 N N . GLN A 1 261 ? 46.263 -28.681 20.611 1.00 57.44 261 GLN A N 1
ATOM 1914 C CA . GLN A 1 261 ? 46.846 -27.490 20.039 1.00 64.10 261 GLN A CA 1
ATOM 1915 C C . GLN A 1 261 ? 46.134 -26.263 20.560 1.00 63.13 261 GLN A C 1
ATOM 1916 O O . GLN A 1 261 ? 46.787 -25.279 20.821 1.00 66.78 261 GLN A O 1
ATOM 1922 N N . PHE A 1 262 ? 44.811 -26.317 20.692 1.00 64.83 262 PHE A N 1
ATOM 1923 C CA . PHE A 1 262 ? 44.052 -25.187 21.24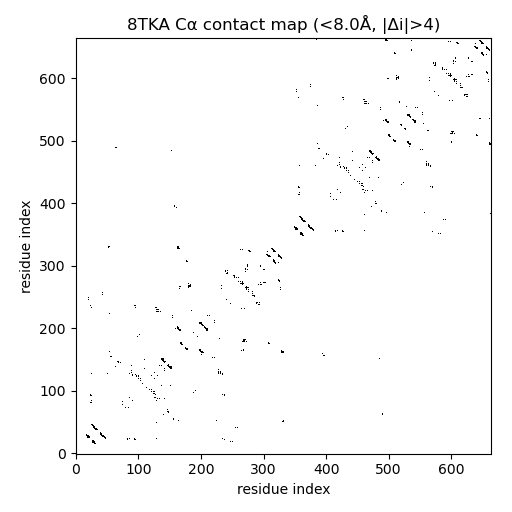3 1.00 63.17 262 PHE A CA 1
ATOM 1924 C C . PHE A 1 262 ? 44.549 -24.842 22.629 1.00 59.19 262 PHE A C 1
ATOM 1925 O O . PHE A 1 262 ? 44.850 -23.691 22.911 1.00 60.00 262 PHE A O 1
ATOM 1933 N N . LYS A 1 263 ? 44.616 -25.854 23.479 1.00 56.81 263 LYS A N 1
ATOM 1934 C CA . LYS A 1 263 ? 45.142 -25.708 24.823 1.00 58.27 263 LYS A CA 1
ATOM 1935 C C . LYS A 1 263 ? 46.557 -25.166 24.880 1.00 55.94 263 LYS A C 1
ATOM 1936 O O . LYS A 1 263 ? 46.849 -24.355 25.720 1.00 55.88 263 LYS A O 1
ATOM 1942 N N . LEU A 1 264 ? 47.434 -25.658 24.015 1.00 59.04 264 LEU A N 1
ATOM 1943 C CA . LEU A 1 264 ? 48.824 -25.204 23.962 1.00 62.12 264 LEU A CA 1
ATOM 1944 C C . LEU A 1 264 ? 48.951 -23.738 23.665 1.00 64.78 264 LEU A C 1
ATOM 1945 O O . LEU A 1 264 ? 49.795 -23.053 24.225 1.00 70.99 264 LEU A O 1
ATOM 1950 N N . GLU A 1 265 ? 48.131 -23.272 22.741 1.00 70.84 265 GLU A N 1
ATOM 1951 C CA . GLU A 1 265 ? 48.108 -21.875 22.367 1.00 71.85 265 GLU A CA 1
ATOM 1952 C C . GLU A 1 265 ? 47.440 -20.962 23.406 1.00 76.49 265 GLU A C 1
ATOM 1953 O O . GLU A 1 265 ? 47.793 -19.778 23.496 1.00 90.81 265 GLU A O 1
ATOM 1967 N N . ASP A 1 267 ? 47.363 -21.477 26.796 1.00 66.34 267 ASP A N 1
ATOM 1968 C CA . ASP A 1 267 ? 48.377 -21.391 27.827 1.00 69.94 267 ASP A CA 1
ATOM 1969 C C . ASP A 1 267 ? 49.428 -20.354 27.433 1.00 78.15 267 ASP A C 1
ATOM 1970 O O . ASP A 1 267 ? 49.765 -19.491 28.237 1.00 84.84 267 ASP A O 1
ATOM 1975 N N . ASP A 1 268 ? 49.915 -20.431 26.191 1.00 83.22 268 ASP A N 1
ATOM 1976 C CA . ASP A 1 268 ? 50.868 -19.449 25.644 1.00 80.26 268 ASP A CA 1
ATOM 1977 C C . ASP A 1 268 ? 50.307 -18.026 25.611 1.00 74.28 268 ASP A C 1
ATOM 1978 O O . ASP A 1 268 ? 51.010 -17.084 25.918 1.00 76.95 268 ASP A O 1
ATOM 1983 N N . LEU A 1 269 ? 49.045 -17.880 25.232 1.00 73.40 269 LEU A N 1
ATOM 1984 C CA . LEU A 1 269 ? 48.381 -16.582 25.272 1.00 76.94 269 LEU A CA 1
ATOM 1985 C C . LEU A 1 269 ? 48.234 -16.020 26.684 1.00 79.31 269 LEU A C 1
ATOM 1986 O O . LEU A 1 269 ? 48.035 -14.828 26.860 1.00 86.84 269 LEU A O 1
ATOM 1991 N N . ALA A 1 270 ? 48.270 -16.883 27.690 1.00 85.00 270 ALA A N 1
ATOM 1992 C CA . ALA A 1 270 ? 48.308 -16.428 29.080 1.00 92.33 270 ALA A CA 1
ATOM 1993 C C . ALA A 1 270 ? 49.586 -15.642 29.393 1.00 95.36 270 ALA A C 1
ATOM 1994 O O . ALA A 1 270 ? 49.498 -14.528 29.885 1.00 96.58 270 ALA A O 1
ATOM 1996 N N . HIS A 1 271 ? 50.758 -16.211 29.098 1.00 108.12 271 HIS A N 1
ATOM 1997 C CA . HIS A 1 271 ? 52.054 -15.526 29.324 1.00 111.00 271 HIS A CA 1
ATOM 1998 C C . HIS A 1 271 ? 52.444 -14.516 28.226 1.00 108.98 271 HIS A C 1
ATOM 1999 O O . HIS A 1 271 ? 53.278 -13.643 28.464 1.00 106.60 271 HIS A O 1
ATOM 2006 N N . ASN A 1 272 ? 51.870 -14.645 27.030 1.00 105.79 272 ASN A N 1
ATOM 2007 C CA . ASN A 1 272 ? 52.103 -13.682 25.958 1.00 101.52 272 ASN A CA 1
ATOM 2008 C C . ASN A 1 272 ? 51.245 -12.447 26.225 1.00 102.02 272 ASN A C 1
ATOM 2009 O O . ASN A 1 272 ? 50.150 -12.283 25.688 1.00 102.83 272 ASN A O 1
ATOM 2014 N N . ALA A 1 273 ? 51.774 -11.567 27.064 1.00 107.39 273 ALA A N 1
ATOM 2015 C CA . ALA A 1 273 ? 51.179 -10.251 27.274 1.00 106.82 273 ALA A CA 1
ATOM 2016 C C . ALA A 1 273 ? 51.329 -9.344 26.050 1.00 94.57 273 ALA A C 1
ATOM 2017 O O . ALA A 1 273 ? 50.615 -8.361 25.938 1.00 90.49 273 ALA A O 1
ATOM 2019 N N . ALA A 1 274 ? 52.265 -9.659 25.157 1.00 92.88 274 ALA A N 1
ATOM 2020 C CA . ALA A 1 274 ? 52.494 -8.854 23.957 1.00 93.68 274 ALA A CA 1
ATOM 2021 C C . ALA A 1 274 ? 51.291 -8.840 23.004 1.00 98.22 274 ALA A C 1
ATOM 2022 O O . ALA A 1 274 ? 51.035 -7.813 22.368 1.00 98.85 274 ALA A O 1
ATOM 2024 N N . GLU A 1 275 ? 50.568 -9.964 22.912 1.00 101.12 275 GLU A N 1
ATOM 2025 C CA . GLU A 1 275 ? 49.302 -10.032 22.150 1.00 105.24 275 GLU A CA 1
ATOM 2026 C C . GLU A 1 275 ? 48.088 -9.665 23.017 1.00 100.04 275 GLU A C 1
ATOM 2027 O O . GLU A 1 275 ? 47.200 -8.955 22.551 1.00 93.23 275 GLU A O 1
ATOM 2033 N N . LEU A 1 276 ? 48.057 -10.152 24.264 1.00 92.63 276 LEU A N 1
ATOM 2034 C CA . LEU A 1 276 ? 46.889 -9.983 25.157 1.00 92.87 276 LEU A CA 1
ATOM 2035 C C . LEU A 1 276 ? 46.549 -8.531 25.515 1.00 97.28 276 LEU A C 1
ATOM 2036 O O . LEU A 1 276 ? 45.381 -8.212 25.730 1.00 96.11 276 LEU A O 1
ATOM 2038 N N . ASP A 1 277 ? 47.562 -7.666 25.597 1.00 116.57 277 ASP A N 1
ATOM 2039 C CA . ASP A 1 277 ? 47.360 -6.215 25.824 1.00 124.11 277 ASP A CA 1
ATOM 2040 C C . ASP A 1 277 ? 46.568 -5.539 24.693 1.00 123.38 277 ASP A C 1
ATOM 2041 O O . ASP A 1 277 ? 45.818 -4.584 24.909 1.00 118.88 277 ASP A O 1
ATOM 2046 N N . LYS A 1 278 ? 46.772 -6.056 23.489 1.00 121.61 278 LYS A N 1
ATOM 2047 C CA . LYS A 1 278 ? 46.101 -5.599 22.284 1.00 122.99 278 LYS A CA 1
ATOM 2048 C C . LYS A 1 278 ? 44.648 -6.058 22.221 1.00 112.86 278 LYS A C 1
ATOM 2049 O O . LYS A 1 278 ? 43.825 -5.395 21.592 1.00 107.93 278 LYS A O 1
ATOM 2055 N N . ILE A 1 279 ? 44.331 -7.165 22.856 1.00 110.54 279 ILE A N 1
ATOM 2056 C CA . ILE A 1 279 ? 42.958 -7.613 22.850 1.00 108.92 279 ILE A CA 1
ATOM 2057 C C . ILE A 1 279 ? 42.459 -7.731 24.262 1.00 107.43 279 ILE A C 1
ATOM 2058 O O . ILE A 1 279 ? 41.588 -8.529 24.550 1.00 117.95 279 ILE A O 1
ATOM 2063 N N . GLN A 1 280 ? 42.971 -6.906 25.158 1.00 106.21 280 GLN A N 1
ATOM 2064 C CA . GLN A 1 280 ? 42.548 -6.976 26.538 1.00 102.25 280 GLN A CA 1
ATOM 2065 C C . GLN A 1 280 ? 41.151 -6.433 26.730 1.00 106.22 280 GLN A C 1
ATOM 2066 O O . GLN A 1 280 ? 40.445 -6.858 27.619 1.00 98.76 280 GLN A O 1
ATOM 2084 N N . ILE A 1 283 ? 35.215 -7.740 24.754 1.00 122.00 283 ILE A N 1
ATOM 2085 C CA . ILE A 1 283 ? 34.152 -8.720 25.030 1.00 122.54 283 ILE A CA 1
ATOM 2086 C C . ILE A 1 283 ? 33.766 -9.591 23.819 1.00 118.13 283 ILE A C 1
ATOM 2087 O O . ILE A 1 283 ? 33.460 -10.765 24.017 1.00 124.36 283 ILE A O 1
ATOM 2092 N N . PRO A 1 284 ? 33.780 -9.046 22.578 1.00 109.37 284 PRO A N 1
ATOM 2093 C CA . PRO A 1 284 ? 33.537 -9.977 21.475 1.00 111.71 284 PRO A CA 1
ATOM 2094 C C . PRO A 1 284 ? 34.597 -11.094 21.323 1.00 104.11 284 PRO A C 1
ATOM 2095 O O . PRO A 1 284 ? 34.244 -12.202 20.902 1.00 110.73 284 PRO A O 1
ATOM 2099 N N . PHE A 1 285 ? 35.857 -10.807 21.673 1.00 89.81 285 PHE A N 1
ATOM 2100 C CA . PHE A 1 285 ? 36.920 -11.828 21.682 1.00 81.38 285 PHE A CA 1
ATOM 2101 C C . PHE A 1 285 ? 36.795 -12.843 22.817 1.00 78.68 285 PHE A C 1
ATOM 2102 O O . PHE A 1 285 ? 37.295 -13.948 22.701 1.00 79.32 285 PHE A O 1
ATOM 2110 N N . SER A 1 286 ? 36.159 -12.464 23.919 1.00 77.95 286 SER A N 1
ATOM 2111 C CA . SER A 1 286 ? 35.746 -13.436 24.934 1.00 78.67 286 SER A CA 1
ATOM 2112 C C . SER A 1 286 ? 34.646 -14.363 24.432 1.00 76.53 286 SER A C 1
ATOM 2113 O O . SER A 1 286 ? 34.681 -15.542 24.703 1.00 80.78 286 SER A O 1
ATOM 2116 N N . GLU A 1 287 ? 33.672 -13.826 23.708 1.00 81.71 287 GLU A N 1
ATOM 2117 C CA . GLU A 1 287 ? 32.605 -14.644 23.139 1.00 91.57 287 GLU A CA 1
ATOM 2118 C C . GLU A 1 287 ? 33.220 -15.683 22.226 1.00 87.34 287 GLU A C 1
ATOM 2119 O O . GLU A 1 287 ? 32.841 -16.842 22.292 1.00 89.33 287 GLU A O 1
ATOM 2125 N N . ARG A 1 288 ? 34.182 -15.263 21.400 1.00 81.66 288 ARG A N 1
ATOM 2126 C CA . ARG A 1 288 ? 34.845 -16.160 20.461 1.00 77.40 288 ARG A CA 1
ATOM 2127 C C . ARG A 1 288 ? 35.676 -17.215 21.163 1.00 75.93 288 ARG A C 1
ATOM 2128 O O . ARG A 1 288 ? 35.737 -18.351 20.720 1.00 83.84 288 ARG A O 1
ATOM 2136 N N . VAL A 1 289 ? 36.330 -16.837 22.244 1.00 71.69 289 VAL A N 1
ATOM 2137 C CA . VAL A 1 289 ? 37.111 -17.793 23.011 1.00 70.03 289 VAL A CA 1
ATOM 2138 C C . VAL A 1 289 ? 36.196 -18.817 23.682 1.00 66.71 289 VAL A C 1
ATOM 2139 O O . VAL A 1 289 ? 36.532 -19.988 23.758 1.00 68.12 289 VAL A O 1
ATOM 2143 N N . PHE A 1 290 ? 35.044 -18.376 24.166 1.00 70.99 290 PHE A N 1
ATOM 2144 C CA . PHE A 1 290 ? 34.032 -19.287 24.706 1.00 66.62 290 PHE A CA 1
ATOM 2145 C C . PHE A 1 290 ? 33.534 -20.244 23.630 1.00 65.41 290 PHE A C 1
ATOM 2146 O O . PHE A 1 290 ? 33.506 -21.444 23.863 1.00 73.68 290 PHE A O 1
ATOM 2154 N N . ARG A 1 291 ? 33.168 -19.712 22.462 1.00 63.29 291 ARG A N 1
ATOM 2155 C CA . ARG A 1 291 ? 32.735 -20.528 21.321 1.00 64.55 291 ARG A CA 1
ATOM 2156 C C . ARG A 1 291 ? 33.768 -21.594 20.983 1.00 64.30 291 ARG A C 1
ATOM 2157 O O . ARG A 1 291 ? 33.417 -22.754 20.746 1.00 74.77 291 ARG A O 1
ATOM 2173 N N . ALA A 1 293 ? 36.385 -22.838 22.994 1.00 52.01 293 ALA A N 1
ATOM 2174 C CA . ALA A 1 293 ? 36.545 -23.794 24.061 1.00 54.79 293 ALA A CA 1
ATOM 2175 C C . ALA A 1 293 ? 35.327 -24.700 24.271 1.00 57.02 293 ALA A C 1
ATOM 2176 O O . ALA A 1 293 ? 35.459 -25.857 24.707 1.00 54.21 293 ALA A O 1
ATOM 2178 N N . SER A 1 294 ? 34.147 -24.187 23.949 1.00 57.17 294 SER A N 1
ATOM 2179 C CA . SER A 1 294 ? 32.943 -25.003 23.973 1.00 57.62 294 SER A CA 1
ATOM 2180 C C . SER A 1 294 ? 33.007 -26.218 23.056 1.00 55.43 294 SER A C 1
ATOM 2181 O O . SER A 1 294 ? 32.419 -27.245 23.351 1.00 55.65 294 SER A O 1
ATOM 2184 N N . SER A 1 295 ? 33.732 -26.106 21.959 1.00 56.22 295 SER A N 1
ATOM 2185 C CA . SER A 1 295 ? 33.980 -27.251 21.093 1.00 59.15 295 SER A CA 1
ATOM 2186 C C . SER A 1 295 ? 34.635 -28.448 21.803 1.00 60.70 295 SER A C 1
ATOM 2187 O O . SER A 1 295 ? 34.226 -29.595 21.598 1.00 63.05 295 SER A O 1
ATOM 2190 N N . PHE A 1 296 ? 35.612 -28.181 22.669 1.00 60.48 296 PHE A N 1
ATOM 2191 C CA . PHE A 1 296 ? 36.272 -29.253 23.437 1.00 58.00 296 PHE A CA 1
ATOM 2192 C C . PHE A 1 296 ? 35.771 -29.435 24.870 1.00 56.35 296 PHE A C 1
ATOM 2193 O O . PHE A 1 296 ? 36.290 -30.283 25.583 1.00 52.82 296 PHE A O 1
ATOM 2201 N N . ALA A 1 297 ? 34.749 -28.668 25.260 1.00 55.83 297 ALA A N 1
ATOM 2202 C CA . ALA A 1 297 ? 34.177 -28.690 26.598 1.00 51.81 297 ALA A CA 1
ATOM 2203 C C . ALA A 1 297 ? 33.507 -29.975 26.966 1.00 49.18 297 ALA A C 1
ATOM 2204 O O . ALA A 1 297 ? 33.187 -30.192 28.127 1.00 46.69 297 ALA A O 1
ATOM 2206 N N . THR A 1 298 ? 33.246 -30.811 25.973 1.00 53.39 298 THR A N 1
ATOM 2207 C CA . THR A 1 298 ? 32.627 -32.111 26.192 1.00 52.36 298 THR A CA 1
ATOM 2208 C C . THR A 1 298 ? 33.623 -33.240 26.323 1.00 49.02 298 THR A C 1
ATOM 2209 O O . THR A 1 298 ? 33.235 -34.273 26.803 1.00 54.19 298 THR A O 1
ATOM 2213 N N . ILE A 1 299 ? 34.873 -33.027 25.910 1.00 48.83 299 ILE A N 1
ATOM 2214 C CA . ILE A 1 299 ? 35.923 -34.042 25.927 1.00 52.14 299 ILE A CA 1
ATOM 2215 C C . ILE A 1 299 ? 37.200 -33.688 26.705 1.00 52.45 299 ILE A C 1
ATOM 2216 O O . ILE A 1 299 ? 38.027 -34.555 26.977 1.00 54.08 299 ILE A O 1
ATOM 2221 N N . ASP A 1 300 ? 37.375 -32.424 27.046 1.00 56.66 300 ASP A N 1
ATOM 2222 C CA . ASP A 1 300 ? 38.470 -32.013 27.894 1.00 63.52 300 ASP A CA 1
ATOM 2223 C C . ASP A 1 300 ? 37.969 -31.367 29.187 1.00 62.66 300 ASP A C 1
ATOM 2224 O O . ASP A 1 300 ? 37.089 -30.511 29.142 1.00 60.97 300 ASP A O 1
ATOM 2229 N N . ALA A 1 301 ? 38.569 -31.746 30.318 1.00 64.04 301 ALA A N 1
ATOM 2230 C CA . ALA A 1 301 ? 38.130 -31.279 31.638 1.00 64.78 301 ALA A CA 1
ATOM 2231 C C . ALA A 1 301 ? 38.398 -29.799 31.896 1.00 60.61 301 ALA A C 1
ATOM 2232 O O . ALA A 1 301 ? 37.552 -29.124 32.454 1.00 55.39 301 ALA A O 1
ATOM 2234 N N . GLN A 1 302 ? 39.574 -29.313 31.497 1.00 61.83 302 GLN A N 1
ATOM 2235 C CA . GLN A 1 302 ? 39.920 -27.897 31.626 1.00 63.09 302 GLN A CA 1
ATOM 2236 C C . GLN A 1 302 ? 38.977 -27.041 30.823 1.00 62.13 302 GLN A C 1
ATOM 2237 O O . GLN A 1 302 ? 38.433 -26.058 31.325 1.00 61.36 302 GLN A O 1
ATOM 2243 N N . CYS A 1 303 ? 38.778 -27.430 29.573 1.00 66.99 303 CYS A N 1
ATOM 2244 C CA . CYS A 1 303 ? 37.886 -26.694 28.685 1.00 67.15 303 CYS A CA 1
ATOM 2245 C C . CYS A 1 303 ? 36.467 -26.708 29.215 1.00 61.43 303 CYS A C 1
ATOM 2246 O O . CYS A 1 303 ? 35.754 -25.706 29.088 1.00 65.95 303 CYS A O 1
ATOM 2249 N N . PHE A 1 304 ? 36.082 -27.820 29.834 1.00 57.98 304 PHE A N 1
ATOM 2250 C CA . PHE A 1 304 ? 34.774 -27.938 30.477 1.00 61.15 304 PHE A CA 1
ATOM 2251 C C . PHE A 1 304 ? 34.642 -26.934 31.580 1.00 62.91 304 PHE A C 1
ATOM 2252 O O . PHE A 1 304 ? 33.780 -26.070 31.531 1.00 68.36 304 PHE A O 1
ATOM 2260 N N . ARG A 1 305 ? 35.546 -27.008 32.538 1.00 68.79 305 ARG A N 1
ATOM 2261 C CA . ARG A 1 305 ? 35.513 -26.104 33.682 1.00 73.17 305 ARG A CA 1
ATOM 2262 C C . ARG A 1 305 ? 35.606 -24.632 33.278 1.00 74.53 305 ARG A C 1
ATOM 2263 O O . ARG A 1 305 ? 34.825 -23.799 33.731 1.00 85.07 305 ARG A O 1
ATOM 2271 N N . PHE A 1 306 ? 36.547 -24.324 32.403 1.00 66.50 306 PHE A N 1
ATOM 2272 C CA . PHE A 1 306 ? 36.686 -22.986 31.881 1.00 61.23 306 PHE A CA 1
ATOM 2273 C C . PHE A 1 306 ? 35.369 -22.460 31.323 1.00 66.47 306 PHE A C 1
ATOM 2274 O O . PHE A 1 306 ? 34.996 -21.302 31.540 1.00 77.68 306 PHE A O 1
ATOM 2282 N N . CYS A 1 307 ? 34.674 -23.314 30.584 1.00 66.35 307 CYS A N 1
ATOM 2283 C CA . CYS A 1 307 ? 33.446 -22.896 29.916 1.00 62.49 307 CYS A CA 1
ATOM 2284 C C . CYS A 1 307 ? 32.319 -22.785 30.900 1.00 57.86 307 CYS A C 1
ATOM 2285 O O . CYS A 1 307 ? 31.431 -21.978 30.712 1.00 57.40 307 CYS A O 1
ATOM 2288 N N . VAL A 1 308 ? 32.362 -23.581 31.954 1.00 59.28 308 VAL A N 1
ATOM 2289 C CA . VAL A 1 308 ? 31.330 -23.499 32.977 1.00 66.77 308 VAL A CA 1
ATOM 2290 C C . VAL A 1 308 ? 31.461 -22.143 33.666 1.00 67.10 308 VAL A C 1
ATOM 2291 O O . VAL A 1 308 ? 30.478 -21.427 33.811 1.00 71.28 308 VAL A O 1
ATOM 2311 N N . LYS A 1 311 ? 30.329 -18.967 31.652 1.00 80.85 311 LYS A N 1
ATOM 2312 C CA . LYS A 1 311 ? 28.857 -18.911 31.555 1.00 84.60 311 LYS A CA 1
ATOM 2313 C C . LYS A 1 311 ? 28.286 -18.383 32.867 1.00 88.10 311 LYS A C 1
ATOM 2314 O O . LYS A 1 311 ? 27.3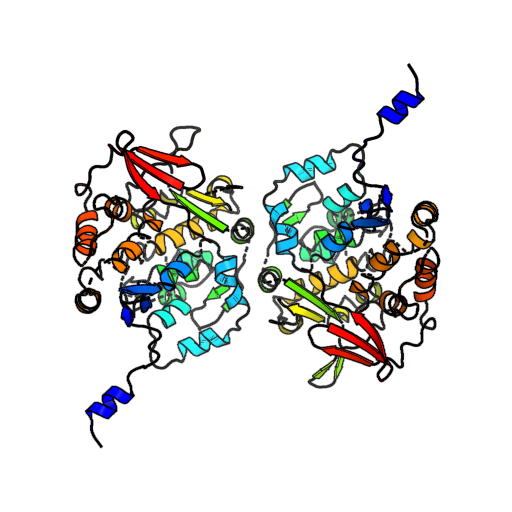20 -17.626 32.854 1.00 94.01 311 LYS A O 1
ATOM 2316 N N . ASP A 1 312 ? 28.905 -18.743 33.992 1.00 93.03 312 ASP A N 1
ATOM 2317 C CA . ASP A 1 312 ? 28.515 -18.194 35.308 1.00 95.11 312 ASP A CA 1
ATOM 2318 C C . ASP A 1 312 ? 28.683 -16.671 35.407 1.00 96.40 312 ASP A C 1
ATOM 2319 O O . ASP A 1 312 ? 27.870 -16.012 36.049 1.00 107.75 312 ASP A O 1
ATOM 2324 N N . LYS A 1 313 ? 29.710 -16.124 34.749 1.00 93.17 313 LYS A N 1
ATOM 2325 C CA . LYS A 1 313 ? 29.975 -14.674 34.726 1.00 98.34 313 LYS A CA 1
ATOM 2326 C C . LYS A 1 313 ? 29.293 -14.000 33.528 1.00 98.97 313 LYS A C 1
ATOM 2327 O O . LYS A 1 313 ? 29.588 -12.845 33.205 1.00 95.55 313 LYS A O 1
ATOM 2333 N N . ASN A 1 314 ? 28.413 -14.748 32.857 1.00 105.97 314 ASN A N 1
ATOM 2334 C CA . ASN A 1 314 ? 27.516 -14.255 31.815 1.00 107.16 314 ASN A CA 1
ATOM 2335 C C . ASN A 1 314 ? 28.248 -13.737 30.588 1.00 103.70 314 ASN A C 1
ATOM 2336 O O . ASN A 1 314 ? 27.706 -12.901 29.866 1.00 114.22 314 ASN A O 1
ATOM 2341 N N . LEU A 1 315 ? 29.474 -14.221 30.358 1.00 94.62 315 LEU A N 1
ATOM 2342 C CA . LEU A 1 315 ? 30.229 -13.932 29.131 1.00 100.53 315 LEU A CA 1
ATOM 2343 C C . LEU A 1 315 ? 30.618 -12.468 28.881 1.00 108.22 315 LEU A C 1
ATOM 2344 O O . LEU A 1 315 ? 31.176 -12.159 27.826 1.00 109.00 315 LEU A O 1
ATOM 2349 N N . LYS A 1 316 ? 30.350 -11.580 29.839 1.00 118.24 316 LYS A N 1
ATOM 2350 C CA . LYS A 1 316 ? 30.688 -10.167 29.720 1.00 116.74 316 LYS A CA 1
ATOM 2351 C C . LYS A 1 316 ? 31.927 -9.946 30.569 1.00 103.92 316 LYS A C 1
ATOM 2352 O O . LYS A 1 316 ? 31.859 -9.506 31.703 1.00 96.04 316 LYS A O 1
ATOM 2358 N N . ILE A 1 317 ? 33.062 -10.315 30.002 1.00 102.75 317 ILE A N 1
ATOM 2359 C CA . ILE A 1 317 ? 34.315 -10.377 30.721 1.00 102.44 317 ILE A CA 1
ATOM 2360 C C . ILE A 1 317 ? 35.381 -9.905 29.752 1.00 100.67 317 ILE A C 1
ATOM 2361 O O . ILE A 1 317 ? 35.274 -10.125 28.549 1.00 106.64 317 ILE A O 1
ATOM 2366 N N . ASP A 1 318 ? 36.387 -9.219 30.275 1.00 101.75 318 ASP A N 1
ATOM 2367 C CA . ASP A 1 318 ? 37.544 -8.828 29.472 1.00 103.17 318 ASP A CA 1
ATOM 2368 C C . ASP A 1 318 ? 38.511 -10.015 29.283 1.00 95.66 318 ASP A C 1
ATOM 2369 O O . ASP A 1 318 ? 38.513 -10.969 30.068 1.00 96.99 318 ASP A O 1
ATOM 2382 N N . ARG A 1 320 ? 41.692 -10.228 29.814 1.00 87.56 320 ARG A N 1
ATOM 2383 C CA . ARG A 1 320 ? 42.667 -10.405 30.905 1.00 93.06 320 ARG A CA 1
ATOM 2384 C C . ARG A 1 320 ? 42.116 -11.384 31.934 1.00 89.05 320 ARG A C 1
ATOM 2385 O O . ARG A 1 320 ? 42.761 -12.376 32.273 1.00 91.64 320 ARG A O 1
ATOM 2393 N N . GLU A 1 321 ? 40.912 -11.083 32.414 1.00 92.99 321 GLU A N 1
ATOM 2394 C CA . GLU A 1 321 ? 40.185 -11.935 33.364 1.00 98.12 321 GLU A CA 1
ATOM 2395 C C . GLU A 1 321 ? 39.822 -13.300 32.783 1.00 97.07 321 GLU A C 1
ATOM 2396 O O . GLU A 1 321 ? 39.854 -14.328 33.487 1.00 88.18 321 GLU A O 1
ATOM 2402 N N . THR A 1 322 ? 39.426 -13.270 31.507 1.00 90.82 322 THR A N 1
ATOM 2403 C CA . THR A 1 322 ? 39.178 -14.457 30.713 1.00 84.69 322 THR A CA 1
ATOM 2404 C C . THR A 1 322 ? 40.351 -15.411 30.825 1.00 82.05 322 THR A C 1
ATOM 2405 O O . THR A 1 322 ? 40.203 -16.508 31.357 1.00 95.61 322 THR A O 1
ATOM 2409 N N . THR A 1 323 ? 41.527 -14.998 30.362 1.00 71.66 323 THR A N 1
ATOM 2410 C CA . THR A 1 323 ? 42.668 -15.937 30.289 1.00 68.27 323 THR A CA 1
ATOM 2411 C C . THR A 1 323 ? 43.303 -16.191 31.705 1.00 68.28 323 THR A C 1
ATOM 2412 O O . THR A 1 323 ? 44.122 -17.095 31.865 1.00 67.16 323 THR A O 1
ATOM 2416 N N . ARG A 1 324 ? 42.870 -15.444 32.727 1.00 75.89 324 ARG A N 1
ATOM 2417 C CA . ARG A 1 324 ? 43.165 -15.775 34.128 1.00 85.59 324 ARG A CA 1
ATOM 2418 C C . ARG A 1 324 ? 42.299 -16.951 34.613 1.00 91.38 324 ARG A C 1
ATOM 2419 O O . ARG A 1 324 ? 42.787 -17.843 35.326 1.00 88.69 324 ARG A O 1
ATOM 2427 N N . LEU A 1 325 ? 41.004 -16.898 34.264 1.00 93.14 325 LEU A N 1
ATOM 2428 C CA . LEU A 1 325 ? 40.069 -18.030 34.431 1.00 84.23 325 LEU A CA 1
ATOM 2429 C C . LEU A 1 325 ? 40.543 -19.280 33.708 1.00 78.88 325 LEU A C 1
ATOM 2430 O O . LEU A 1 325 ? 40.308 -20.390 34.190 1.00 78.52 325 LEU A O 1
ATOM 2435 N N . TRP A 1 326 ? 41.159 -19.089 32.536 1.00 71.11 326 TRP A N 1
ATOM 2436 C CA . TRP A 1 326 ? 41.780 -20.186 31.814 1.00 69.08 326 TRP A CA 1
ATOM 2437 C C . TRP A 1 326 ? 42.893 -20.787 32.620 1.00 67.57 326 TRP A C 1
ATOM 2438 O O . TRP A 1 326 ? 42.951 -21.992 32.751 1.00 71.99 326 TRP A O 1
ATOM 2449 N N . THR A 1 327 ? 43.782 -19.950 33.147 1.00 74.35 327 THR A N 1
ATOM 2450 C CA . THR A 1 327 ? 44.885 -20.440 33.982 1.00 77.22 327 THR A CA 1
ATOM 2451 C C . THR A 1 327 ? 44.389 -21.133 35.250 1.00 74.06 327 THR A C 1
ATOM 2452 O O . THR A 1 327 ? 45.015 -22.078 35.703 1.00 72.06 327 THR A O 1
ATOM 2456 N N . ARG A 1 328 ? 43.273 -20.663 35.805 1.00 75.55 328 ARG A N 1
ATOM 2457 C CA . ARG A 1 328 ? 42.681 -21.285 36.990 1.00 78.44 328 ARG A CA 1
ATOM 2458 C C . ARG A 1 328 ? 41.998 -22.592 36.652 1.00 80.37 328 ARG A C 1
ATOM 2459 O O . ARG A 1 328 ? 42.086 -23.543 37.437 1.00 82.99 328 ARG A O 1
ATOM 2467 N N . SER A 1 329 ? 41.367 -22.651 35.471 1.00 83.26 329 SER A N 1
ATOM 2468 C CA . SER A 1 329 ? 40.590 -23.818 35.033 1.00 78.47 329 SER A CA 1
ATOM 2469 C C . SER A 1 329 ? 41.390 -25.116 34.950 1.00 79.75 329 SER A C 1
ATOM 2470 O O . SER A 1 329 ? 40.812 -26.215 34.917 1.00 74.35 329 SER A O 1
ATOM 2473 N N . ALA A 1 330 ? 42.719 -24.984 34.922 1.00 83.34 330 ALA A N 1
ATOM 2474 C CA . ALA A 1 330 ? 43.624 -26.128 34.934 1.00 82.43 330 ALA A CA 1
ATOM 2475 C C . ALA A 1 330 ? 43.586 -26.950 36.212 1.00 80.93 330 ALA A C 1
ATOM 2476 O O . ALA A 1 330 ? 44.108 -28.058 36.227 1.00 80.99 330 ALA A O 1
ATOM 2478 N N . SER A 1 331 ? 42.984 -26.409 37.269 1.00 81.35 331 SER A N 1
ATOM 2479 C CA . SER A 1 331 ? 42.964 -27.057 38.569 1.00 83.46 331 SER A CA 1
ATOM 2480 C C . SER A 1 331 ? 41.586 -27.652 38.833 1.00 74.13 331 SER A C 1
ATOM 2481 O O . SER A 1 331 ? 40.571 -26.984 38.638 1.00 60.62 331 SER A O 1
ATOM 2484 N N . ASP A 1 332 ? 41.579 -28.893 39.311 1.00 80.18 332 ASP A N 1
ATOM 2485 C CA . ASP A 1 332 ? 40.351 -29.677 39.481 1.00 95.03 332 ASP A CA 1
ATOM 2486 C C . ASP A 1 332 ? 39.329 -28.993 40.399 1.00 103.96 332 ASP A C 1
ATOM 2487 O O . ASP A 1 332 ? 38.137 -28.936 40.109 1.00 111.33 332 ASP A O 1
ATOM 2492 N N . ASP A 1 333 ? 39.835 -28.421 41.477 1.00 113.39 333 ASP A N 1
ATOM 2493 C CA . ASP A 1 333 ? 39.014 -27.805 42.515 1.00 113.12 333 ASP A CA 1
ATOM 2494 C C . ASP A 1 333 ? 38.526 -26.384 42.194 1.00 108.52 333 ASP A C 1
ATOM 2495 O O . ASP A 1 333 ? 37.812 -25.784 43.000 1.00 116.48 333 ASP A O 1
ATOM 2500 N N . SER A 1 334 ? 38.895 -25.847 41.037 1.00 97.82 334 SER A N 1
ATOM 2501 C CA . SER A 1 334 ? 38.542 -24.477 40.679 1.00 88.56 334 SER A CA 1
ATOM 2502 C C . SER A 1 334 ? 37.025 -24.213 40.536 1.00 83.43 334 SER A C 1
ATOM 2503 O O . SER A 1 334 ? 36.565 -23.137 40.892 1.00 82.27 334 SER A O 1
ATOM 2506 N N . VAL A 1 335 ? 36.267 -25.180 40.009 1.00 82.61 335 VAL A N 1
ATOM 2507 C CA . VAL A 1 335 ? 34.792 -25.150 40.031 1.00 75.19 335 VAL A CA 1
ATOM 2508 C C . VAL A 1 335 ? 34.283 -26.478 40.524 1.00 74.89 335 VAL A C 1
ATOM 2509 O O . VAL A 1 335 ? 34.942 -27.495 40.353 1.00 77.65 335 VAL A O 1
ATOM 2513 N N . ALA A 1 336 ? 33.113 -26.456 41.153 1.00 77.78 336 ALA A N 1
ATOM 2514 C CA . ALA A 1 336 ? 32.519 -27.663 41.721 1.00 82.77 336 ALA A CA 1
ATOM 2515 C C . ALA A 1 336 ? 31.653 -28.370 40.677 1.00 87.49 336 ALA A C 1
ATOM 2516 O O . ALA A 1 336 ? 30.458 -28.115 40.592 1.00 86.90 336 ALA A O 1
ATOM 2518 N N . THR A 1 337 ? 32.270 -29.276 39.912 1.00 96.43 337 THR A N 1
ATOM 2519 C CA . THR A 1 337 ? 31.617 -29.977 38.790 1.00 97.03 337 THR A CA 1
ATOM 2520 C C . THR A 1 337 ? 30.856 -31.265 39.171 1.00 96.58 337 THR A C 1
ATOM 2521 O O . THR A 1 337 ? 30.086 -31.785 38.369 1.00 89.47 337 THR A O 1
ATOM 2525 N N . SER A 1 338 ? 31.061 -31.757 40.392 1.00 102.09 338 SER A N 1
ATOM 2526 C CA . SER A 1 338 ? 30.518 -33.045 40.823 1.00 102.11 338 SER A CA 1
ATOM 2527 C C . SER A 1 338 ? 28.992 -33.070 40.950 1.00 100.28 338 SER A C 1
ATOM 2528 O O . SER A 1 338 ? 28.386 -34.131 40.870 1.00 110.72 338 SER A O 1
ATOM 2531 N N . SER A 1 339 ? 28.378 -31.913 41.154 1.00 98.43 339 SER A N 1
ATOM 2532 C CA . SER A 1 339 ? 26.924 -31.817 41.249 1.00 99.07 339 SER A CA 1
ATOM 2533 C C . SER A 1 339 ? 26.203 -31.699 39.884 1.00 105.86 339 SER A C 1
ATOM 2534 O O . SER A 1 339 ? 24.965 -31.692 39.848 1.00 108.39 339 SER A O 1
ATOM 2537 N N . LEU A 1 340 ? 26.958 -31.605 38.778 1.00 104.23 340 LEU A N 1
ATOM 2538 C CA . LEU A 1 340 ? 26.374 -31.399 37.440 1.00 88.25 340 LEU A CA 1
ATOM 2539 C C . LEU A 1 340 ? 25.972 -32.686 36.774 1.00 82.08 340 LEU A C 1
ATOM 2540 O O . LEU A 1 340 ? 26.776 -33.609 36.692 1.00 75.97 340 LEU A O 1
ATOM 2545 N N . SER A 1 341 ? 24.727 -32.729 36.289 1.00 84.68 341 SER A N 1
ATOM 2546 C CA . SER A 1 341 ? 24.209 -33.861 35.501 1.00 84.90 341 SER A CA 1
ATOM 2547 C C . SER A 1 341 ? 24.238 -33.540 34.021 1.00 80.99 341 SER A C 1
ATOM 2548 O O . SER A 1 341 ? 23.752 -32.491 33.591 1.00 73.17 341 SER A O 1
ATOM 2551 N N . ILE A 1 342 ? 24.769 -34.489 33.254 1.00 81.10 342 ILE A N 1
ATOM 2552 C CA . ILE A 1 342 ? 24.987 -34.337 31.828 1.00 73.41 342 ILE A CA 1
ATOM 2553 C C . ILE A 1 342 ? 23.891 -35.078 31.049 1.00 69.81 342 ILE A C 1
ATOM 2554 O O . ILE A 1 342 ? 23.588 -36.230 31.331 1.00 64.33 342 ILE A O 1
ATOM 2559 N N . SER A 1 343 ? 23.312 -34.387 30.071 1.00 74.18 343 SER A N 1
ATOM 2560 C CA . SER A 1 343 ? 22.274 -34.925 29.191 1.00 73.20 343 SER A CA 1
ATOM 2561 C C . SER A 1 343 ? 22.531 -34.502 27.734 1.00 73.79 343 SER A C 1
ATOM 2562 O O . SER A 1 343 ? 23.090 -33.441 27.457 1.00 72.69 343 SER A O 1
ATOM 2565 N N . LEU A 1 344 ? 22.112 -35.348 26.807 1.00 77.54 344 LEU A N 1
ATOM 2566 C CA . LEU A 1 344 ? 22.368 -35.145 25.391 1.00 77.16 344 LEU A CA 1
ATOM 2567 C C . LEU A 1 344 ? 21.047 -35.223 24.678 1.00 78.73 344 LEU A C 1
ATOM 2568 O O . LEU A 1 344 ? 20.593 -36.298 24.354 1.00 86.47 344 LEU A O 1
ATOM 2573 N N . ASP A 1 345 ? 20.405 -34.085 24.455 1.00 93.57 345 ASP A N 1
ATOM 2574 C CA . ASP A 1 345 ? 19.089 -34.065 23.785 1.00 106.33 345 ASP A CA 1
ATOM 2575 C C . ASP A 1 345 ? 18.950 -32.928 22.788 1.00 113.32 345 ASP A C 1
ATOM 2576 O O . ASP A 1 345 ? 19.495 -31.847 23.004 1.00 124.42 345 ASP A O 1
ATOM 2581 N N . ARG A 1 346 ? 18.167 -33.173 21.732 1.00 118.32 346 ARG A N 1
ATOM 2582 C CA . ARG A 1 346 ? 18.023 -32.258 20.574 1.00 120.29 346 ARG A CA 1
ATOM 2583 C C . ARG A 1 346 ? 19.352 -31.989 19.826 1.00 105.87 346 ARG A C 1
ATOM 2584 O O . ARG A 1 346 ? 19.532 -30.956 19.195 1.00 97.15 346 ARG A O 1
ATOM 2592 N N . GLY A 1 347 ? 20.260 -32.956 19.872 1.00 101.56 347 GLY A N 1
ATOM 2593 C CA . GLY A 1 347 ? 21.601 -32.798 19.338 1.00 96.18 347 GLY A CA 1
ATOM 2594 C C . GLY A 1 347 ? 22.438 -31.754 20.052 1.00 93.24 347 GLY A C 1
ATOM 2595 O O . GLY A 1 347 ? 23.116 -30.968 19.411 1.00 94.62 347 GLY A O 1
ATOM 2596 N N . ARG A 1 348 ? 22.441 -31.803 21.382 1.00 94.94 348 ARG A N 1
ATOM 2597 C CA . ARG A 1 348 ? 22.735 -30.632 22.217 1.00 90.33 348 ARG A CA 1
ATOM 2598 C C . ARG A 1 348 ? 23.180 -31.110 23.616 1.00 85.42 348 ARG A C 1
ATOM 2599 O O . ARG A 1 348 ? 22.433 -31.811 24.306 1.00 96.64 348 ARG A O 1
ATOM 2607 N N . TRP A 1 349 ? 24.391 -30.739 24.025 1.00 73.32 349 TRP A N 1
ATOM 2608 C CA . TRP A 1 349 ? 25.015 -31.281 25.243 1.00 67.75 349 TRP A CA 1
ATOM 2609 C C . TRP A 1 349 ? 24.790 -30.321 26.401 1.00 66.70 349 TRP A C 1
ATOM 2610 O O . TRP A 1 349 ? 25.237 -29.189 26.341 1.00 68.24 349 TRP A O 1
ATOM 2621 N N . VAL A 1 350 ? 24.106 -30.778 27.446 1.00 66.02 350 VAL A N 1
ATOM 2622 C CA . VAL A 1 350 ? 23.648 -29.909 28.523 1.00 65.75 350 VAL A CA 1
ATOM 2623 C C . VAL A 1 350 ? 24.302 -30.364 29.802 1.00 58.07 350 VAL A C 1
ATOM 2624 O O . VAL A 1 350 ? 24.181 -31.505 30.170 1.00 55.45 350 VAL A O 1
ATOM 2628 N N . ALA A 1 351 ? 24.995 -29.456 30.472 1.00 62.49 351 ALA A N 1
ATOM 2629 C CA . ALA A 1 351 ? 25.486 -29.676 31.834 1.00 64.84 351 ALA A CA 1
ATOM 2630 C C . ALA A 1 351 ? 24.656 -28.814 32.782 1.00 69.59 351 ALA A C 1
ATOM 2631 O O . ALA A 1 351 ? 24.692 -27.585 32.673 1.00 76.30 351 ALA A O 1
ATOM 2633 N N . ALA A 1 352 ? 23.910 -29.446 33.697 1.00 71.02 352 ALA A N 1
ATOM 2634 C CA . ALA A 1 352 ? 23.014 -28.724 34.594 1.00 76.26 352 ALA A CA 1
ATOM 2635 C C . ALA A 1 352 ? 23.123 -29.151 36.046 1.00 89.30 352 ALA A C 1
ATOM 2636 O O . ALA A 1 352 ? 23.429 -30.313 36.346 1.00 92.72 352 ALA A O 1
ATOM 2638 N N . ASP A 1 353 ? 22.887 -28.178 36.933 1.00 107.44 353 ASP A N 1
ATOM 2639 C CA . ASP A 1 353 ? 22.786 -28.393 38.378 1.00 114.43 353 ASP A CA 1
ATOM 2640 C C . ASP A 1 353 ? 21.313 -28.241 38.746 1.00 110.91 353 ASP A C 1
ATOM 2641 O O . ASP A 1 353 ? 20.801 -27.117 38.804 1.00 114.33 353 ASP A O 1
ATOM 2646 N N . ALA A 1 354 ? 20.640 -29.374 38.963 1.00 99.76 354 ALA A N 1
ATOM 2647 C CA . ALA A 1 354 ? 19.199 -29.411 39.149 1.00 99.97 354 ALA A CA 1
ATOM 2648 C C . ALA A 1 354 ? 18.512 -28.758 37.932 1.00 99.40 354 ALA A C 1
ATOM 2649 O O . ALA A 1 354 ? 18.683 -29.267 36.822 1.00 99.51 354 ALA A O 1
ATOM 2651 N N . SER A 1 355 ? 17.783 -27.649 38.113 1.00 98.87 355 SER A N 1
ATOM 2652 C CA . SER A 1 355 ? 17.132 -26.942 37.001 1.00 98.55 355 SER A CA 1
ATOM 2653 C C . SER A 1 355 ? 17.950 -25.786 36.418 1.00 101.71 355 SER A C 1
ATOM 2654 O O . SER A 1 355 ? 17.435 -25.061 35.563 1.00 108.50 355 SER A O 1
ATOM 2657 N N . ASP A 1 356 ? 19.189 -25.588 36.867 1.00 100.97 356 ASP A N 1
ATOM 2658 C CA . ASP A 1 356 ? 20.018 -24.522 36.314 1.00 104.07 356 ASP A CA 1
ATOM 2659 C C . ASP A 1 356 ? 20.945 -25.121 35.265 1.00 93.79 356 ASP A C 1
ATOM 2660 O O . ASP A 1 356 ? 21.748 -25.987 35.583 1.00 92.56 356 ASP A O 1
ATOM 2665 N N . ALA A 1 357 ? 20.826 -24.658 34.023 1.00 85.62 357 ALA A N 1
ATOM 2666 C CA . ALA A 1 357 ? 21.696 -25.103 32.936 1.00 79.29 357 ALA A CA 1
ATOM 2667 C C . ALA A 1 357 ? 23.012 -24.332 32.992 1.00 76.24 357 ALA A C 1
ATOM 2668 O O . ALA A 1 357 ? 23.077 -23.164 32.587 1.00 76.41 357 ALA A O 1
ATOM 2670 N N . ARG A 1 358 ? 24.049 -25.002 33.488 1.00 70.70 358 ARG A N 1
ATOM 2671 C CA . ARG A 1 358 ? 25.361 -24.406 33.699 1.00 68.82 358 ARG A CA 1
ATOM 2672 C C . ARG A 1 358 ? 26.202 -24.302 32.431 1.00 66.94 358 ARG A C 1
ATOM 2673 O O . ARG A 1 358 ? 27.066 -23.421 32.328 1.00 65.84 358 ARG A O 1
ATOM 2681 N N . LEU A 1 359 ? 25.963 -25.186 31.467 1.00 66.09 359 LEU A N 1
ATOM 2682 C CA . LEU A 1 359 ? 26.613 -25.065 30.162 1.00 61.71 359 LEU A CA 1
ATOM 2683 C C . LEU A 1 359 ? 25.826 -25.755 29.079 1.00 54.59 359 LEU A C 1
ATOM 2684 O O . LEU A 1 359 ? 25.423 -26.894 29.263 1.00 50.08 359 LEU A O 1
ATOM 2689 N N . LEU A 1 360 ? 25.631 -25.058 27.960 1.00 56.12 360 LEU A N 1
ATOM 2690 C CA . LEU A 1 360 ? 25.112 -25.664 26.725 1.00 64.10 360 LEU A CA 1
ATOM 2691 C C . LEU A 1 360 ? 26.181 -25.712 25.658 1.00 63.87 360 LEU A C 1
ATOM 2692 O O . LEU A 1 360 ? 26.754 -24.686 25.327 1.00 75.09 360 LEU A O 1
ATOM 2697 N N . VAL A 1 361 ? 26.441 -26.901 25.123 1.00 66.16 361 VAL A N 1
ATOM 2698 C CA . VAL A 1 361 ? 27.371 -27.079 24.009 1.00 63.45 361 VAL A CA 1
ATOM 2699 C C . VAL A 1 361 ? 26.551 -27.491 22.806 1.00 58.95 361 VAL A C 1
ATOM 2700 O O . VAL A 1 361 ? 25.728 -28.395 22.899 1.00 62.54 361 VAL A O 1
ATOM 2704 N N . PHE A 1 362 ? 26.801 -26.820 21.687 1.00 59.32 362 PHE A N 1
ATOM 2705 C CA . PHE A 1 362 ? 26.047 -26.998 20.454 1.00 61.99 362 PHE A CA 1
ATOM 2706 C C . PHE A 1 362 ? 26.885 -27.768 19.437 1.00 61.67 362 PHE A C 1
ATOM 2707 O O . PHE A 1 362 ? 28.108 -27.805 19.541 1.00 66.18 362 PHE A O 1
ATOM 2715 N N . PRO A 1 363 ? 26.236 -28.397 18.450 1.00 61.50 363 PRO A N 1
ATOM 2716 C CA . PRO A 1 363 ? 26.985 -29.143 17.454 1.00 60.37 363 PRO A CA 1
ATOM 2717 C C . PRO A 1 363 ? 27.819 -28.242 16.576 1.00 60.11 363 PRO A C 1
ATOM 2718 O O . PRO A 1 363 ? 27.420 -27.120 16.294 1.00 58.64 363 PRO A O 1
ATOM 2722 N N . ILE A 1 364 ? 28.954 -28.774 16.136 1.00 64.32 364 ILE A N 1
ATOM 2723 C CA . ILE A 1 364 ? 29.964 -28.055 15.364 1.00 63.47 364 ILE A CA 1
ATOM 2724 C C . ILE A 1 364 ? 29.695 -28.275 13.888 1.00 60.69 364 ILE A C 1
ATOM 2725 O O . ILE A 1 364 ? 29.351 -29.374 13.482 1.00 58.64 364 ILE A O 1
ATOM 2730 N N . ARG A 1 365 ? 29.886 -27.238 13.086 1.00 62.20 365 ARG A N 1
ATOM 2731 C CA . ARG A 1 365 ? 29.657 -27.320 11.652 1.00 64.24 365 ARG A CA 1
ATOM 2732 C C . ARG A 1 365 ? 30.752 -28.123 11.011 1.00 64.12 365 ARG A C 1
ATOM 2733 O O . ARG A 1 365 ? 31.923 -27.919 11.298 1.00 64.29 365 ARG A O 1
ATOM 2741 N N . VAL A 1 366 ? 30.358 -29.011 10.111 1.00 71.45 366 VAL A N 1
ATOM 2742 C CA . VAL A 1 366 ? 31.280 -29.912 9.435 1.00 75.20 366 VAL A CA 1
ATOM 2743 C C . VAL A 1 366 ? 32.046 -30.735 10.477 1.00 68.95 366 VAL A C 1
ATOM 2744 O O . VAL A 1 366 ? 31.482 -31.623 11.113 1.00 60.57 366 VAL A O 1
ATOM 2756 N N . ALA B 1 2 ? -19.980 -63.751 -2.332 1.00 120.72 2 ALA B N 1
ATOM 2757 C CA . ALA B 1 2 ? -18.615 -63.940 -2.830 1.00 114.17 2 ALA B CA 1
ATOM 2758 C C . ALA B 1 2 ? -18.594 -64.112 -4.347 1.00 111.50 2 ALA B C 1
ATOM 2759 O O . ALA B 1 2 ? -19.526 -64.672 -4.936 1.00 111.51 2 ALA B O 1
ATOM 2761 N N . SER B 1 3 ? -17.518 -63.608 -4.950 1.00 108.79 3 SER B N 1
ATOM 2762 C CA . SER B 1 3 ? -17.321 -63.575 -6.400 1.00 105.24 3 SER B CA 1
ATOM 2763 C C . SER B 1 3 ? -15.844 -63.756 -6.718 1.00 102.73 3 SER B C 1
ATOM 2764 O O . SER B 1 3 ? -14.976 -63.468 -5.894 1.00 117.04 3 SER B O 1
ATOM 2767 N N . SER B 1 4 ? -15.573 -64.242 -7.920 1.00 100.37 4 SER B N 1
ATOM 2768 C CA . SER B 1 4 ? -14.213 -64.550 -8.356 1.00 99.40 4 SER B CA 1
ATOM 2769 C C . SER B 1 4 ? -13.474 -63.332 -8.914 1.00 95.58 4 SER B C 1
ATOM 2770 O O . SER B 1 4 ? -12.297 -63.153 -8.619 1.00 93.82 4 SER B O 1
ATOM 2773 N N . LEU B 1 5 ? -14.153 -62.505 -9.712 1.00 93.75 5 LEU B N 1
ATOM 2774 C CA . LEU B 1 5 ? -13.523 -61.307 -10.274 1.00 95.04 5 LEU B CA 1
ATOM 2775 C C . LEU B 1 5 ? -13.020 -60.362 -9.176 1.00 100.87 5 LEU B C 1
ATOM 2776 O O . LEU B 1 5 ? -11.903 -59.859 -9.254 1.00 105.18 5 LEU B O 1
ATOM 2781 N N . ARG B 1 6 ? -13.835 -60.145 -8.147 1.00 100.40 6 ARG B N 1
ATOM 2782 C CA . ARG B 1 6 ? -13.422 -59.326 -7.008 1.00 98.96 6 ARG B CA 1
ATOM 2783 C C . ARG B 1 6 ? -12.155 -59.849 -6.328 1.00 93.02 6 ARG B C 1
ATOM 2784 O O . ARG B 1 6 ? -11.335 -59.054 -5.860 1.00 96.51 6 ARG B O 1
ATOM 2786 N N . ALA B 1 7 ? -12.009 -61.174 -6.275 1.00 89.94 7 ALA B N 1
ATOM 2787 C CA . ALA B 1 7 ? -10.813 -61.811 -5.721 1.00 89.04 7 ALA B CA 1
ATOM 2788 C C . ALA B 1 7 ? -9.584 -61.547 -6.585 1.00 89.04 7 ALA B C 1
ATOM 2789 O O . ALA B 1 7 ? -8.499 -61.324 -6.057 1.00 98.32 7 ALA B O 1
ATOM 2791 N N . ALA B 1 8 ? -9.751 -61.568 -7.906 1.00 89.45 8 ALA B N 1
ATOM 2792 C CA . ALA B 1 8 ? -8.654 -61.238 -8.826 1.00 86.04 8 ALA B CA 1
ATOM 2793 C C . ALA B 1 8 ? -8.182 -59.816 -8.578 1.00 90.14 8 ALA B C 1
ATOM 2794 O O . ALA B 1 8 ? -6.981 -59.569 -8.405 1.00 92.78 8 ALA B O 1
ATOM 2796 N N . ILE B 1 9 ? -9.151 -58.904 -8.497 1.00 92.29 9 ILE B N 1
ATOM 2797 C CA . ILE B 1 9 ? -8.877 -57.473 -8.358 1.00 90.44 9 ILE B CA 1
ATOM 2798 C C . ILE B 1 9 ? -8.246 -57.177 -6.999 1.00 93.01 9 ILE B C 1
ATOM 2799 O O . ILE B 1 9 ? -7.430 -56.254 -6.886 1.00 90.65 9 ILE B O 1
ATOM 2804 N N . SER B 1 10 ? -8.608 -57.960 -5.979 1.00 92.93 10 SER B N 1
ATOM 2805 C CA . SER B 1 10 ? -8.053 -57.777 -4.642 1.00 93.80 10 SER B CA 1
ATOM 2806 C C . SER B 1 10 ? -6.537 -57.896 -4.629 1.00 95.09 10 SER B C 1
ATOM 2807 O O . SER B 1 10 ? -5.869 -57.173 -3.896 1.00 96.14 10 SER B O 1
ATOM 2810 N N . LYS B 1 11 ? -5.991 -58.789 -5.448 1.00 102.47 11 LYS B N 1
ATOM 2811 C CA . LYS B 1 11 ? -4.556 -59.052 -5.414 1.00 111.01 11 LYS B CA 1
ATOM 2812 C C . LYS B 1 11 ? -3.723 -57.957 -6.083 1.00 113.44 11 LYS B C 1
ATOM 2813 O O . LYS B 1 11 ? -2.535 -57.815 -5.786 1.00 103.66 11 LYS B O 1
ATOM 2819 N N . ILE B 1 12 ? -4.375 -57.162 -6.932 1.00 121.54 12 ILE B N 1
ATOM 2820 C CA . ILE B 1 12 ? -3.715 -56.197 -7.807 1.00 122.07 12 ILE B CA 1
ATOM 2821 C C . ILE B 1 12 ? -3.192 -55.047 -6.957 1.00 126.38 12 ILE B C 1
ATOM 2822 O O . ILE B 1 12 ? -3.882 -54.588 -6.049 1.00 123.67 12 ILE B O 1
ATOM 2827 N N . LYS B 1 13 ? -1.988 -54.578 -7.280 1.00 139.72 13 LYS B N 1
ATOM 2828 C CA . LYS B 1 13 ? -1.275 -53.594 -6.458 1.00 142.59 13 LYS B CA 1
ATOM 2829 C C . LYS B 1 13 ? -1.863 -52.219 -6.697 1.00 142.84 13 LYS B C 1
ATOM 2830 O O . LYS B 1 13 ? -1.895 -51.756 -7.838 1.00 142.85 13 LYS B O 1
ATOM 2836 N N . ARG B 1 14 ? -2.324 -51.583 -5.619 1.00 145.06 14 ARG B N 1
ATOM 2837 C CA . ARG B 1 14 ? -3.035 -50.308 -5.689 1.00 144.54 14 ARG B CA 1
ATOM 2838 C C . ARG B 1 14 ? -2.238 -49.194 -5.005 1.00 158.57 14 ARG B C 1
ATOM 2839 O O . ARG B 1 14 ? -2.781 -48.446 -4.187 1.00 172.52 14 ARG B O 1
ATOM 2847 N N . ASP B 1 15 ? -0.948 -49.092 -5.339 1.00 170.19 15 ASP B N 1
ATOM 2848 C CA . ASP B 1 15 ? -0.118 -47.960 -4.898 1.00 175.46 15 ASP B CA 1
ATOM 2849 C C . ASP B 1 15 ? -0.537 -46.696 -5.640 1.00 180.13 15 ASP B C 1
ATOM 2850 O O . ASP B 1 15 ? -0.729 -45.644 -5.022 1.00 175.62 15 ASP B O 1
ATOM 2855 N N . ASP B 1 16 ? -0.658 -46.818 -6.967 1.00 190.62 16 ASP B N 1
ATOM 2856 C CA . ASP B 1 16 ? -1.182 -45.760 -7.845 1.00 186.23 16 ASP B CA 1
ATOM 2857 C C . ASP B 1 16 ? -0.616 -44.378 -7.493 1.00 175.28 16 ASP B C 1
ATOM 2858 O O . ASP B 1 16 ? -1.361 -43.441 -7.183 1.00 174.56 16 ASP B O 1
ATOM 2863 N N . VAL B 1 17 ? 0.709 -44.277 -7.501 1.00 158.41 17 VAL B N 1
ATOM 2864 C CA . VAL B 1 17 ? 1.366 -42.972 -7.447 1.00 149.19 17 VAL B CA 1
ATOM 2865 C C . VAL B 1 17 ? 0.988 -42.178 -8.700 1.00 131.36 17 VAL B C 1
ATOM 2866 O O . VAL B 1 17 ? 0.826 -40.966 -8.653 1.00 133.19 17 VAL B O 1
ATOM 2870 N N . GLY B 1 18 ? 0.828 -42.887 -9.811 1.00 118.73 18 GLY B N 1
ATOM 2871 C CA . GLY B 1 18 ? 0.254 -42.317 -11.018 1.00 117.30 18 GLY B CA 1
ATOM 2872 C C . GLY B 1 18 ? -0.099 -43.410 -12.007 1.00 121.25 18 GLY B C 1
ATOM 2873 O O . GLY B 1 18 ? -0.282 -44.570 -11.630 1.00 135.38 18 GLY B O 1
ATOM 2874 N N . GLN B 1 19 ? -0.186 -43.030 -13.277 1.00 123.98 19 GLN B N 1
ATOM 2875 C CA . GLN B 1 19 ? -0.399 -43.973 -14.385 1.00 115.63 19 GLN B CA 1
ATOM 2876 C C . GLN B 1 19 ? 0.931 -44.623 -14.801 1.00 107.37 19 GLN B C 1
ATOM 2877 O O . GLN B 1 19 ? 1.771 -44.002 -15.463 1.00 116.45 19 GLN B O 1
ATOM 2883 N N . GLN B 1 20 ? 1.111 -45.880 -14.413 1.00 94.47 20 GLN B N 1
ATOM 2884 C CA . GLN B 1 20 ? 2.402 -46.551 -14.526 1.00 95.16 20 GLN B CA 1
ATOM 2885 C C . GLN B 1 20 ? 2.683 -46.954 -15.962 1.00 89.81 20 GLN B C 1
ATOM 2886 O O . GLN B 1 20 ? 2.072 -47.883 -16.457 1.00 100.98 20 GLN B O 1
ATOM 2892 N N . VAL B 1 21 ? 3.600 -46.257 -16.626 1.00 90.35 21 VAL B N 1
ATOM 2893 C CA . VAL B 1 21 ? 3.944 -46.544 -18.028 1.00 90.82 21 VAL B CA 1
ATOM 2894 C C . VAL B 1 21 ? 5.287 -47.247 -18.090 1.00 90.00 21 VAL B C 1
ATOM 2895 O O . VAL B 1 21 ? 6.209 -46.883 -17.378 1.00 91.09 21 VAL B O 1
ATOM 2899 N N . CYS B 1 22 ? 5.386 -48.255 -18.951 1.00 93.13 22 CYS B N 1
ATOM 2900 C CA . CYS B 1 22 ? 6.598 -49.079 -19.083 1.00 91.71 22 CYS B CA 1
ATOM 2901 C C . CYS B 1 22 ? 7.225 -49.566 -17.769 1.00 91.95 22 CYS B C 1
ATOM 2902 O O . CYS B 1 22 ? 8.427 -49.444 -17.600 1.00 100.99 22 CYS B O 1
ATOM 2905 N N . PRO B 1 23 ? 6.440 -50.150 -16.840 1.00 101.30 23 PRO B N 1
ATOM 2906 C CA . PRO B 1 23 ? 7.134 -50.764 -15.692 1.00 97.23 23 PRO B CA 1
ATOM 2907 C C . PRO B 1 23 ? 7.813 -52.006 -16.174 1.00 89.72 23 PRO B C 1
ATOM 2908 O O . PRO B 1 23 ? 7.803 -52.276 -17.374 1.00 99.47 23 PRO B O 1
ATOM 2912 N N . ASN B 1 24 ? 8.431 -52.748 -15.276 1.00 84.16 24 ASN B N 1
ATOM 2913 C CA . ASN B 1 24 ? 9.275 -53.882 -15.695 1.00 91.27 24 ASN B CA 1
ATOM 2914 C C . ASN B 1 24 ? 10.481 -53.470 -16.574 1.00 78.68 24 ASN B C 1
ATOM 2915 O O . ASN B 1 24 ? 11.151 -54.323 -17.113 1.00 82.48 24 ASN B O 1
ATOM 2920 N N . TYR B 1 25 ? 10.739 -52.173 -16.709 1.00 73.71 25 TYR B N 1
ATOM 2921 C CA . TYR B 1 25 ? 11.942 -51.645 -17.332 1.00 67.55 25 TYR B CA 1
ATOM 2922 C C . TYR B 1 25 ? 12.729 -50.956 -16.243 1.00 68.30 25 TYR B C 1
ATOM 2923 O O . TYR B 1 25 ? 12.266 -50.845 -15.100 1.00 71.81 25 TYR B O 1
ATOM 2932 N N . VAL B 1 26 ? 13.921 -50.492 -16.599 1.00 68.26 26 VAL B N 1
ATOM 2933 C CA . VAL B 1 26 ? 14.814 -49.826 -15.657 1.00 67.55 26 VAL B CA 1
ATOM 2934 C C . VAL B 1 26 ? 14.766 -48.317 -15.831 1.00 64.36 26 VAL B C 1
ATOM 2935 O O . VAL B 1 26 ? 14.490 -47.596 -14.872 1.00 65.41 26 VAL B O 1
ATOM 2947 N N . LEU B 1 28 ? 13.204 -46.556 -18.690 1.00 75.58 28 LEU B N 1
ATOM 2948 C CA . LEU B 1 28 ? 11.907 -46.087 -19.207 1.00 76.37 28 LEU B CA 1
ATOM 2949 C C . LEU B 1 28 ? 10.733 -46.242 -18.222 1.00 72.40 28 LEU B C 1
ATOM 2950 O O . LEU B 1 28 ? 9.611 -45.864 -18.543 1.00 68.30 28 LEU B O 1
ATOM 2955 N N . ARG B 1 29 ? 10.995 -46.786 -17.033 1.00 76.58 29 ARG B N 1
ATOM 2956 C CA . ARG B 1 29 ? 9.998 -46.867 -15.964 1.00 77.29 29 ARG B CA 1
ATOM 2957 C C . ARG B 1 29 ? 9.500 -45.475 -15.674 1.00 73.96 29 ARG B C 1
ATOM 2958 O O . ARG B 1 29 ? 10.269 -44.606 -15.276 1.00 70.05 29 ARG B O 1
ATOM 2966 N N . SER B 1 30 ? 8.204 -45.286 -15.879 1.00 81.77 30 SER B N 1
ATOM 2967 C CA . SER B 1 30 ? 7.597 -43.968 -15.952 1.00 85.30 30 SER B CA 1
ATOM 2968 C C . SER B 1 30 ? 6.277 -43.880 -15.169 1.00 83.21 30 SER B C 1
ATOM 2969 O O . SER B 1 30 ? 5.510 -44.843 -15.110 1.00 79.01 30 SER B O 1
ATOM 2972 N N . SER B 1 31 ? 6.024 -42.711 -14.579 1.00 91.01 31 SER B N 1
ATOM 2973 C CA . SER B 1 31 ? 4.750 -42.403 -13.901 1.00 96.87 31 SER B CA 1
ATOM 2974 C C . SER B 1 31 ? 4.140 -41.132 -14.500 1.00 96.87 31 SER B C 1
ATOM 2975 O O . SER B 1 31 ? 4.819 -40.109 -14.589 1.00 97.28 31 SER B O 1
ATOM 2978 N N . VAL B 1 32 ? 2.864 -41.194 -14.885 1.00 94.39 32 VAL B N 1
ATOM 2979 C CA . VAL B 1 32 ? 2.146 -40.030 -15.427 1.00 93.54 32 VAL B CA 1
ATOM 2980 C C . VAL B 1 32 ? 1.044 -39.553 -14.473 1.00 89.72 32 VAL B C 1
ATOM 2981 O O . VAL B 1 32 ? -0.010 -40.155 -14.361 1.00 95.97 32 VAL B O 1
ATOM 2985 N N . THR B 1 33 ? 1.319 -38.462 -13.784 1.00 87.93 33 THR B N 1
ATOM 2986 C CA . THR B 1 33 ? 0.335 -37.765 -12.993 1.00 86.10 33 THR B CA 1
ATOM 2987 C C . THR B 1 33 ? -0.495 -36.898 -13.924 1.00 88.85 33 THR B C 1
ATOM 2988 O O . THR B 1 33 ? -0.043 -36.512 -14.988 1.00 95.28 33 THR B O 1
ATOM 2992 N N . THR B 1 34 ? -1.726 -36.627 -13.523 1.00 99.72 34 THR B N 1
ATOM 2993 C CA . THR B 1 34 ? -2.574 -35.669 -14.205 1.00 99.73 34 THR B CA 1
ATOM 2994 C C . THR B 1 34 ? -2.704 -34.468 -13.268 1.00 99.43 34 THR B C 1
ATOM 2995 O O . THR B 1 34 ? -2.910 -34.599 -12.059 1.00 88.79 34 THR B O 1
ATOM 2999 N N . LYS B 1 35 ? -2.498 -33.293 -13.841 1.00 109.34 35 LYS B N 1
ATOM 3000 C CA . LYS B 1 35 ? -2.611 -32.061 -13.120 1.00 117.34 35 LYS B CA 1
ATOM 3001 C C . LYS B 1 35 ? -3.512 -31.128 -13.896 1.00 117.13 35 LYS B C 1
ATOM 3002 O O . LYS B 1 35 ? -3.268 -30.882 -15.080 1.00 111.14 35 LYS B O 1
ATOM 3008 N N . VAL B 1 36 ? -4.552 -30.614 -13.240 1.00 116.47 36 VAL B N 1
ATOM 3009 C CA . VAL B 1 36 ? -5.500 -29.722 -13.899 1.00 119.03 36 VAL B CA 1
ATOM 3010 C C . VAL B 1 36 ? -5.331 -28.327 -13.299 1.00 116.59 36 VAL B C 1
ATOM 3011 O O . VAL B 1 36 ? -5.300 -28.161 -12.074 1.00 107.47 36 VAL B O 1
ATOM 3015 N N . VAL B 1 37 ? -5.159 -27.344 -14.182 1.00 128.56 37 VAL B N 1
ATOM 3016 C CA . VAL B 1 37 ? -5.156 -25.927 -13.808 1.00 134.72 37 VAL B CA 1
ATOM 3017 C C . VAL B 1 37 ? -6.220 -25.246 -14.663 1.00 138.36 37 VAL B C 1
ATOM 3018 O O . VAL B 1 37 ? -6.198 -25.358 -15.899 1.00 135.27 37 VAL B O 1
ATOM 3022 N N . ARG B 1 38 ? -7.159 -24.563 -14.013 1.00 137.32 38 ARG B N 1
ATOM 3023 C CA . ARG B 1 38 ? -8.355 -24.056 -14.697 1.00 144.01 38 ARG B CA 1
ATOM 3024 C C . ARG B 1 38 ? -9.108 -25.190 -15.406 1.00 141.67 38 ARG B C 1
ATOM 3025 O O . ARG B 1 38 ? -9.653 -26.052 -14.705 1.00 150.40 38 ARG B O 1
ATOM 3033 N N . ASN B 1 39 ? -9.167 -25.204 -16.744 1.00 129.19 39 ASN B N 1
ATOM 3034 C CA . ASN B 1 39 ? -9.797 -26.309 -17.483 1.00 121.74 39 ASN B CA 1
ATOM 3035 C C . ASN B 1 39 ? -8.816 -27.020 -18.419 1.00 116.43 39 ASN B C 1
ATOM 3036 O O . ASN B 1 39 ? -9.246 -27.756 -19.318 1.00 114.82 39 ASN B O 1
ATOM 3041 N N . VAL B 1 40 ? -7.511 -26.816 -18.215 1.00 116.85 40 VAL B N 1
ATOM 3042 C CA . VAL B 1 40 ? -6.494 -27.444 -19.066 1.00 112.60 40 VAL B CA 1
ATOM 3043 C C . VAL B 1 40 ? -5.712 -28.505 -18.262 1.00 102.28 40 VAL B C 1
ATOM 3044 O O . VAL B 1 40 ? -5.241 -28.265 -17.136 1.00 87.69 40 VAL B O 1
ATOM 3048 N N . VAL B 1 41 ? -5.620 -29.695 -18.842 1.00 97.87 41 VAL B N 1
ATOM 3049 C CA . VAL B 1 41 ? -4.972 -30.822 -18.193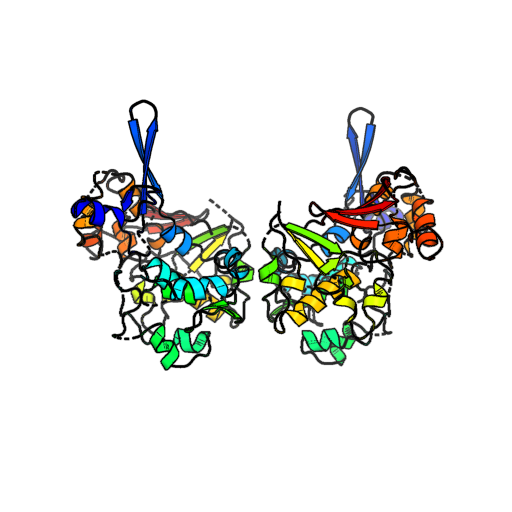 1.00 104.54 41 VAL B CA 1
ATOM 3050 C C . VAL B 1 41 ? -3.511 -30.892 -18.644 1.00 101.80 41 VAL B C 1
ATOM 3051 O O . VAL B 1 41 ? -3.238 -31.097 -19.828 1.00 105.41 41 VAL B O 1
ATOM 3055 N N . GLU B 1 42 ? -2.589 -30.724 -17.692 1.00 97.77 42 GLU B N 1
ATOM 3056 C CA . GLU B 1 42 ? -1.151 -30.884 -17.922 1.00 91.93 42 GLU B CA 1
ATOM 3057 C C . GLU B 1 42 ? -0.671 -32.222 -17.374 1.00 90.32 42 GLU B C 1
ATOM 3058 O O . GLU B 1 42 ? -0.715 -32.451 -16.171 1.00 87.50 42 GLU B O 1
ATOM 3060 N N . TYR B 1 43 ? -0.185 -33.086 -18.258 1.00 92.98 43 TYR B N 1
ATOM 3061 C CA . TYR B 1 43 ? 0.353 -34.385 -17.870 1.00 93.19 43 TYR B CA 1
ATOM 3062 C C . TYR B 1 43 ? 1.788 -34.165 -17.391 1.00 91.89 43 TYR B C 1
ATOM 3063 O O . TYR B 1 43 ? 2.588 -33.526 -18.066 1.00 102.18 43 TYR B O 1
ATOM 3072 N N . GLN B 1 44 ? 2.099 -34.685 -16.216 1.00 91.98 44 GLN B N 1
ATOM 3073 C CA . GLN B 1 44 ? 3.369 -34.450 -15.568 1.00 87.27 44 GLN B CA 1
ATOM 3074 C C . GLN B 1 44 ? 4.050 -35.814 -15.444 1.00 78.16 44 GLN B C 1
ATOM 3075 O O . GLN B 1 44 ? 3.537 -36.724 -14.803 1.00 68.34 44 GLN B O 1
ATOM 3081 N N . ILE B 1 45 ? 5.188 -35.966 -16.110 1.00 79.80 45 ILE B N 1
ATOM 3082 C CA . ILE B 1 45 ? 5.845 -37.269 -16.239 1.00 79.19 45 ILE B CA 1
ATOM 3083 C C . ILE B 1 45 ? 7.059 -37.344 -15.318 1.00 78.08 45 ILE B C 1
ATOM 3084 O O . ILE B 1 45 ? 7.878 -36.437 -15.309 1.00 82.05 45 ILE B O 1
ATOM 3089 N N . ARG B 1 46 ? 7.146 -38.423 -14.540 1.00 80.65 46 ARG B N 1
ATOM 3090 C CA . ARG B 1 46 ? 8.227 -38.649 -13.582 1.00 84.60 46 ARG B CA 1
ATOM 3091 C C . ARG B 1 46 ? 9.007 -39.911 -13.962 1.00 83.49 46 ARG B C 1
ATOM 3092 O O . ARG B 1 46 ? 8.520 -41.026 -13.787 1.00 83.18 46 ARG B O 1
ATOM 3100 N N . THR B 1 47 ? 10.218 -39.719 -14.484 1.00 84.34 47 THR B N 1
ATOM 3101 C CA . THR B 1 47 ? 11.085 -40.828 -14.883 1.00 84.34 47 THR B CA 1
ATOM 3102 C C . THR B 1 47 ? 12.373 -40.802 -14.030 1.00 80.29 47 THR B C 1
ATOM 3103 O O . THR B 1 47 ? 13.457 -40.409 -14.467 1.00 79.11 47 THR B O 1
ATOM 3107 N N . GLY B 1 48 ? 12.220 -41.218 -12.781 1.00 74.35 48 GLY B N 1
ATOM 3108 C CA . GLY B 1 48 ? 13.317 -41.194 -11.829 1.00 73.91 48 GLY B CA 1
ATOM 3109 C C . GLY B 1 48 ? 14.425 -42.180 -12.122 1.00 71.24 48 GLY B C 1
ATOM 3110 O O . GLY B 1 48 ? 15.578 -41.911 -11.829 1.00 79.01 48 GLY B O 1
ATOM 3111 N N . GLY B 1 49 ? 14.076 -43.325 -12.693 1.00 70.47 49 GLY B N 1
ATOM 3112 C CA . GLY B 1 49 ? 15.034 -44.391 -12.941 1.00 70.02 49 GLY B CA 1
ATOM 3113 C C . GLY B 1 49 ? 16.126 -43.952 -13.886 1.00 69.02 49 GLY B C 1
ATOM 3114 O O . GLY B 1 49 ? 17.300 -44.228 -13.644 1.00 72.75 49 GLY B O 1
ATOM 3115 N N . PHE B 1 50 ? 15.731 -43.266 -14.957 1.00 65.45 50 PHE B N 1
ATOM 3116 C CA . PHE B 1 50 ? 16.674 -42.675 -15.890 1.00 62.91 50 PHE B CA 1
ATOM 3117 C C . PHE B 1 50 ? 17.567 -41.682 -15.192 1.00 58.02 50 PHE B C 1
ATOM 3118 O O . PHE B 1 50 ? 18.772 -41.752 -15.332 1.00 64.69 50 PHE B O 1
ATOM 3126 N N . PHE B 1 51 ? 16.988 -40.777 -14.426 1.00 56.92 51 PHE B N 1
ATOM 3127 C CA . PHE B 1 51 ? 17.793 -39.748 -13.788 1.00 65.12 51 PHE B CA 1
ATOM 3128 C C . PHE B 1 51 ? 18.730 -40.262 -12.705 1.00 63.86 51 PHE B C 1
ATOM 3129 O O . PHE B 1 51 ? 19.828 -39.744 -12.561 1.00 65.79 51 PHE B O 1
ATOM 3137 N N . SER B 1 52 ? 18.317 -41.290 -11.970 1.00 67.93 52 SER B N 1
ATOM 3138 C CA . SER B 1 52 ? 19.229 -41.995 -11.054 1.00 67.12 52 SER B CA 1
ATOM 3139 C C . SER B 1 52 ? 20.387 -42.684 -11.794 1.00 65.88 52 SER B C 1
ATOM 3140 O O . SER B 1 52 ? 21.534 -42.595 -11.353 1.00 65.78 52 SER B O 1
ATOM 3143 N N . CYS B 1 53 ? 20.094 -43.342 -12.920 1.00 60.64 53 CYS B N 1
ATOM 3144 C CA . CYS B 1 53 ? 21.140 -43.944 -13.741 1.00 56.25 53 CYS B CA 1
ATOM 3145 C C . CYS B 1 53 ? 22.182 -42.945 -14.239 1.00 52.06 53 CYS B C 1
ATOM 3146 O O . CYS B 1 53 ? 23.358 -43.273 -14.332 1.00 51.00 53 CYS B O 1
ATOM 3149 N N . LEU B 1 54 ? 21.746 -41.734 -14.551 1.00 52.04 54 LEU B N 1
ATOM 3150 C CA . LEU B 1 54 ? 22.648 -40.688 -15.018 1.00 50.31 54 LEU B CA 1
ATOM 3151 C C . LEU B 1 54 ? 23.456 -40.085 -13.881 1.00 46.81 54 LEU B C 1
ATOM 3152 O O . LEU B 1 54 ? 24.562 -39.666 -14.104 1.00 49.59 54 LEU B O 1
ATOM 3157 N N . ALA B 1 55 ? 22.933 -40.102 -12.661 1.00 46.47 55 ALA B N 1
ATOM 3158 C CA . ALA B 1 55 ? 23.673 -39.675 -11.469 1.00 47.97 55 ALA B CA 1
ATOM 3159 C C . ALA B 1 55 ? 24.865 -40.527 -11.073 1.00 49.19 55 ALA B C 1
ATOM 3160 O O . ALA B 1 55 ? 25.478 -40.263 -10.059 1.00 47.47 55 ALA B O 1
ATOM 3170 N N . LEU B 1 57 ? 27.437 -40.783 -12.908 1.00 46.27 57 LEU B N 1
ATOM 3171 C CA . LEU B 1 57 ? 28.603 -40.047 -13.326 1.00 49.55 57 LEU B CA 1
ATOM 3172 C C . LEU B 1 57 ? 29.302 -39.381 -12.162 1.00 52.36 57 LEU B C 1
ATOM 3173 O O . LEU B 1 57 ? 30.428 -38.919 -12.325 1.00 55.08 57 LEU B O 1
ATOM 3178 N N . ARG B 1 58 ? 28.618 -39.303 -11.014 1.00 54.11 58 ARG B N 1
ATOM 3179 C CA . ARG B 1 58 ? 29.212 -38.950 -9.734 1.00 52.53 58 ARG B CA 1
ATOM 3180 C C . ARG B 1 58 ? 29.026 -40.085 -8.711 1.00 48.52 58 ARG B C 1
ATOM 3181 O O . ARG B 1 58 ? 28.051 -40.077 -7.965 1.00 44.96 58 ARG B O 1
ATOM 3189 N N . PRO B 1 59 ? 29.961 -41.065 -8.679 1.00 49.99 59 PRO B N 1
ATOM 3190 C CA . PRO B 1 59 ? 29.747 -42.312 -7.922 1.00 51.78 59 PRO B CA 1
ATOM 3191 C C . PRO B 1 59 ? 29.542 -42.171 -6.412 1.00 50.28 59 PRO B C 1
ATOM 3192 O O . PRO B 1 59 ? 28.670 -42.839 -5.831 1.00 48.00 59 PRO B O 1
ATOM 3196 N N . LEU B 1 60 ? 30.330 -41.316 -5.776 1.00 49.59 60 LEU B N 1
ATOM 3197 C CA . LEU B 1 60 ? 30.149 -41.096 -4.340 1.00 48.14 60 LEU B CA 1
ATOM 3198 C C . LEU B 1 60 ? 28.777 -40.514 -3.998 1.00 46.52 60 LEU B C 1
ATOM 3199 O O . LEU B 1 60 ? 28.229 -40.814 -2.959 1.00 47.44 60 LEU B O 1
ATOM 3204 N N . GLN B 1 61 ? 28.223 -39.713 -4.893 1.00 49.77 61 GLN B N 1
ATOM 3205 C CA . GLN B 1 61 ? 26.907 -39.160 -4.716 1.00 49.55 61 GLN B CA 1
ATOM 3206 C C . GLN B 1 61 ? 25.836 -40.193 -4.995 1.00 50.61 61 GLN B C 1
ATOM 3207 O O . GLN B 1 61 ? 24.841 -40.228 -4.285 1.00 57.06 61 GLN B O 1
ATOM 3213 N N . TYR B 1 62 ? 26.014 -41.026 -6.018 1.00 48.74 62 TYR B N 1
ATOM 3214 C CA . TYR B 1 62 ? 25.104 -42.152 -6.239 1.00 49.62 62 TYR B CA 1
ATOM 3215 C C . TYR B 1 62 ? 24.992 -42.970 -4.976 1.00 52.27 62 TYR B C 1
ATOM 3216 O O . TYR B 1 62 ? 23.900 -43.179 -4.466 1.00 57.15 62 TYR B O 1
ATOM 3225 N N . ALA B 1 63 ? 26.143 -43.361 -4.439 1.00 56.21 63 ALA B N 1
ATOM 3226 C CA . ALA B 1 63 ? 26.208 -44.207 -3.248 1.00 56.96 63 ALA B CA 1
ATOM 3227 C C . ALA B 1 63 ? 25.825 -43.562 -1.917 1.00 55.86 63 ALA B C 1
ATOM 3228 O O . ALA B 1 63 ? 25.502 -44.277 -0.984 1.00 57.05 63 ALA B O 1
ATOM 3230 N N . LYS B 1 64 ? 25.862 -42.233 -1.849 1.00 61.11 64 LYS B N 1
ATOM 3231 C CA . LYS B 1 64 ? 25.754 -41.453 -0.607 1.00 61.97 64 LYS B CA 1
ATOM 3232 C C . LYS B 1 64 ? 24.777 -41.970 0.460 1.00 61.09 64 LYS B C 1
ATOM 3233 O O . LYS B 1 64 ? 25.189 -42.227 1.598 1.00 55.91 64 LYS B O 1
ATOM 3239 N N . ARG B 1 65 ? 23.500 -42.127 0.125 1.00 64.68 65 ARG B N 1
ATOM 3240 C CA . ARG B 1 65 ? 22.538 -42.547 1.155 1.00 71.11 65 ARG B CA 1
ATOM 3241 C C . ARG B 1 65 ? 22.536 -44.041 1.411 1.00 63.39 65 ARG B C 1
ATOM 3242 O O . ARG B 1 65 ? 22.322 -44.479 2.535 1.00 60.70 65 ARG B O 1
ATOM 3250 N N . GLU B 1 66 ? 22.756 -44.828 0.376 1.00 62.19 66 GLU B N 1
ATOM 3251 C CA . GLU B 1 66 ? 22.706 -46.281 0.520 1.00 60.86 66 GLU B CA 1
ATOM 3252 C C . GLU B 1 66 ? 23.884 -46.860 1.300 1.00 58.43 66 GLU B C 1
ATOM 3253 O O . GLU B 1 66 ? 23.765 -47.929 1.872 1.00 61.32 66 GLU B O 1
ATOM 3259 N N . ARG B 1 67 ? 25.023 -46.181 1.328 1.00 59.36 67 ARG B N 1
ATOM 3260 C CA . ARG B 1 67 ? 26.182 -46.690 2.088 1.00 59.92 67 ARG B CA 1
ATOM 3261 C C . ARG B 1 67 ? 25.965 -46.674 3.599 1.00 60.06 67 ARG B C 1
ATOM 3262 O O . ARG B 1 67 ? 26.674 -47.350 4.325 1.00 57.18 67 ARG B O 1
ATOM 3270 N N . LEU B 1 68 ? 25.010 -45.862 4.051 1.00 67.81 68 LEU B N 1
ATOM 3271 C CA . LEU B 1 68 ? 24.577 -45.825 5.438 1.00 71.79 68 LEU B CA 1
ATOM 3272 C C . LEU B 1 68 ? 23.345 -46.677 5.713 1.00 74.15 68 LEU B C 1
ATOM 3273 O O . LEU B 1 68 ? 22.777 -46.592 6.791 1.00 75.48 68 LEU B O 1
ATOM 3278 N N . LEU B 1 69 ? 22.950 -47.503 4.740 1.00 86.84 69 LEU B N 1
ATOM 3279 C CA . LEU B 1 69 ? 21.949 -48.574 4.918 1.00 85.05 69 LEU B CA 1
ATOM 3280 C C . LEU B 1 69 ? 22.729 -49.874 5.093 1.00 93.85 69 LEU B C 1
ATOM 3281 O O . LEU B 1 69 ? 23.664 -50.166 4.327 1.00 90.10 69 LEU B O 1
ATOM 3286 N N . GLY B 1 70 ? 22.349 -50.648 6.106 1.00 104.14 70 GLY B N 1
ATOM 3287 C CA . GLY B 1 70 ? 23.067 -51.869 6.457 1.00 106.01 70 GLY B CA 1
ATOM 3288 C C . GLY B 1 70 ? 22.912 -52.928 5.386 1.00 109.30 70 GLY B C 1
ATOM 3289 O O . GLY B 1 70 ? 22.297 -52.686 4.349 1.00 124.29 70 GLY B O 1
ATOM 3290 N N . GLN B 1 71 ? 23.415 -54.127 5.658 1.00 105.82 71 GLN B N 1
ATOM 3291 C CA . GLN B 1 71 ? 23.247 -55.250 4.726 1.00 109.64 71 GLN B CA 1
ATOM 3292 C C . GLN B 1 71 ? 21.845 -55.853 4.773 1.00 115.03 71 GLN B C 1
ATOM 3293 O O . GLN B 1 71 ? 21.583 -56.872 4.129 1.00 116.12 71 GLN B O 1
ATOM 3299 N N . ARG B 1 72 ? 20.970 -55.234 5.562 1.00 129.27 72 ARG B N 1
ATOM 3300 C CA . ARG B 1 72 ? 19.568 -55.617 5.686 1.00 136.90 72 ARG B CA 1
ATOM 3301 C C . ARG B 1 72 ? 18.796 -55.538 4.360 1.00 134.76 72 ARG B C 1
ATOM 3302 O O . ARG B 1 72 ? 18.253 -56.551 3.917 1.00 146.14 72 ARG B O 1
ATOM 3310 N N . ASN B 1 73 ? 18.792 -54.368 3.713 1.00 119.24 73 ASN B N 1
ATOM 3311 C CA . ASN B 1 73 ? 17.902 -54.118 2.558 1.00 106.75 73 ASN B CA 1
ATOM 3312 C C . ASN B 1 73 ? 18.128 -55.092 1.393 1.00 98.97 73 ASN B C 1
ATOM 3313 O O . ASN B 1 73 ? 17.163 -55.534 0.781 1.00 100.38 73 ASN B O 1
ATOM 3318 N N . LEU B 1 74 ? 19.385 -55.433 1.105 1.00 91.47 74 LEU B N 1
ATOM 3319 C CA . LEU B 1 74 ? 19.710 -56.386 0.039 1.00 85.77 74 LEU B CA 1
ATOM 3320 C C . LEU B 1 74 ? 19.161 -57.764 0.321 1.00 90.58 74 LEU B C 1
ATOM 3321 O O . LEU B 1 74 ? 18.689 -58.464 -0.572 1.00 98.54 74 LEU B O 1
ATOM 3326 N N . GLU B 1 75 ? 19.239 -58.136 1.586 1.00 101.09 75 GLU B N 1
ATOM 3327 C CA . GLU B 1 75 ? 18.798 -59.437 2.072 1.00 109.30 75 GLU B CA 1
ATOM 3328 C C . GLU B 1 75 ? 17.251 -59.496 2.108 1.00 107.57 75 GLU B C 1
ATOM 3329 O O . GLU B 1 75 ? 16.662 -60.522 1.780 1.00 102.04 75 GLU B O 1
ATOM 3335 N N . ARG B 1 76 ? 16.604 -58.380 2.451 1.00 121.13 76 ARG B N 1
ATOM 3336 C CA . ARG B 1 76 ? 15.134 -58.245 2.331 1.00 136.26 76 ARG B CA 1
ATOM 3337 C C . ARG B 1 76 ? 14.669 -58.384 0.877 1.00 135.79 76 ARG B C 1
ATOM 3338 O O . ARG B 1 76 ? 13.749 -59.156 0.583 1.00 151.38 76 ARG B O 1
ATOM 3346 N N . ILE B 1 77 ? 15.303 -57.614 -0.014 1.00 126.42 77 ILE B N 1
ATOM 3347 C CA . ILE B 1 77 ? 14.949 -57.567 -1.443 1.00 106.29 77 ILE B CA 1
ATOM 3348 C C . ILE B 1 77 ? 15.014 -58.954 -2.078 1.00 95.61 77 ILE B C 1
ATOM 3349 O O . ILE B 1 77 ? 14.108 -59.324 -2.812 1.00 93.71 77 ILE B O 1
ATOM 3354 N N . SER B 1 78 ? 16.074 -59.705 -1.787 1.00 92.25 78 SER B N 1
ATOM 3355 C CA . SER B 1 78 ? 16.239 -61.069 -2.313 1.00 99.45 78 SER B CA 1
ATOM 3356 C C . SER B 1 78 ? 15.199 -62.059 -1.783 1.00 102.77 78 SER B C 1
ATOM 3357 O O . SER B 1 78 ? 14.719 -62.905 -2.533 1.00 103.73 78 SER B O 1
ATOM 3360 N N . THR B 1 79 ? 14.850 -61.959 -0.501 1.00 108.74 79 THR B N 1
ATOM 3361 C CA . THR B 1 79 ? 13.852 -62.857 0.092 1.00 101.12 79 THR B CA 1
ATOM 3362 C C . THR B 1 79 ? 12.430 -62.609 -0.410 1.00 98.15 79 THR B C 1
ATOM 3363 O O . THR B 1 79 ? 11.578 -63.457 -0.201 1.00 108.27 79 THR B O 1
ATOM 3367 N N . ARG B 1 80 ? 12.177 -61.480 -1.078 1.00 94.89 80 ARG B N 1
ATOM 3368 C CA . ARG B 1 80 ? 10.831 -61.128 -1.541 1.00 96.97 80 ARG B CA 1
ATOM 3369 C C . ARG B 1 80 ? 10.230 -62.237 -2.401 1.00 98.69 80 ARG B C 1
ATOM 3370 O O . ARG B 1 80 ? 10.949 -63.058 -2.959 1.00 87.59 80 ARG B O 1
ATOM 3378 N N . ASP B 1 81 ? 8.903 -62.260 -2.478 1.00 114.35 81 ASP B N 1
ATOM 3379 C CA . ASP B 1 81 ? 8.166 -63.352 -3.135 1.00 125.27 81 ASP B CA 1
ATOM 3380 C C . ASP B 1 81 ? 8.286 -63.338 -4.653 1.00 122.10 81 ASP B C 1
ATOM 3381 O O . ASP B 1 81 ? 8.619 -64.355 -5.278 1.00 123.27 81 ASP B O 1
ATOM 3386 N N . ILE B 1 82 ? 7.995 -62.180 -5.232 1.00 118.08 82 ILE B N 1
ATOM 3387 C CA . ILE B 1 82 ? 8.159 -61.956 -6.668 1.00 117.46 82 ILE B CA 1
ATOM 3388 C C . ILE B 1 82 ? 9.168 -60.828 -6.856 1.00 106.92 82 ILE B C 1
ATOM 3389 O O . ILE B 1 82 ? 8.980 -59.738 -6.316 1.00 101.26 82 ILE B O 1
ATOM 3394 N N . LEU B 1 83 ? 10.244 -61.110 -7.596 1.00 99.44 83 LEU B N 1
ATOM 3395 C CA . LEU B 1 83 ? 11.296 -60.128 -7.871 1.00 85.82 83 LEU B CA 1
ATOM 3396 C C . LEU B 1 83 ? 11.025 -59.408 -9.194 1.00 83.48 83 LEU B C 1
ATOM 3397 O O . LEU B 1 83 ? 11.153 -60.004 -10.262 1.00 84.13 83 LEU B O 1
ATOM 3402 N N . GLN B 1 84 ? 10.626 -58.135 -9.114 1.00 77.88 84 GLN B N 1
ATOM 3403 C CA . GLN B 1 84 ? 10.515 -57.276 -10.300 1.00 78.45 84 GLN B CA 1
ATOM 3404 C C . GLN B 1 84 ? 11.892 -56.783 -10.782 1.00 71.22 84 GLN B C 1
ATOM 3405 O O . GLN B 1 84 ? 12.910 -56.970 -10.124 1.00 64.49 84 GLN B O 1
ATOM 3411 N N . THR B 1 85 ? 11.917 -56.137 -11.939 1.00 72.14 85 THR B N 1
ATOM 3412 C CA . THR B 1 85 ? 13.188 -55.712 -12.533 1.00 76.48 85 THR B CA 1
ATOM 3413 C C . THR B 1 85 ? 13.920 -54.698 -11.649 1.00 68.47 85 THR B C 1
ATOM 3414 O O . THR B 1 85 ? 15.146 -54.706 -11.581 1.00 65.23 85 THR B O 1
ATOM 3418 N N . ARG B 1 86 ? 13.163 -53.848 -10.967 1.00 69.41 86 ARG B N 1
ATOM 3419 C CA . ARG B 1 86 ? 13.734 -52.942 -9.970 1.00 72.77 86 ARG B CA 1
ATOM 3420 C C . ARG B 1 86 ? 14.451 -53.665 -8.813 1.00 69.43 86 ARG B C 1
ATOM 3421 O O . ARG B 1 86 ? 15.486 -53.223 -8.341 1.00 69.87 86 ARG B O 1
ATOM 3429 N N . ASP B 1 87 ? 13.908 -54.790 -8.377 1.00 71.11 87 ASP B N 1
ATOM 3430 C CA . ASP B 1 87 ? 14.480 -55.543 -7.270 1.00 68.30 87 ASP B CA 1
ATOM 3431 C C . ASP B 1 87 ? 15.782 -56.146 -7.702 1.00 64.50 87 ASP B C 1
ATOM 3432 O O . ASP B 1 87 ? 16.741 -56.134 -6.942 1.00 62.49 87 ASP B O 1
ATOM 3437 N N . LEU B 1 88 ? 15.792 -56.693 -8.921 1.00 66.51 88 LEU B N 1
ATOM 3438 C CA . LEU B 1 88 ? 16.981 -57.326 -9.498 1.00 61.32 88 LEU B CA 1
ATOM 3439 C C . LEU B 1 88 ? 18.041 -56.324 -9.872 1.00 56.88 88 LEU B C 1
ATOM 3440 O O . LEU B 1 88 ? 19.214 -56.616 -9.730 1.00 58.08 88 LEU B O 1
ATOM 3445 N N . HIS B 1 89 ? 17.624 -55.140 -10.322 1.00 60.28 89 HIS B N 1
ATOM 3446 C CA . HIS B 1 89 ? 18.546 -54.012 -10.518 1.00 59.91 89 HIS B CA 1
ATOM 3447 C C . HIS B 1 89 ? 19.289 -53.593 -9.237 1.00 57.54 89 HIS B C 1
ATOM 3448 O O . HIS B 1 89 ? 20.498 -53.417 -9.277 1.00 60.41 89 HIS B O 1
ATOM 3455 N N . SER B 1 90 ? 18.584 -53.472 -8.115 1.00 57.93 90 SER B N 1
ATOM 3456 C CA . SER B 1 90 ? 19.214 -53.223 -6.795 1.00 56.92 90 SER B CA 1
ATOM 3457 C C . SER B 1 90 ? 20.306 -54.234 -6.407 1.00 54.03 90 SER B C 1
ATOM 3458 O O . SER B 1 90 ? 21.289 -53.877 -5.761 1.00 51.96 90 SER B O 1
ATOM 3461 N N . LEU B 1 91 ? 20.114 -55.488 -6.803 1.00 56.40 91 LEU B N 1
ATOM 3462 C CA . LEU B 1 91 ? 21.070 -56.576 -6.549 1.00 57.27 91 LEU B CA 1
ATOM 3463 C C . LEU B 1 91 ? 22.114 -56.764 -7.646 1.00 57.21 91 LEU B C 1
ATOM 3464 O O . LEU B 1 91 ? 22.972 -57.649 -7.520 1.00 55.68 91 LEU B O 1
ATOM 3469 N N . CYS B 1 92 ? 22.040 -55.952 -8.709 1.00 54.82 92 CYS B N 1
ATOM 3470 C CA . CYS B 1 92 ? 22.964 -56.012 -9.837 1.00 50.04 92 CYS B CA 1
ATOM 3471 C C . CYS B 1 92 ? 22.909 -57.370 -10.530 1.00 48.31 92 CYS B C 1
ATOM 3472 O O . CYS B 1 92 ? 23.925 -57.990 -10.808 1.00 44.59 92 CYS B O 1
ATOM 3483 N N . PRO B 1 94 ? 20.917 -60.157 -13.491 1.00 57.41 94 PRO B N 1
ATOM 3484 C CA . PRO B 1 94 ? 20.176 -60.243 -14.734 1.00 59.72 94 PRO B CA 1
ATOM 3485 C C . PRO B 1 94 ? 18.689 -60.026 -14.506 1.00 59.16 94 PRO B C 1
ATOM 3486 O O . PRO B 1 94 ? 18.119 -60.578 -13.567 1.00 55.12 94 PRO B O 1
ATOM 3490 N N . THR B 1 95 ? 18.105 -59.200 -15.364 1.00 64.75 95 THR B N 1
ATOM 3491 C CA . THR B 1 95 ? 16.736 -58.741 -15.251 1.00 69.91 95 THR B CA 1
ATOM 3492 C C . THR B 1 95 ? 15.917 -59.379 -16.387 1.00 73.68 95 THR B C 1
ATOM 3493 O O . THR B 1 95 ? 15.830 -58.825 -17.493 1.00 67.11 95 THR B O 1
ATOM 3497 N N . PRO B 1 96 ? 15.337 -60.573 -16.135 1.00 81.03 96 PRO B N 1
ATOM 3498 C CA . PRO B 1 96 ? 14.297 -61.058 -17.040 1.00 81.82 96 PRO B CA 1
ATOM 3499 C C . PRO B 1 96 ? 13.048 -60.218 -16.841 1.00 88.53 96 PRO B C 1
ATOM 3500 O O . PRO B 1 96 ? 12.954 -59.487 -15.842 1.00 102.04 96 PRO B O 1
ATOM 3504 N N . ASP B 1 97 ? 12.103 -60.327 -17.774 1.00 79.35 97 ASP B N 1
ATOM 3505 C CA . ASP B 1 97 ? 10.963 -59.397 -17.868 1.00 79.17 97 ASP B CA 1
ATOM 3506 C C . ASP B 1 97 ? 11.389 -57.979 -18.270 1.00 69.78 97 ASP B C 1
ATOM 3507 O O . ASP B 1 97 ? 10.590 -57.049 -18.181 1.00 68.51 97 ASP B O 1
ATOM 3512 N N . ALA B 1 98 ? 12.641 -57.823 -18.700 1.00 70.17 98 ALA B N 1
ATOM 3513 C CA . ALA B 1 98 ? 13.187 -56.564 -19.216 1.00 64.07 98 ALA B CA 1
ATOM 3514 C C . ALA B 1 98 ? 14.167 -56.909 -20.316 1.00 68.47 98 ALA B C 1
ATOM 3515 O O . ALA B 1 98 ? 14.815 -57.969 -20.270 1.00 74.19 98 ALA B O 1
ATOM 3517 N N . PRO B 1 99 ? 14.298 -56.018 -21.308 1.00 67.62 99 PRO B N 1
ATOM 3518 C CA . PRO B 1 99 ? 15.266 -56.205 -22.372 1.00 62.98 99 PRO B CA 1
ATOM 3519 C C . PRO B 1 99 ? 16.665 -56.346 -21.818 1.00 62.60 99 PRO B C 1
ATOM 3520 O O . PRO B 1 99 ? 16.986 -55.726 -20.779 1.00 63.99 99 PRO B O 1
ATOM 3532 N N . SER B 1 101 ? 21.033 -57.619 -23.045 1.00 58.24 101 SER B N 1
ATOM 3533 C CA . SER B 1 101 ? 22.050 -57.529 -24.076 1.00 59.79 101 SER B CA 1
ATOM 3534 C C . SER B 1 101 ? 23.051 -58.657 -23.980 1.00 61.75 101 SER B C 1
ATOM 3535 O O . SER B 1 101 ? 23.374 -59.119 -22.897 1.00 64.71 101 SER B O 1
ATOM 3538 N N . ASN B 1 102 ? 23.573 -59.070 -25.126 1.00 64.83 102 ASN B N 1
ATOM 3539 C CA . ASN B 1 102 ? 24.586 -60.121 -25.163 1.00 63.20 102 ASN B CA 1
ATOM 3540 C C . ASN B 1 102 ? 25.945 -59.596 -25.608 1.00 59.46 102 ASN B C 1
ATOM 3541 O O . ASN B 1 102 ? 26.831 -60.394 -25.918 1.00 61.36 102 ASN B O 1
ATOM 3546 N N . HIS B 1 103 ? 26.123 -58.270 -25.584 1.00 55.34 103 HIS B N 1
ATOM 3547 C CA . HIS B 1 103 ? 27.246 -57.623 -26.251 1.00 56.84 103 HIS B CA 1
ATOM 3548 C C . HIS B 1 103 ? 28.492 -57.564 -25.392 1.00 53.42 103 HIS B C 1
ATOM 3549 O O . HIS B 1 103 ? 28.460 -57.057 -24.299 1.00 60.33 103 HIS B O 1
ATOM 3556 N N . GLN B 1 104 ? 29.588 -58.079 -25.921 1.00 53.38 104 GLN B N 1
ATOM 3557 C CA . GLN B 1 104 ? 30.858 -58.155 -25.238 1.00 56.45 104 GLN B CA 1
ATOM 3558 C C . GLN B 1 104 ? 30.741 -58.747 -23.851 1.00 57.76 104 GLN B C 1
ATOM 3559 O O . GLN B 1 104 ? 31.439 -58.353 -22.935 1.00 71.41 104 GLN B O 1
ATOM 3565 N N . ALA B 1 105 ? 29.876 -59.731 -23.710 1.00 53.65 105 ALA B N 1
ATOM 3566 C CA . ALA B 1 105 ? 29.558 -60.272 -22.416 1.00 52.88 105 ALA B CA 1
ATOM 3567 C C . ALA B 1 105 ? 30.764 -60.895 -21.701 1.00 50.91 105 ALA B C 1
ATOM 3568 O O . ALA B 1 105 ? 30.842 -60.869 -20.484 1.00 55.93 105 ALA B O 1
ATOM 3570 N N . SER B 1 106 ? 31.697 -61.472 -22.429 1.00 50.28 106 SER B N 1
ATOM 3571 C CA . SER B 1 106 ? 32.828 -62.084 -21.752 1.00 58.31 106 SER B CA 1
ATOM 3572 C C . SER B 1 106 ? 33.794 -61.032 -21.242 1.00 58.06 106 SER B C 1
ATOM 3573 O O . SER B 1 106 ? 34.337 -61.159 -20.146 1.00 57.95 106 SER B O 1
ATOM 3576 N N . THR B 1 107 ? 34.011 -60.002 -22.046 1.00 62.73 107 THR B N 1
ATOM 3577 C CA . THR B 1 107 ? 34.928 -58.938 -21.672 1.00 70.25 107 THR B CA 1
ATOM 3578 C C . THR B 1 107 ? 34.376 -58.190 -20.469 1.00 63.52 107 THR B C 1
ATOM 3579 O O . THR B 1 107 ? 35.145 -57.766 -19.597 1.00 61.75 107 THR B O 1
ATOM 3591 N N . ARG B 1 109 ? 32.286 -59.661 -18.207 1.00 59.19 109 ARG B N 1
ATOM 3592 C CA . ARG B 1 109 ? 32.484 -60.610 -17.111 1.00 56.34 109 ARG B CA 1
ATOM 3593 C C . ARG B 1 109 ? 33.924 -60.578 -16.633 1.00 54.12 109 ARG B C 1
ATOM 3594 O O . ARG B 1 109 ? 34.164 -60.523 -15.439 1.00 58.05 109 ARG B O 1
ATOM 3602 N N . GLU B 1 110 ? 34.877 -60.579 -17.558 1.00 56.07 110 GLU B N 1
ATOM 3603 C CA . GLU B 1 110 ? 36.301 -60.474 -17.191 1.00 57.41 110 GLU B CA 1
ATOM 3604 C C . GLU B 1 110 ? 36.574 -59.183 -16.419 1.00 56.29 110 GLU B C 1
ATOM 3605 O O . GLU B 1 110 ? 37.433 -59.155 -15.542 1.00 56.79 110 GLU B O 1
ATOM 3607 N N . LEU B 1 111 ? 35.836 -58.125 -16.737 1.00 56.50 111 LEU B N 1
ATOM 3608 C CA . LEU B 1 111 ? 35.991 -56.861 -16.037 1.00 58.03 111 LEU B CA 1
ATOM 3609 C C . LEU B 1 111 ? 35.450 -56.937 -14.617 1.00 56.14 111 LEU B C 1
ATOM 3610 O O . LEU B 1 111 ? 36.053 -56.395 -13.692 1.00 52.52 111 LEU B O 1
ATOM 3615 N N . ILE B 1 112 ? 34.317 -57.607 -14.438 1.00 54.85 112 ILE B N 1
ATOM 3616 C CA . ILE B 1 112 ? 33.785 -57.825 -13.093 1.00 51.38 112 ILE B CA 1
ATOM 3617 C C . ILE B 1 112 ? 34.833 -58.577 -12.284 1.00 54.61 112 ILE B C 1
ATOM 3618 O O . ILE B 1 112 ? 35.149 -58.212 -11.169 1.00 55.05 112 ILE B O 1
ATOM 3623 N N . CYS B 1 113 ? 35.378 -59.627 -12.879 1.00 61.04 113 CYS B N 1
ATOM 3624 C CA . CYS B 1 113 ? 36.334 -60.479 -12.212 1.00 59.61 113 CYS B CA 1
ATOM 3625 C C . CYS B 1 113 ? 37.628 -59.762 -11.883 1.00 58.49 113 CYS B C 1
ATOM 3626 O O . CYS B 1 113 ? 38.150 -59.934 -10.805 1.00 63.10 113 CYS B O 1
ATOM 3629 N N . SER B 1 114 ? 38.142 -58.948 -12.791 1.00 61.25 114 SER B N 1
ATOM 3630 C CA . SER B 1 114 ? 39.393 -58.229 -12.521 1.00 66.37 114 SER B CA 1
ATOM 3631 C C . SER B 1 114 ? 39.233 -57.095 -11.497 1.00 71.50 114 SER B C 1
ATOM 3632 O O . SER B 1 114 ? 40.051 -56.970 -10.580 1.00 80.88 114 SER B O 1
ATOM 3635 N N . TYR B 1 115 ? 38.189 -56.278 -11.667 1.00 69.69 115 TYR B N 1
ATOM 3636 C CA . TYR B 1 115 ? 37.930 -55.143 -10.789 1.00 62.81 115 TYR B CA 1
ATOM 3637 C C . TYR B 1 115 ? 37.637 -55.613 -9.381 1.00 60.23 115 TYR B C 1
ATOM 3638 O O . TYR B 1 115 ? 38.259 -55.132 -8.445 1.00 68.23 115 TYR B O 1
ATOM 3647 N N . PHE B 1 116 ? 36.724 -56.573 -9.239 1.00 58.82 116 PHE B N 1
ATOM 3648 C CA . PHE B 1 116 ? 36.283 -57.044 -7.924 1.00 57.65 116 PHE B CA 1
ATOM 3649 C C . PHE B 1 116 ? 37.090 -58.179 -7.344 1.00 61.83 116 PHE B C 1
ATOM 3650 O O . PHE B 1 116 ? 36.837 -58.571 -6.209 1.00 63.72 116 PHE B O 1
ATOM 3658 N N . LYS B 1 117 ? 38.069 -58.680 -8.104 1.00 72.52 117 LYS B N 1
ATOM 3659 C CA . LYS B 1 117 ? 38.909 -59.827 -7.713 1.00 71.55 117 LYS B CA 1
ATOM 3660 C C . LYS B 1 117 ? 38.037 -61.002 -7.269 1.00 66.88 117 LYS B C 1
ATOM 3661 O O . LYS B 1 117 ? 38.087 -61.435 -6.135 1.00 64.72 117 LYS B O 1
ATOM 3667 N N . VAL B 1 118 ? 37.218 -61.479 -8.198 1.00 74.12 118 VAL B N 1
ATOM 3668 C CA . VAL B 1 118 ? 36.209 -62.490 -7.936 1.00 81.26 118 VAL B CA 1
ATOM 3669 C C . VAL B 1 118 ? 36.323 -63.639 -8.977 1.00 90.81 118 VAL B C 1
ATOM 3670 O O . VAL B 1 118 ? 36.930 -63.497 -10.038 1.00 89.90 118 VAL B O 1
ATOM 3674 N N . ASP B 1 119 ? 35.733 -64.776 -8.632 1.00 103.57 119 ASP B N 1
ATOM 3675 C CA . ASP B 1 119 ? 35.799 -66.013 -9.406 1.00 102.10 119 ASP B CA 1
ATOM 3676 C C . ASP B 1 119 ? 34.896 -65.966 -10.650 1.00 99.19 119 ASP B C 1
ATOM 3677 O O . ASP B 1 119 ? 34.013 -65.118 -10.741 1.00 104.72 119 ASP B O 1
ATOM 3682 N N . HIS B 1 120 ? 35.130 -66.871 -11.605 1.00 101.03 120 HIS B N 1
ATOM 3683 C CA . HIS B 1 120 ? 34.266 -67.034 -12.801 1.00 91.31 120 HIS B CA 1
ATOM 3684 C C . HIS B 1 120 ? 32.849 -67.553 -12.493 1.00 85.48 120 HIS B C 1
ATOM 3685 O O . HIS B 1 120 ? 31.907 -67.183 -13.184 1.00 82.67 120 HIS B O 1
ATOM 3692 N N . ALA B 1 121 ? 32.697 -68.420 -11.487 1.00 81.75 121 ALA B N 1
ATOM 3693 C CA . ALA B 1 121 ? 31.363 -68.850 -11.024 1.00 78.89 121 ALA B CA 1
ATOM 3694 C C . ALA B 1 121 ? 30.546 -67.695 -10.472 1.00 85.98 121 ALA B C 1
ATOM 3695 O O . ALA B 1 121 ? 29.328 -67.667 -10.640 1.00 93.41 121 ALA B O 1
ATOM 3697 N N . ASP B 1 122 ? 31.220 -66.767 -9.791 1.00 91.88 122 ASP B N 1
ATOM 3698 C CA . ASP B 1 122 ? 30.598 -65.525 -9.334 1.00 89.98 122 ASP B CA 1
ATOM 3699 C C . ASP B 1 122 ? 30.350 -64.582 -10.505 1.00 84.07 122 ASP B C 1
ATOM 3700 O O . ASP B 1 122 ? 29.269 -63.986 -10.597 1.00 91.30 122 ASP B O 1
ATOM 3705 N N . GLY B 1 123 ? 31.328 -64.479 -11.411 1.00 71.74 123 GLY B N 1
ATOM 3706 C CA . GLY B 1 123 ? 31.144 -63.770 -12.671 1.00 67.04 123 GLY B CA 1
ATOM 3707 C C . GLY B 1 123 ? 29.906 -64.247 -13.414 1.00 67.18 123 GLY B C 1
ATOM 3708 O O . GLY B 1 123 ? 29.187 -63.450 -14.002 1.00 73.97 123 GLY B O 1
ATOM 3709 N N . LEU B 1 124 ? 29.641 -65.548 -13.358 1.00 63.72 124 LEU B N 1
ATOM 3710 C CA . LEU B 1 124 ? 28.496 -66.151 -14.047 1.00 64.98 124 LEU B CA 1
ATOM 3711 C C . LEU B 1 124 ? 27.136 -65.882 -13.409 1.00 57.03 124 LEU B C 1
ATOM 3712 O O . LEU B 1 124 ? 26.112 -66.221 -13.981 1.00 55.31 124 LEU B O 1
ATOM 3717 N N . LYS B 1 125 ? 27.121 -65.310 -12.215 1.00 60.86 125 LYS B N 1
ATOM 3718 C CA . LYS B 1 125 ? 25.862 -64.905 -11.583 1.00 64.63 125 LYS B CA 1
ATOM 3719 C C . LYS B 1 125 ? 25.465 -63.522 -12.030 1.00 60.77 125 LYS B C 1
ATOM 3720 O O . LYS B 1 125 ? 24.278 -63.257 -12.186 1.00 54.08 125 LYS B O 1
ATOM 3726 N N . TYR B 1 126 ? 26.465 -62.665 -12.256 1.00 58.73 126 TYR B N 1
ATOM 3727 C CA . TYR B 1 126 ? 26.259 -61.363 -12.889 1.00 55.94 126 TYR B CA 1
ATOM 3728 C C . TYR B 1 126 ? 25.939 -61.529 -14.371 1.00 55.08 126 TYR B C 1
ATOM 3729 O O . TYR B 1 126 ? 24.921 -61.057 -14.839 1.00 62.91 126 TYR B O 1
ATOM 3738 N N . ILE B 1 127 ? 26.801 -62.229 -15.098 1.00 58.63 127 ILE B N 1
ATOM 3739 C CA . ILE B 1 127 ? 26.620 -62.479 -16.537 1.00 57.80 127 ILE B CA 1
ATOM 3740 C C . ILE B 1 127 ? 26.623 -64.003 -16.862 1.00 55.46 127 ILE B C 1
ATOM 3741 O O . ILE B 1 127 ? 27.677 -64.603 -17.115 1.00 47.32 127 ILE B O 1
ATOM 3746 N N . PRO B 1 128 ? 25.424 -64.624 -16.867 1.00 57.83 128 PRO B N 1
ATOM 3747 C CA . PRO B 1 128 ? 25.221 -66.040 -17.134 1.00 65.73 128 PRO B CA 1
ATOM 3748 C C . PRO B 1 128 ? 25.800 -66.574 -18.456 1.00 71.73 128 PRO B C 1
ATOM 3749 O O . PRO B 1 128 ? 26.360 -65.804 -19.250 1.00 80.14 128 PRO B O 1
ATOM 3761 N N . ASP B 1 130 ? 24.018 -67.969 -20.986 1.00 65.84 130 ASP B N 1
ATOM 3762 C CA . ASP B 1 130 ? 23.216 -67.456 -22.155 1.00 68.91 130 ASP B CA 1
ATOM 3763 C C . ASP B 1 130 ? 23.823 -66.200 -22.685 1.00 67.63 130 ASP B C 1
ATOM 3764 O O . ASP B 1 130 ? 23.565 -65.840 -23.825 1.00 69.17 130 ASP B O 1
ATOM 3769 N N . GLU B 1 131 ? 24.584 -65.524 -21.825 1.00 70.44 131 GLU B N 1
ATOM 3770 C CA . GLU B 1 131 ? 25.491 -64.449 -22.193 1.00 68.26 131 GLU B CA 1
ATOM 3771 C C . GLU B 1 131 ? 24.725 -63.126 -22.253 1.00 66.62 131 GLU B C 1
ATOM 3772 O O . GLU B 1 131 ? 25.207 -62.125 -22.744 1.00 64.30 131 GLU B O 1
ATOM 3778 N N . ARG B 1 132 ? 23.550 -63.138 -21.646 1.00 72.12 132 ARG B N 1
ATOM 3779 C CA . ARG B 1 132 ? 22.567 -62.094 -21.735 1.00 75.31 132 ARG B CA 1
ATOM 3780 C C . ARG B 1 132 ? 22.684 -61.361 -20.387 1.00 72.54 132 ARG B C 1
ATOM 3781 O O . ARG B 1 132 ? 22.632 -62.007 -19.335 1.00 71.44 132 ARG B O 1
ATOM 3789 N N . TYR B 1 133 ? 22.889 -60.032 -20.418 1.00 69.54 133 TYR B N 1
ATOM 3790 C CA . TYR B 1 133 ? 22.972 -59.180 -19.205 1.00 59.09 133 TYR B CA 1
ATOM 3791 C C . TYR B 1 133 ? 22.162 -57.908 -19.351 1.00 55.15 133 TYR B C 1
ATOM 3792 O O . TYR B 1 133 ? 21.744 -57.576 -20.439 1.00 63.20 133 TYR B O 1
ATOM 3801 N N . SER B 1 134 ? 21.886 -57.249 -18.233 1.00 56.38 134 SER B N 1
ATOM 3802 C CA . SER B 1 134 ? 21.220 -55.932 -18.216 1.00 58.19 134 SER B CA 1
ATOM 3803 C C . SER B 1 134 ? 22.290 -54.893 -18.028 1.00 58.99 134 SER B C 1
ATOM 3804 O O . SER B 1 134 ? 22.937 -54.894 -16.990 1.00 67.54 134 SER B O 1
ATOM 3807 N N . PRO B 1 135 ? 22.496 -54.001 -19.013 1.00 55.68 135 PRO B N 1
ATOM 3808 C CA . PRO B 1 135 ? 23.655 -53.119 -18.880 1.00 53.59 135 PRO B CA 1
ATOM 3809 C C . PRO B 1 135 ? 23.632 -52.167 -17.686 1.00 48.58 135 PRO B C 1
ATOM 3810 O O . PRO B 1 135 ? 24.677 -51.903 -17.127 1.00 48.86 135 PRO B O 1
ATOM 3814 N N . SER B 1 136 ? 22.458 -51.686 -17.298 1.00 47.32 136 SER B N 1
ATOM 3815 C CA . SER B 1 136 ? 22.337 -50.743 -16.181 1.00 47.58 136 SER B CA 1
ATOM 3816 C C . SER B 1 136 ? 22.630 -51.392 -14.832 1.00 47.55 136 SER B C 1
ATOM 3817 O O . SER B 1 136 ? 23.220 -50.770 -13.944 1.00 47.97 136 SER B O 1
ATOM 3820 N N . SER B 1 137 ? 22.222 -52.643 -14.675 1.00 49.36 137 SER B N 1
ATOM 3821 C CA . SER B 1 137 ? 22.571 -53.414 -13.477 1.00 51.64 137 SER B CA 1
ATOM 3822 C C . SER B 1 137 ? 24.062 -53.527 -13.355 1.00 48.10 137 SER B C 1
ATOM 3823 O O . SER B 1 137 ? 24.625 -53.472 -12.283 1.00 51.00 137 SER B O 1
ATOM 3826 N N . LEU B 1 138 ? 24.703 -53.686 -14.484 1.00 50.53 138 LEU B N 1
ATOM 3827 C CA . LEU B 1 138 ? 26.141 -53.860 -14.534 1.00 51.18 138 LEU B CA 1
ATOM 3828 C C . LEU B 1 138 ? 26.892 -52.557 -14.300 1.00 49.90 138 LEU B C 1
ATOM 3829 O O . LEU B 1 138 ? 27.975 -52.556 -13.748 1.00 51.15 138 LEU B O 1
ATOM 3834 N N . ALA B 1 139 ? 26.297 -51.449 -14.727 1.00 53.05 139 ALA B N 1
ATOM 3835 C CA . ALA B 1 139 ? 26.776 -50.098 -14.384 1.00 51.34 139 ALA B CA 1
ATOM 3836 C C . ALA B 1 139 ? 26.652 -49.799 -12.920 1.00 46.49 139 ALA B C 1
ATOM 3837 O O . ALA B 1 139 ? 27.591 -49.337 -12.323 1.00 48.30 139 ALA B O 1
ATOM 3839 N N . ARG B 1 140 ? 25.483 -50.063 -12.349 1.00 45.43 140 ARG B N 1
ATOM 3840 C CA . ARG B 1 140 ? 25.299 -49.936 -10.922 1.00 43.44 140 ARG B CA 1
ATOM 3841 C C . ARG B 1 140 ? 26.372 -50.718 -10.175 1.00 43.90 140 ARG B C 1
ATOM 3842 O O . ARG B 1 140 ? 26.969 -50.196 -9.271 1.00 48.17 140 ARG B O 1
ATOM 3850 N N . LEU B 1 141 ? 26.634 -51.955 -10.581 1.00 47.30 141 LEU B N 1
ATOM 3851 C CA . LEU B 1 141 ? 27.682 -52.757 -9.974 1.00 47.50 141 LEU B CA 1
ATOM 3852 C C . LEU B 1 141 ? 29.009 -51.996 -9.951 1.00 45.75 141 LEU B C 1
ATOM 3853 O O . LEU B 1 141 ? 29.621 -51.840 -8.890 1.00 48.58 141 LEU B O 1
ATOM 3858 N N . PHE B 1 142 ? 29.427 -51.496 -11.101 1.00 44.32 142 PHE B N 1
ATOM 3859 C CA . PHE B 1 142 ? 30.711 -50.818 -11.193 1.00 44.44 142 PHE B CA 1
ATOM 3860 C C . PHE B 1 142 ? 30.698 -49.435 -10.555 1.00 43.23 142 PHE B C 1
ATOM 3861 O O . PHE B 1 142 ? 31.723 -48.988 -10.052 1.00 44.38 142 PHE B O 1
ATOM 3869 N N . THR B 1 143 ? 29.559 -48.755 -10.575 1.00 40.47 143 THR B N 1
ATOM 3870 C CA . THR B 1 143 ? 29.486 -47.405 -10.054 1.00 42.01 143 THR B CA 1
ATOM 3871 C C . THR B 1 143 ? 29.630 -47.472 -8.552 1.00 48.32 143 THR B C 1
ATOM 3872 O O . THR B 1 143 ? 30.351 -46.663 -7.947 1.00 52.30 143 THR B O 1
ATOM 3884 N N . GLY B 1 145 ? 31.007 -49.899 -6.980 1.00 47.50 145 GLY B N 1
ATOM 3885 C CA . GLY B 1 145 ? 32.369 -50.365 -6.771 1.00 48.01 145 GLY B CA 1
ATOM 3886 C C . GLY B 1 145 ? 33.414 -49.284 -6.761 1.00 46.13 145 GLY B C 1
ATOM 3887 O O . GLY B 1 145 ? 34.371 -49.373 -6.010 1.00 48.37 145 GLY B O 1
ATOM 3896 N N . ALA B 1 147 ? 32.698 -46.343 -5.774 1.00 48.38 147 ALA B N 1
ATOM 3897 C CA . ALA B 1 147 ? 32.371 -45.739 -4.480 1.00 46.60 147 ALA B CA 1
ATOM 3898 C C . ALA B 1 147 ? 32.792 -46.560 -3.271 1.00 48.95 147 ALA B C 1
ATOM 3899 O O . ALA B 1 147 ? 32.639 -46.108 -2.159 1.00 55.63 147 ALA B O 1
ATOM 3901 N N . GLY B 1 148 ? 33.318 -47.757 -3.480 1.00 49.19 148 GLY B N 1
ATOM 3902 C CA . GLY B 1 148 ? 33.845 -48.582 -2.419 1.00 47.45 148 GLY B CA 1
ATOM 3903 C C . GLY B 1 148 ? 32.925 -49.671 -1.903 1.00 47.56 148 GLY B C 1
ATOM 3904 O O . GLY B 1 148 ? 33.198 -50.243 -0.864 1.00 45.61 148 GLY B O 1
ATOM 3905 N N . LEU B 1 149 ? 31.864 -49.986 -2.633 1.00 49.25 149 LEU B N 1
ATOM 3906 C CA . LEU B 1 149 ? 30.941 -51.023 -2.225 1.00 53.63 149 LEU B CA 1
ATOM 3907 C C . LEU B 1 149 ? 30.708 -52.009 -3.352 1.00 57.67 149 LEU B C 1
ATOM 3908 O O . LEU B 1 149 ? 30.247 -51.639 -4.428 1.00 61.03 149 LEU B O 1
ATOM 3913 N N . HIS B 1 150 ? 31.012 -53.276 -3.079 1.00 59.86 150 HIS B N 1
ATOM 3914 C CA . HIS B 1 150 ? 30.779 -54.356 -4.004 1.00 57.79 150 HIS B CA 1
ATOM 3915 C C . HIS B 1 150 ? 29.503 -54.993 -3.573 1.00 52.88 150 HIS B C 1
ATOM 3916 O O . HIS B 1 150 ? 29.403 -55.346 -2.427 1.00 48.51 150 HIS B O 1
ATOM 3923 N N . ILE B 1 151 ? 28.534 -55.106 -4.489 1.00 56.84 151 ILE B N 1
ATOM 3924 C CA . ILE B 1 151 ? 27.296 -55.859 -4.259 1.00 55.65 151 ILE B CA 1
ATOM 3925 C C . ILE B 1 151 ? 27.708 -57.288 -4.602 1.00 61.85 151 ILE B C 1
ATOM 3926 O O . ILE B 1 151 ? 28.163 -57.558 -5.710 1.00 64.36 151 ILE B O 1
ATOM 3931 N N . THR B 1 152 ? 27.623 -58.179 -3.619 1.00 63.83 152 THR B N 1
ATOM 3932 C CA . THR B 1 152 ? 28.098 -59.522 -3.769 1.00 60.44 152 THR B CA 1
ATOM 3933 C C . THR B 1 152 ? 26.945 -60.355 -4.272 1.00 59.91 152 THR B C 1
ATOM 3934 O O . THR B 1 152 ? 25.824 -59.865 -4.370 1.00 53.09 152 THR B O 1
ATOM 3938 N N . THR B 1 153 ? 27.245 -61.608 -4.603 1.00 69.79 153 THR B N 1
ATOM 3939 C CA . THR B 1 153 ? 26.276 -62.534 -5.184 1.00 72.24 153 THR B CA 1
ATOM 3940 C C . THR B 1 153 ? 25.318 -63.048 -4.117 1.00 73.47 153 THR B C 1
ATOM 3941 O O . THR B 1 153 ? 24.139 -63.237 -4.403 1.00 72.52 153 THR B O 1
ATOM 3945 N N . GLU B 1 154 ? 25.809 -63.286 -2.896 1.00 83.39 154 GLU B N 1
ATOM 3946 C CA . GLU B 1 154 ? 24.894 -63.379 -1.746 1.00 87.99 154 GLU B CA 1
ATOM 3947 C C . GLU B 1 154 ? 24.548 -61.948 -1.455 1.00 93.80 154 GLU B C 1
ATOM 3948 O O . GLU B 1 154 ? 25.442 -61.101 -1.417 1.00 110.01 154 GLU B O 1
ATOM 3954 N N . PRO B 1 155 ? 23.267 -61.651 -1.270 1.00 83.67 155 PRO B N 1
ATOM 3955 C CA . PRO B 1 155 ? 22.935 -60.251 -1.056 1.00 79.15 155 PRO B CA 1
ATOM 3956 C C . PRO B 1 155 ? 23.693 -59.688 0.163 1.00 82.75 155 PRO B C 1
ATOM 3957 O O . PRO B 1 155 ? 23.293 -59.889 1.314 1.00 92.98 155 PRO B O 1
ATOM 3961 N N . SER B 1 156 ? 24.813 -59.024 -0.124 1.00 76.61 156 SER B N 1
ATOM 3962 C CA . SER B 1 156 ? 25.694 -58.426 0.885 1.00 69.07 156 SER B CA 1
ATOM 3963 C C . SER B 1 156 ? 26.484 -57.222 0.287 1.00 64.85 156 SER B C 1
ATOM 3964 O O . SER B 1 156 ? 26.667 -57.140 -0.909 1.00 62.33 156 SER B O 1
ATOM 3967 N N . TYR B 1 157 ? 26.918 -56.283 1.125 1.00 63.60 157 TYR B N 1
ATOM 3968 C CA . TYR B 1 157 ? 27.829 -55.204 0.706 1.00 57.70 157 TYR B CA 1
ATOM 3969 C C . TYR B 1 157 ? 29.192 -55.558 1.234 1.00 58.66 157 TYR B C 1
ATOM 3970 O O . TYR B 1 157 ? 29.326 -55.736 2.427 1.00 66.70 157 TYR B O 1
ATOM 3979 N N . LYS B 1 158 ? 30.193 -55.684 0.373 1.00 58.44 158 LYS B N 1
ATOM 3980 C CA . LYS B 1 158 ? 31.566 -55.858 0.810 1.00 57.64 158 LYS B CA 1
ATOM 3981 C C . LYS B 1 158 ? 32.336 -54.578 0.479 1.00 57.31 158 LYS B C 1
ATOM 3982 O O . LYS B 1 158 ? 32.167 -53.994 -0.581 1.00 59.61 158 LYS B O 1
ATOM 3988 N N . ARG B 1 159 ? 33.208 -54.157 1.387 1.00 61.54 159 ARG B N 1
ATOM 3989 C CA . ARG B 1 159 ? 34.033 -52.957 1.184 1.00 59.53 159 ARG B CA 1
ATOM 3990 C C . ARG B 1 159 ? 35.187 -53.205 0.239 1.00 57.71 159 ARG B C 1
ATOM 3991 O O . ARG B 1 159 ? 35.970 -54.109 0.462 1.00 59.54 159 ARG B O 1
ATOM 3999 N N . VAL B 1 160 ? 35.270 -52.378 -0.804 1.00 59.44 160 VAL B N 1
ATOM 4000 C CA . VAL B 1 160 ? 36.273 -52.468 -1.871 1.00 56.19 160 VAL B CA 1
ATOM 4001 C C . VAL B 1 160 ? 36.905 -51.094 -1.921 1.00 49.97 160 VAL B C 1
ATOM 4002 O O . VAL B 1 160 ? 36.296 -50.159 -1.441 1.00 52.35 160 VAL B O 1
ATOM 4006 N N . PRO B 1 161 ? 38.137 -50.963 -2.437 1.00 49.72 161 PRO B N 1
ATOM 4007 C CA . PRO B 1 161 ? 38.786 -49.641 -2.445 1.00 52.69 161 PRO B CA 1
ATOM 4008 C C . PRO B 1 161 ? 38.044 -48.536 -3.181 1.00 55.70 161 PRO B C 1
ATOM 4009 O O . PRO B 1 161 ? 37.566 -48.747 -4.287 1.00 64.53 161 PRO B O 1
ATOM 4013 N N . ILE B 1 162 ? 37.981 -47.363 -2.562 1.00 56.54 162 ILE B N 1
ATOM 4014 C CA . ILE B 1 162 ? 37.280 -46.211 -3.111 1.00 53.69 162 ILE B CA 1
ATOM 4015 C C . ILE B 1 162 ? 38.186 -45.516 -4.107 1.00 51.26 162 ILE B C 1
ATOM 4016 O O . ILE B 1 162 ? 39.332 -45.219 -3.794 1.00 51.99 162 ILE B O 1
ATOM 4029 N N . HIS B 1 164 ? 39.936 -42.743 -6.371 1.00 51.22 164 HIS B N 1
ATOM 4030 C CA . HIS B 1 164 ? 40.287 -41.354 -6.139 1.00 48.31 164 HIS B CA 1
ATOM 4031 C C . HIS B 1 164 ? 39.577 -40.425 -7.068 1.00 49.20 164 HIS B C 1
ATOM 4032 O O . HIS B 1 164 ? 39.196 -39.350 -6.675 1.00 52.33 164 HIS B O 1
ATOM 4039 N N . LEU B 1 165 ? 39.374 -40.854 -8.299 1.00 55.10 165 LEU B N 1
ATOM 4040 C CA . LEU B 1 165 ? 38.622 -40.071 -9.263 1.00 55.20 165 LEU B CA 1
ATOM 4041 C C . LEU B 1 165 ? 37.185 -39.730 -8.786 1.00 53.47 165 LEU B C 1
ATOM 4042 O O . LEU B 1 165 ? 36.664 -38.651 -9.071 1.00 57.66 165 LEU B O 1
ATOM 4047 N N . ALA B 1 166 ? 36.551 -40.636 -8.055 1.00 51.78 166 ALA B N 1
ATOM 4048 C CA . ALA B 1 166 ? 35.214 -40.383 -7.535 1.00 50.71 166 ALA B CA 1
ATOM 4049 C C . ALA B 1 166 ? 35.203 -39.254 -6.531 1.00 51.52 166 ALA B C 1
ATOM 4050 O O . ALA B 1 166 ? 34.277 -38.462 -6.535 1.00 57.01 166 ALA B O 1
ATOM 4052 N N . ALA B 1 167 ? 36.228 -39.190 -5.687 1.00 55.33 167 ALA B N 1
ATOM 4053 C CA . ALA B 1 167 ? 36.405 -38.085 -4.729 1.00 60.84 167 ALA B CA 1
ATOM 4054 C C . ALA B 1 167 ? 36.796 -36.781 -5.405 1.00 58.45 167 ALA B C 1
ATOM 4055 O O . ALA B 1 167 ? 36.325 -35.707 -4.999 1.00 63.25 167 ALA B O 1
ATOM 4057 N N . ASP B 1 168 ? 37.645 -36.886 -6.426 1.00 54.25 168 ASP B N 1
ATOM 4058 C CA . ASP B 1 168 ? 38.067 -35.741 -7.223 1.00 55.26 168 ASP B CA 1
ATOM 4059 C C . ASP B 1 168 ? 36.906 -35.078 -7.942 1.00 53.60 168 ASP B C 1
ATOM 4060 O O . ASP B 1 168 ? 36.890 -33.870 -8.066 1.00 53.71 168 ASP B O 1
ATOM 4065 N N . LEU B 1 169 ? 35.936 -35.867 -8.394 1.00 57.72 169 LEU B N 1
ATOM 4066 C CA . LEU B 1 169 ? 34.765 -35.345 -9.118 1.00 55.86 169 LEU B CA 1
ATOM 4067 C C . LEU B 1 169 ? 33.599 -34.932 -8.250 1.00 56.76 169 LEU B C 1
ATOM 4068 O O . LEU B 1 169 ? 32.741 -34.201 -8.736 1.00 57.42 169 LEU B O 1
ATOM 4073 N N . ASP B 1 170 ? 33.573 -35.344 -6.979 1.00 58.06 170 ASP B N 1
ATOM 4074 C CA . ASP B 1 170 ? 32.369 -35.207 -6.167 1.00 59.37 170 ASP B CA 1
ATOM 4075 C C . ASP B 1 170 ? 31.977 -33.757 -5.931 1.00 62.25 170 ASP B C 1
ATOM 4076 O O . ASP B 1 170 ? 30.814 -33.481 -5.648 1.00 70.91 170 ASP B O 1
ATOM 4081 N N . CYS B 1 171 ? 32.922 -32.830 -6.071 1.00 63.10 171 CYS B N 1
ATOM 4082 C CA . CYS B 1 171 ? 32.586 -31.407 -6.041 1.00 61.56 171 CYS B CA 1
ATOM 4083 C C . CYS B 1 171 ? 31.691 -30.963 -7.216 1.00 59.77 171 CYS B C 1
ATOM 4084 O O . CYS B 1 171 ? 30.879 -30.065 -7.047 1.00 54.79 171 CYS B O 1
ATOM 4095 N N . THR B 1 173 ? 28.954 -30.610 -10.213 1.00 54.23 173 THR B N 1
ATOM 4096 C CA . THR B 1 173 ? 27.501 -30.717 -10.194 1.00 56.12 173 THR B CA 1
ATOM 4097 C C . THR B 1 173 ? 26.859 -30.772 -11.592 1.00 53.93 173 THR B C 1
ATOM 4098 O O . THR B 1 173 ? 25.658 -30.968 -11.693 1.00 53.48 173 THR B O 1
ATOM 4102 N N . LEU B 1 174 ? 27.648 -30.598 -12.651 1.00 52.89 174 LEU B N 1
ATOM 4103 C CA . LEU B 1 174 ? 27.180 -30.715 -14.016 1.00 52.36 174 LEU B CA 1
ATOM 4104 C C . LEU B 1 174 ? 28.192 -31.485 -14.828 1.00 50.24 174 LEU B C 1
ATOM 4105 O O . LEU B 1 174 ? 29.384 -31.392 -14.576 1.00 52.05 174 LEU B O 1
ATOM 4110 N N . ALA B 1 175 ? 27.720 -32.246 -15.807 1.00 49.49 175 ALA B N 1
ATOM 4111 C CA . ALA B 1 175 ? 28.612 -33.028 -16.663 1.00 52.28 175 ALA B CA 1
ATOM 4112 C C . ALA B 1 175 ? 28.130 -33.054 -18.083 1.00 49.52 175 ALA B C 1
ATOM 4113 O O . ALA B 1 175 ? 26.922 -33.129 -18.309 1.00 52.92 175 ALA B O 1
ATOM 4115 N N . LEU B 1 176 ? 29.070 -32.988 -19.029 1.00 45.08 176 LEU B N 1
ATOM 4116 C CA . LEU B 1 176 ? 28.758 -33.150 -20.445 1.00 46.34 176 LEU B CA 1
ATOM 4117 C C . LEU B 1 176 ? 29.726 -34.142 -21.091 1.00 44.81 176 LEU B C 1
ATOM 4118 O O . LEU B 1 176 ? 30.892 -33.856 -21.213 1.00 41.93 176 LEU B O 1
ATOM 4123 N N . PRO B 1 177 ? 29.237 -35.330 -21.490 1.00 49.15 177 PRO B N 1
ATOM 4124 C CA . PRO B 1 177 ? 30.064 -36.239 -22.258 1.00 47.18 177 PRO B CA 1
ATOM 4125 C C . PRO B 1 177 ? 30.037 -35.870 -23.708 1.00 50.23 177 PRO B C 1
ATOM 4126 O O . PRO B 1 177 ? 29.030 -35.386 -24.200 1.00 54.13 177 PRO B O 1
ATOM 4130 N N . TYR B 1 178 ? 31.147 -36.095 -24.387 1.00 54.41 178 TYR B N 1
ATOM 4131 C CA . TYR B 1 178 ? 31.255 -35.826 -25.814 1.00 54.33 178 TYR B CA 1
ATOM 4132 C C . TYR B 1 178 ? 32.364 -36.658 -26.429 1.00 53.99 178 TYR B C 1
ATOM 4133 O O . TYR B 1 178 ? 33.118 -37.341 -25.739 1.00 52.88 178 TYR B O 1
ATOM 4150 N N . ILE B 1 180 ? 35.769 -36.804 -28.967 1.00 67.69 180 ILE B N 1
ATOM 4151 C CA . ILE B 1 180 ? 36.868 -35.949 -29.411 1.00 67.89 180 ILE B CA 1
ATOM 4152 C C . ILE B 1 180 ? 37.660 -36.660 -30.473 1.00 73.10 180 ILE B C 1
ATOM 4153 O O . ILE B 1 180 ? 37.559 -37.876 -30.641 1.00 74.66 180 ILE B O 1
ATOM 4158 N N . THR B 1 181 ? 38.459 -35.888 -31.188 1.00 84.10 181 THR B N 1
ATOM 4159 C CA . THR B 1 181 ? 39.522 -36.463 -31.991 1.00 94.77 181 THR B CA 1
ATOM 4160 C C . THR B 1 181 ? 40.826 -35.704 -31.710 1.00 102.68 181 THR B C 1
ATOM 4161 O O . THR B 1 181 ? 40.819 -34.577 -31.171 1.00 91.46 181 THR B O 1
ATOM 4165 N N . LEU B 1 182 ? 41.939 -36.358 -32.032 1.00 107.27 182 LEU B N 1
ATOM 4166 C CA . LEU B 1 182 ? 43.242 -35.753 -31.918 1.00 108.95 182 LEU B CA 1
ATOM 4167 C C . LEU B 1 182 ? 43.780 -35.565 -33.326 1.00 119.42 182 LEU B C 1
ATOM 4168 O O . LEU B 1 182 ? 44.177 -36.530 -33.976 1.00 122.08 182 LEU B O 1
ATOM 4173 N N . ASP B 1 183 ? 43.743 -34.322 -33.806 1.00 136.96 183 ASP B N 1
ATOM 4174 C CA . ASP B 1 183 ? 44.388 -33.939 -35.084 1.00 150.82 183 ASP B CA 1
ATOM 4175 C C . ASP B 1 183 ? 45.811 -33.372 -34.879 1.00 148.73 183 ASP B C 1
ATOM 4176 O O . ASP B 1 183 ? 46.260 -32.513 -35.644 1.00 153.69 183 ASP B O 1
ATOM 4181 N N . GLY B 1 184 ? 46.515 -33.868 -33.856 1.00 139.21 184 GLY B N 1
ATOM 4182 C CA . GLY B 1 184 ? 47.908 -33.511 -33.596 1.00 131.50 184 GLY B CA 1
ATOM 4183 C C . GLY B 1 184 ? 48.029 -32.305 -32.685 1.00 132.04 184 GLY B C 1
ATOM 4184 O O . GLY B 1 184 ? 47.755 -31.177 -33.102 1.00 134.05 184 GLY B O 1
ATOM 4185 N N . ASP B 1 185 ? 48.408 -32.549 -31.429 1.00 131.46 185 ASP B N 1
ATOM 4186 C CA . ASP B 1 185 ? 48.614 -31.492 -30.418 1.00 134.70 185 ASP B CA 1
ATOM 4187 C C . ASP B 1 185 ? 47.401 -30.573 -30.136 1.00 125.31 185 ASP B C 1
ATOM 4188 O O . ASP B 1 185 ? 47.552 -29.526 -29.495 1.00 123.63 185 ASP B O 1
ATOM 4193 N N . THR B 1 186 ? 46.210 -30.966 -30.586 1.00 116.02 186 THR B N 1
ATOM 4194 C CA . THR B 1 186 ? 44.996 -30.214 -30.297 1.00 113.04 186 THR B CA 1
ATOM 4195 C C . THR B 1 186 ? 43.771 -31.122 -30.331 1.00 113.03 186 THR B C 1
ATOM 4196 O O . THR B 1 186 ? 43.683 -32.041 -31.152 1.00 126.60 186 THR B O 1
ATOM 4200 N N . VAL B 1 187 ? 42.827 -30.839 -29.441 1.00 101.80 187 VAL B N 1
ATOM 4201 C CA . VAL B 1 187 ? 41.663 -31.686 -29.242 1.00 95.62 187 VAL B CA 1
ATOM 4202 C C . VAL B 1 187 ? 40.416 -30.927 -29.664 1.00 87.05 187 VAL B C 1
ATOM 4203 O O . VAL B 1 187 ? 40.262 -29.757 -29.331 1.00 92.32 187 VAL B O 1
ATOM 4207 N N . VAL B 1 188 ? 39.527 -31.603 -30.384 1.00 85.92 188 VAL B N 1
ATOM 4208 C CA . VAL B 1 188 ? 38.344 -30.964 -30.971 1.00 87.72 188 VAL B CA 1
ATOM 4209 C C . VAL B 1 188 ? 37.108 -31.866 -30.840 1.00 79.85 188 VAL B C 1
ATOM 4210 O O . VAL B 1 188 ? 37.199 -33.071 -31.064 1.00 78.22 188 VAL B O 1
ATOM 4214 N N . PRO B 1 189 ? 35.950 -31.283 -30.480 1.00 75.54 189 PRO B N 1
ATOM 4215 C CA . PRO B 1 189 ? 34.742 -32.083 -30.455 1.00 76.10 189 PRO B CA 1
ATOM 4216 C C . PRO B 1 189 ? 34.366 -32.591 -31.833 1.00 74.55 189 PRO B C 1
ATOM 4217 O O . PRO B 1 189 ? 34.390 -31.830 -32.789 1.00 85.35 189 PRO B O 1
ATOM 4221 N N . VAL B 1 190 ? 34.034 -33.875 -31.911 1.00 73.63 190 VAL B N 1
ATOM 4222 C CA . VAL B 1 190 ? 33.550 -34.524 -33.128 1.00 72.17 190 VAL B CA 1
ATOM 4223 C C . VAL B 1 190 ? 32.195 -35.180 -32.850 1.00 75.73 190 VAL B C 1
ATOM 4224 O O . VAL B 1 190 ? 31.836 -35.472 -31.697 1.00 79.22 190 VAL B O 1
ATOM 4228 N N . ALA B 1 191 ? 31.397 -35.324 -33.902 1.00 78.88 191 ALA B N 1
ATOM 4229 C CA . ALA B 1 191 ? 30.069 -35.913 -33.773 1.00 71.13 191 ALA B CA 1
ATOM 4230 C C . ALA B 1 191 ? 30.234 -37.412 -33.679 1.00 70.90 191 ALA B C 1
ATOM 4231 O O . ALA B 1 191 ? 31.212 -37.961 -34.197 1.00 70.64 191 ALA B O 1
ATOM 4233 N N . PRO B 1 192 ? 29.303 -38.077 -32.979 1.00 72.22 192 PRO B N 1
ATOM 4234 C CA . PRO B 1 192 ? 29.405 -39.532 -32.819 1.00 69.49 192 PRO B CA 1
ATOM 4235 C C . PRO B 1 192 ? 29.169 -40.235 -34.143 1.00 67.04 192 PRO B C 1
ATOM 4236 O O . PRO B 1 192 ? 28.159 -40.010 -34.783 1.00 63.76 192 PRO B O 1
ATOM 4240 N N . THR B 1 193 ? 30.141 -41.028 -34.563 1.00 71.13 193 THR B N 1
ATOM 4241 C CA . THR B 1 193 ? 30.054 -41.815 -35.794 1.00 73.99 193 THR B CA 1
ATOM 4242 C C . THR B 1 193 ? 29.757 -43.286 -35.466 1.00 75.35 193 THR B C 1
ATOM 4243 O O . THR B 1 193 ? 28.973 -43.941 -36.161 1.00 71.08 193 THR B O 1
ATOM 4247 N N . LEU B 1 194 ? 30.388 -43.784 -34.400 1.00 81.53 194 LEU B N 1
ATOM 4248 C CA . LEU B 1 194 ? 30.145 -45.126 -33.876 1.00 79.17 194 LEU B CA 1
ATOM 4249 C C . LEU B 1 194 ? 28.940 -45.117 -32.936 1.00 75.71 194 LEU B C 1
ATOM 4250 O O . LEU B 1 194 ? 28.428 -44.077 -32.522 1.00 71.81 194 LEU B O 1
ATOM 4255 N N . SER B 1 195 ? 28.490 -46.302 -32.587 1.00 78.89 195 SER B N 1
ATOM 4256 C CA . SER B 1 195 ? 27.409 -46.435 -31.634 1.00 82.18 195 SER B CA 1
ATOM 4257 C C . SER B 1 195 ? 28.038 -46.693 -30.284 1.00 81.38 195 SER B C 1
ATOM 4258 O O . SER B 1 195 ? 29.201 -47.083 -30.189 1.00 86.67 195 SER B O 1
ATOM 4261 N N . ALA B 1 196 ? 27.265 -46.462 -29.236 1.00 79.58 196 ALA B N 1
ATOM 4262 C CA . ALA B 1 196 ? 27.768 -46.576 -27.879 1.00 76.37 196 ALA B CA 1
ATOM 4263 C C . ALA B 1 196 ? 28.344 -47.952 -27.657 1.00 71.58 196 ALA B C 1
ATOM 4264 O O . ALA B 1 196 ? 29.398 -48.085 -27.063 1.00 71.97 196 ALA B O 1
ATOM 4266 N N . GLU B 1 197 ? 27.663 -48.962 -28.184 1.00 71.29 197 GLU B N 1
ATOM 4267 C CA . GLU B 1 197 ? 28.071 -50.340 -28.021 1.00 71.05 197 GLU B CA 1
ATOM 4268 C C . GLU B 1 197 ? 29.433 -50.534 -28.650 1.00 66.20 197 GLU B C 1
ATOM 4269 O O . GLU B 1 197 ? 30.334 -51.086 -28.031 1.00 65.08 197 GLU B O 1
ATOM 4275 N N . GLN B 1 198 ? 29.606 -50.027 -29.862 1.00 66.66 198 GLN B N 1
ATOM 4276 C CA . GLN B 1 198 ? 30.875 -50.181 -30.574 1.00 64.99 198 GLN B CA 1
ATOM 4277 C C . GLN B 1 198 ? 32.079 -49.584 -29.846 1.00 62.45 198 GLN B C 1
ATOM 4278 O O . GLN B 1 198 ? 33.212 -49.881 -30.201 1.00 58.41 198 GLN B O 1
ATOM 4284 N N . LEU B 1 199 ? 31.842 -48.749 -28.836 1.00 65.38 199 LEU B N 1
ATOM 4285 C CA . LEU B 1 199 ? 32.909 -48.291 -27.949 1.00 66.06 199 LEU B CA 1
ATOM 4286 C C . LEU B 1 199 ? 33.471 -49.401 -27.082 1.00 67.13 199 LEU B C 1
ATOM 4287 O O . LEU B 1 199 ? 34.677 -49.406 -26.782 1.00 61.14 199 LEU B O 1
ATOM 4292 N N . LEU B 1 200 ? 32.590 -50.330 -26.703 1.00 70.32 200 LEU B N 1
ATOM 4293 C CA . LEU B 1 200 ? 32.967 -51.563 -26.002 1.00 71.02 200 LEU B CA 1
ATOM 4294 C C . LEU B 1 200 ? 33.794 -52.541 -26.812 1.00 74.89 200 LEU B C 1
ATOM 4295 O O . LEU B 1 200 ? 34.466 -53.381 -26.235 1.00 74.53 200 LEU B O 1
ATOM 4300 N N . ASP B 1 201 ? 33.729 -52.463 -28.137 1.00 83.49 201 ASP B N 1
ATOM 4301 C CA . ASP B 1 201 ? 34.506 -53.356 -28.996 1.00 84.61 201 ASP B CA 1
ATOM 4302 C C . ASP B 1 201 ? 35.999 -53.055 -28.947 1.00 91.97 201 ASP B C 1
ATOM 4303 O O . ASP B 1 201 ? 36.416 -51.935 -28.630 1.00 93.49 201 ASP B O 1
ATOM 4308 N N . ASP B 1 202 ? 36.783 -54.081 -29.279 1.00 102.11 202 ASP B N 1
ATOM 4309 C CA . ASP B 1 202 ? 38.245 -54.040 -29.231 1.00 105.11 202 ASP B CA 1
ATOM 4310 C C . ASP B 1 202 ? 38.798 -53.777 -27.822 1.00 95.79 202 ASP B C 1
ATOM 4311 O O . ASP B 1 202 ? 39.758 -53.048 -27.655 1.00 86.31 202 ASP B O 1
ATOM 4316 N N . GLY B 1 203 ? 38.212 -54.407 -26.811 1.00 96.77 203 GLY B N 1
ATOM 4317 C CA . GLY B 1 203 ? 38.684 -54.247 -25.435 1.00 94.09 203 GLY B CA 1
ATOM 4318 C C . GLY B 1 203 ? 38.578 -52.830 -24.893 1.00 94.89 203 GLY B C 1
ATOM 4319 O O . GLY B 1 203 ? 39.489 -52.365 -24.213 1.00 90.87 203 GLY B O 1
ATOM 4320 N N . LEU B 1 204 ? 37.473 -52.151 -25.216 1.00 97.67 204 LEU B N 1
ATOM 4321 C CA . LEU B 1 204 ? 37.140 -50.810 -24.700 1.00 92.38 204 LEU B CA 1
ATOM 4322 C C . LEU B 1 204 ? 38.149 -49.723 -25.103 1.00 91.23 204 LEU B C 1
ATOM 4323 O O . LEU B 1 204 ? 38.445 -48.817 -24.322 1.00 97.80 204 LEU B O 1
ATOM 4328 N N . LYS B 1 205 ? 38.655 -49.799 -26.328 1.00 89.07 205 LYS B N 1
ATOM 4329 C CA . LYS B 1 205 ? 39.714 -48.888 -26.772 1.00 87.54 205 LYS B CA 1
ATOM 4330 C C . LYS B 1 205 ? 39.154 -47.571 -27.225 1.00 75.18 205 LYS B C 1
ATOM 4331 O O . LYS B 1 205 ? 39.723 -46.535 -26.921 1.00 68.50 205 LYS B O 1
ATOM 4337 N N . GLY B 1 206 ? 38.022 -47.627 -27.924 1.00 71.69 206 GLY B N 1
ATOM 4338 C CA . GLY B 1 206 ? 37.331 -46.441 -28.409 1.00 71.95 206 GLY B CA 1
ATOM 4339 C C . GLY B 1 206 ? 36.893 -45.463 -27.347 1.00 70.62 206 GLY B C 1
ATOM 4340 O O . GLY B 1 206 ? 36.592 -44.325 -27.669 1.00 78.38 206 GLY B O 1
ATOM 4341 N N . LEU B 1 207 ? 36.865 -45.900 -26.086 1.00 70.10 207 LEU B N 1
ATOM 4342 C CA . LEU B 1 207 ? 36.599 -45.014 -24.947 1.00 60.77 207 LEU B CA 1
ATOM 4343 C C . LEU B 1 207 ? 37.626 -43.913 -24.769 1.00 57.23 207 LEU B C 1
ATOM 4344 O O . LEU B 1 207 ? 37.327 -42.886 -24.183 1.00 55.64 207 LEU B O 1
ATOM 4349 N N . ALA B 1 208 ? 38.834 -44.106 -25.278 1.00 60.56 208 ALA B N 1
ATOM 4350 C CA . ALA B 1 208 ? 39.878 -43.115 -25.101 1.00 60.01 208 ALA B CA 1
ATOM 4351 C C . ALA B 1 208 ? 39.490 -41.816 -25.754 1.00 60.12 208 ALA B C 1
ATOM 4352 O O . ALA B 1 208 ? 39.864 -40.760 -25.277 1.00 61.16 208 ALA B O 1
ATOM 4354 N N . CYS B 1 209 ? 38.715 -41.900 -26.831 1.00 62.78 209 CYS B N 1
ATOM 4355 C CA . CYS B 1 209 ? 38.228 -40.717 -27.541 1.00 63.96 209 CYS B CA 1
ATOM 4356 C C . CYS B 1 209 ? 36.863 -40.164 -27.078 1.00 61.82 209 CYS B C 1
ATOM 4357 O O . CYS B 1 209 ? 36.281 -39.322 -27.749 1.00 59.37 209 CYS B O 1
ATOM 4368 N N . ASP B 1 211 ? 35.259 -37.930 -24.037 1.00 58.69 211 ASP B N 1
ATOM 4369 C CA . ASP B 1 211 ? 35.631 -37.083 -22.904 1.00 60.12 211 ASP B CA 1
ATOM 4370 C C . ASP B 1 211 ? 34.358 -36.670 -22.178 1.00 58.49 211 ASP B C 1
ATOM 4371 O O . ASP B 1 211 ? 33.276 -36.690 -22.746 1.00 61.18 211 ASP B O 1
ATOM 4376 N N . ILE B 1 212 ? 34.491 -36.335 -20.905 1.00 58.36 212 ILE B N 1
ATOM 4377 C CA . ILE B 1 212 ? 33.387 -35.832 -20.112 1.00 59.40 212 ILE B CA 1
ATOM 4378 C C . ILE B 1 212 ? 33.868 -34.534 -19.450 1.00 63.23 212 ILE B C 1
ATOM 4379 O O . ILE B 1 212 ? 34.869 -34.538 -18.732 1.00 72.67 212 ILE B O 1
ATOM 4384 N N . SER B 1 213 ? 33.178 -33.426 -19.709 1.00 61.65 213 SER B N 1
ATOM 4385 C CA . SER B 1 213 ? 33.504 -32.149 -19.078 1.00 60.94 213 SER B CA 1
ATOM 4386 C C . SER B 1 213 ? 32.672 -31.931 -17.822 1.00 59.42 213 SER B C 1
ATOM 4387 O O . SER B 1 213 ? 31.476 -31.680 -17.900 1.00 62.35 213 SER B O 1
ATOM 4390 N N . TYR B 1 214 ? 33.310 -32.044 -16.665 1.00 57.99 214 TYR B N 1
ATOM 4391 C CA . TYR B 1 214 ? 32.629 -31.876 -15.397 1.00 56.03 214 TYR B CA 1
ATOM 4392 C C . TYR B 1 214 ? 32.801 -30.436 -14.989 1.00 52.02 214 TYR B C 1
ATOM 4393 O O . TYR B 1 214 ? 33.850 -29.887 -15.181 1.00 55.88 214 TYR B O 1
ATOM 4402 N N . GLY B 1 215 ? 31.780 -29.847 -14.394 1.00 53.20 215 GLY B N 1
ATOM 4403 C CA . GLY B 1 215 ? 31.872 -28.492 -13.866 1.00 56.22 215 GLY B CA 1
ATOM 4404 C C . GLY B 1 215 ? 30.731 -28.119 -12.940 1.00 58.90 215 GLY B C 1
ATOM 4405 O O . GLY B 1 215 ? 30.001 -28.989 -12.489 1.00 61.92 215 GLY B O 1
ATOM 4406 N N . CYS B 1 216 ? 30.588 -26.822 -12.654 1.00 71.12 216 CYS B N 1
ATOM 4407 C CA . CYS B 1 216 ? 29.466 -26.286 -11.844 1.00 78.11 216 CYS B CA 1
ATOM 4408 C C . CYS B 1 216 ? 28.707 -25.163 -12.584 1.00 72.34 216 CYS B C 1
ATOM 4409 O O . CYS B 1 216 ? 27.680 -24.674 -12.112 1.00 67.78 216 CYS B O 1
ATOM 4412 N N . SER B 1 229 ? 26.543 -21.879 -19.163 1.00 68.87 229 SER B N 1
ATOM 4413 C CA . SER B 1 229 ? 25.812 -22.926 -18.391 1.00 70.00 229 SER B CA 1
ATOM 4414 C C . SER B 1 229 ? 26.652 -23.663 -17.330 1.00 70.00 229 SER B C 1
ATOM 4415 O O . SER B 1 229 ? 26.082 -24.041 -16.289 1.00 68.96 229 SER B O 1
ATOM 4425 N N . ASP B 1 231 ? 30.854 -24.029 -15.384 1.00 126.01 231 ASP B N 1
ATOM 4426 C CA . ASP B 1 231 ? 32.123 -23.323 -15.067 1.00 137.03 231 ASP B CA 1
ATOM 4427 C C . ASP B 1 231 ? 33.162 -24.258 -14.369 1.00 136.85 231 ASP B C 1
ATOM 4428 O O . ASP B 1 231 ? 32.985 -25.489 -14.399 1.00 147.72 231 ASP B O 1
ATOM 4433 N N . SER B 1 232 ? 34.247 -23.689 -13.801 1.00 133.56 232 SER B N 1
ATOM 4434 C CA . SER B 1 232 ? 35.343 -24.438 -13.119 1.00 116.00 232 SER B CA 1
ATOM 4435 C C . SER B 1 232 ? 35.605 -25.801 -13.764 1.00 104.55 232 SER B C 1
ATOM 4436 O O . SER B 1 232 ? 35.878 -26.812 -13.098 1.00 84.02 232 SER B O 1
ATOM 4439 N N . SER B 1 233 ? 35.533 -25.784 -15.091 1.00 98.94 233 SER B N 1
ATOM 4440 C CA . SER B 1 233 ? 35.377 -26.982 -15.867 1.00 93.76 233 SER B CA 1
ATOM 4441 C C . SER B 1 233 ? 36.657 -27.793 -15.732 1.00 91.58 233 SER B C 1
ATOM 4442 O O . SER B 1 233 ? 37.748 -27.243 -15.733 1.00 93.40 233 SER B O 1
ATOM 4445 N N . ARG B 1 234 ? 36.497 -29.093 -15.533 1.00 87.54 234 ARG B N 1
ATOM 4446 C CA . ARG B 1 234 ? 37.592 -30.038 -15.589 1.00 81.36 234 ARG B CA 1
ATOM 4447 C C . ARG B 1 234 ? 37.141 -31.212 -16.454 1.00 75.18 234 ARG B C 1
ATOM 4448 O O . ARG B 1 234 ? 36.043 -31.739 -16.263 1.00 70.18 234 ARG B O 1
ATOM 4456 N N . CYS B 1 235 ? 37.977 -31.594 -17.417 1.00 71.30 235 CYS B N 1
ATOM 4457 C CA . CYS B 1 235 ? 37.723 -32.763 -18.249 1.00 71.01 235 CYS B CA 1
ATOM 4458 C C . CYS B 1 235 ? 38.289 -33.990 -17.572 1.00 74.25 235 CYS B C 1
ATOM 4459 O O . CYS B 1 235 ? 39.331 -33.932 -16.933 1.00 75.73 235 CYS B O 1
ATOM 4462 N N . ILE B 1 236 ? 37.611 -35.117 -17.721 1.00 74.88 236 ILE B N 1
ATOM 4463 C CA . ILE B 1 236 ? 38.087 -36.359 -17.135 1.00 69.01 236 ILE B CA 1
ATOM 4464 C C . ILE B 1 236 ? 39.420 -36.790 -17.774 1.00 65.14 236 ILE B C 1
ATOM 4465 O O . ILE B 1 236 ? 40.284 -37.362 -17.114 1.00 62.89 236 ILE B O 1
ATOM 4470 N N . ASN B 1 237 ? 39.588 -36.484 -19.055 1.00 64.39 237 ASN B N 1
ATOM 4471 C CA . ASN B 1 237 ? 40.772 -36.900 -19.788 1.00 65.92 237 ASN B CA 1
ATOM 4472 C C . ASN B 1 237 ? 42.058 -36.173 -19.418 1.00 64.53 237 ASN B C 1
ATOM 4473 O O . ASN B 1 237 ? 43.135 -36.719 -19.578 1.00 57.71 237 ASN B O 1
ATOM 4478 N N . GLU B 1 238 ? 41.945 -34.940 -18.947 1.00 73.75 238 GLU B N 1
ATOM 4479 C CA . GLU B 1 238 ? 43.107 -34.207 -18.435 1.00 72.59 238 GLU B CA 1
ATOM 4480 C C . GLU B 1 238 ? 43.527 -34.698 -17.051 1.00 72.63 238 GLU B C 1
ATOM 4481 O O . GLU B 1 238 ? 44.689 -34.530 -16.672 1.00 69.61 238 GLU B O 1
ATOM 4487 N N . LEU B 1 239 ? 42.595 -35.319 -16.311 1.00 74.78 239 LEU B N 1
ATOM 4488 C CA . LEU B 1 239 ? 42.911 -36.005 -15.042 1.00 69.83 239 LEU B CA 1
ATOM 4489 C C . LEU B 1 239 ? 43.440 -37.430 -15.228 1.00 69.79 239 LEU B C 1
ATOM 4490 O O . LEU B 1 239 ? 43.562 -38.164 -14.246 1.00 70.08 239 LEU B O 1
ATOM 4495 N N . TYR B 1 240 ? 43.748 -37.827 -16.462 1.00 69.55 240 TYR B N 1
ATOM 4496 C CA . TYR B 1 240 ? 44.292 -39.150 -16.735 1.00 68.35 240 TYR B CA 1
ATOM 4497 C C . TYR B 1 240 ? 45.729 -39.262 -16.300 1.00 73.90 240 TYR B C 1
ATOM 4498 O O . TYR B 1 240 ? 46.554 -38.436 -16.671 1.00 77.90 240 TYR B O 1
ATOM 4507 N N . CYS B 1 241 ? 46.001 -40.298 -15.510 1.00 83.13 241 CYS B N 1
ATOM 4508 C CA . CYS B 1 241 ? 47.359 -40.767 -15.199 1.00 80.76 241 CYS B CA 1
ATOM 4509 C C . CYS B 1 241 ? 47.291 -42.289 -15.009 1.00 81.97 241 CYS B C 1
ATOM 4510 O O . CYS B 1 241 ? 46.225 -42.883 -15.181 1.00 85.88 241 CYS B O 1
ATOM 4513 N N . GLU B 1 242 ? 48.423 -42.912 -14.696 1.00 84.97 242 GLU B N 1
ATOM 4514 C CA . GLU B 1 242 ? 48.497 -44.368 -14.444 1.00 85.36 242 GLU B CA 1
ATOM 4515 C C . GLU B 1 242 ? 47.561 -44.861 -13.337 1.00 81.99 242 GLU B C 1
ATOM 4516 O O . GLU B 1 242 ? 46.980 -45.937 -13.447 1.00 80.93 242 GLU B O 1
ATOM 4522 N N . GLU B 1 243 ? 47.399 -44.063 -12.284 1.00 81.57 243 GLU B N 1
ATOM 4523 C CA . GLU B 1 243 ? 46.554 -44.441 -11.144 1.00 79.52 243 GLU B CA 1
ATOM 4524 C C . GLU B 1 243 ? 45.074 -44.203 -11.346 1.00 72.35 243 GLU B C 1
ATOM 4525 O O . GLU B 1 243 ? 44.265 -44.952 -10.810 1.00 76.07 243 GLU B O 1
ATOM 4531 N N . THR B 1 244 ? 44.715 -43.140 -12.063 1.00 66.44 244 THR B N 1
ATOM 4532 C CA . THR B 1 244 ? 43.311 -42.888 -12.409 1.00 66.79 244 THR B CA 1
ATOM 4533 C C . THR B 1 244 ? 42.806 -43.542 -13.704 1.00 63.02 244 THR B C 1
ATOM 4534 O O . THR B 1 244 ? 41.636 -43.427 -14.017 1.00 66.20 244 THR B O 1
ATOM 4538 N N . ALA B 1 245 ? 43.653 -44.245 -14.443 1.00 64.79 245 ALA B N 1
ATOM 4539 C CA . ALA B 1 245 ? 43.255 -44.787 -15.750 1.00 64.63 245 ALA B CA 1
ATOM 4540 C C . ALA B 1 245 ? 42.108 -45.760 -15.657 1.00 63.15 245 ALA B C 1
ATOM 4541 O O . ALA B 1 245 ? 41.149 -45.665 -16.404 1.00 71.72 245 ALA B O 1
ATOM 4543 N N . GLU B 1 246 ? 42.210 -46.703 -14.745 1.00 63.19 246 GLU B N 1
ATOM 4544 C CA . GLU B 1 246 ? 41.144 -47.676 -14.563 1.00 68.67 246 GLU B CA 1
ATOM 4545 C C . GLU B 1 246 ? 39.809 -47.035 -14.210 1.00 66.68 246 GLU B C 1
ATOM 4546 O O . GLU B 1 246 ? 38.762 -47.457 -14.704 1.00 64.47 246 GLU B O 1
ATOM 4552 N N . ALA B 1 247 ? 39.853 -46.036 -13.332 1.00 64.08 247 ALA B N 1
ATOM 4553 C CA . ALA B 1 247 ? 38.645 -45.380 -12.879 1.00 59.58 247 ALA B CA 1
ATOM 4554 C C . ALA B 1 247 ? 37.967 -44.611 -14.008 1.00 52.74 247 ALA B C 1
ATOM 4555 O O . ALA B 1 247 ? 36.751 -44.588 -14.087 1.00 52.57 247 ALA B O 1
ATOM 4557 N N . ILE B 1 248 ? 38.756 -44.000 -14.877 1.00 49.96 248 ILE B N 1
ATOM 4558 C CA . ILE B 1 248 ? 38.222 -43.288 -16.032 1.00 55.32 248 ILE B CA 1
ATOM 4559 C C . ILE B 1 248 ? 37.548 -44.261 -17.016 1.00 56.00 248 ILE B C 1
ATOM 4560 O O . ILE B 1 248 ? 36.461 -43.994 -17.539 1.00 57.71 248 ILE B O 1
ATOM 4565 N N . CYS B 1 249 ? 38.183 -45.394 -17.265 1.00 57.28 249 CYS B N 1
ATOM 4566 C CA . CYS B 1 249 ? 37.592 -46.373 -18.165 1.00 65.12 249 CYS B CA 1
ATOM 4567 C C . CYS B 1 249 ? 36.264 -46.884 -17.643 1.00 63.24 249 CYS B C 1
ATOM 4568 O O . CYS B 1 249 ? 35.300 -46.981 -18.400 1.00 69.20 249 CYS B O 1
ATOM 4571 N N . VAL B 1 250 ? 36.216 -47.209 -16.353 1.00 60.39 250 VAL B N 1
ATOM 4572 C CA . VAL B 1 250 ? 34.993 -47.729 -15.745 1.00 55.29 250 VAL B CA 1
ATOM 4573 C C . VAL B 1 250 ? 33.860 -46.699 -15.796 1.00 53.10 250 VAL B C 1
ATOM 4574 O O . VAL B 1 250 ? 32.720 -47.051 -16.106 1.00 61.99 250 VAL B O 1
ATOM 4578 N N . LEU B 1 251 ? 34.182 -45.437 -15.536 1.00 47.27 251 LEU B N 1
ATOM 4579 C CA . LEU B 1 251 ? 33.185 -44.400 -15.520 1.00 47.83 251 LEU B CA 1
ATOM 4580 C C . LEU B 1 251 ? 32.581 -44.235 -16.868 1.00 46.26 251 LEU B C 1
ATOM 4581 O O . LEU B 1 251 ? 31.364 -44.225 -17.008 1.00 46.52 251 LEU B O 1
ATOM 4586 N N . LYS B 1 252 ? 33.449 -44.124 -17.859 1.00 48.75 252 LYS B N 1
ATOM 4587 C CA . LYS B 1 252 ? 33.030 -44.070 -19.243 1.00 47.27 252 LYS B CA 1
ATOM 4588 C C . LYS B 1 252 ? 32.257 -45.294 -19.656 1.00 46.75 252 LYS B C 1
ATOM 4589 O O . LYS B 1 252 ? 31.313 -45.156 -20.426 1.00 54.66 252 LYS B O 1
ATOM 4595 N N . THR B 1 253 ? 32.663 -46.472 -19.173 1.00 43.90 253 THR B N 1
ATOM 4596 C CA . THR B 1 253 ? 31.976 -47.718 -19.488 1.00 44.29 253 THR B CA 1
ATOM 4597 C C . THR B 1 253 ? 30.562 -47.756 -18.936 1.00 42.29 253 THR B C 1
ATOM 4598 O O . THR B 1 253 ? 29.629 -48.154 -19.652 1.00 37.92 253 THR B O 1
ATOM 4602 N N . CYS B 1 254 ? 30.402 -47.322 -17.686 1.00 42.48 254 CYS B N 1
ATOM 4603 C CA . CYS B 1 254 ? 29.075 -47.248 -17.047 1.00 40.32 254 CYS B CA 1
ATOM 4604 C C . CYS B 1 254 ? 28.133 -46.307 -17.780 1.00 40.35 254 CYS B C 1
ATOM 4605 O O . CYS B 1 254 ? 26.941 -46.573 -17.847 1.00 40.94 254 CYS B O 1
ATOM 4608 N N . LEU B 1 255 ? 28.674 -45.205 -18.304 1.00 43.90 255 LEU B N 1
ATOM 4609 C CA . LEU B 1 255 ? 27.910 -44.269 -19.128 1.00 45.85 255 LEU B CA 1
ATOM 4610 C C . LEU B 1 255 ? 27.402 -44.962 -20.364 1.00 45.50 255 LEU B C 1
ATOM 4611 O O . LEU B 1 255 ? 26.203 -44.924 -20.640 1.00 43.20 255 LEU B O 1
ATOM 4616 N N . VAL B 1 256 ? 28.327 -45.605 -21.080 1.00 49.30 256 VAL B N 1
ATOM 4617 C CA . VAL B 1 256 ? 28.020 -46.392 -22.271 1.00 49.79 256 VAL B CA 1
ATOM 4618 C C . VAL B 1 256 ? 26.977 -47.440 -21.965 1.00 51.74 256 VAL B C 1
ATOM 4619 O O . VAL B 1 256 ? 26.065 -47.632 -22.753 1.00 54.49 256 VAL B O 1
ATOM 4623 N N . LEU B 1 257 ? 27.113 -48.112 -20.826 1.00 54.47 257 LEU B N 1
ATOM 4624 C CA . LEU B 1 257 ? 26.158 -49.154 -20.436 1.00 51.94 257 LEU B CA 1
ATOM 4625 C C . LEU B 1 257 ? 24.784 -48.592 -20.229 1.00 49.75 257 LEU B C 1
ATOM 4626 O O . LEU B 1 257 ? 23.817 -49.170 -20.676 1.00 52.90 257 LEU B O 1
ATOM 4631 N N . ASN B 1 258 ? 24.686 -47.451 -19.574 1.00 51.38 258 ASN B N 1
ATOM 4632 C CA . ASN B 1 258 ? 23.384 -46.828 -19.399 1.00 52.84 258 ASN B CA 1
ATOM 4633 C C . ASN B 1 258 ? 22.810 -46.428 -20.751 1.00 53.95 258 ASN B C 1
ATOM 4634 O O . ASN B 1 258 ? 21.609 -46.552 -20.962 1.00 61.10 258 ASN B O 1
ATOM 4639 N N . CYS B 1 259 ? 23.660 -45.990 -21.674 1.00 52.83 259 CYS B N 1
ATOM 4640 C CA . CYS B 1 259 ? 23.207 -45.675 -23.026 1.00 54.41 259 CYS B CA 1
ATOM 4641 C C . CYS B 1 259 ? 22.650 -46.898 -23.719 1.00 52.81 259 CYS B C 1
ATOM 4642 O O . CYS B 1 259 ? 21.640 -46.818 -24.371 1.00 55.54 259 CYS B O 1
ATOM 4653 N N . GLN B 1 261 ? 21.348 -49.678 -22.317 1.00 50.65 261 GLN B N 1
ATOM 4654 C CA . GLN B 1 261 ? 20.044 -49.958 -21.729 1.00 50.03 261 GLN B CA 1
ATOM 4655 C C . GLN B 1 261 ? 18.953 -49.073 -22.296 1.00 49.49 261 GLN B C 1
ATOM 4656 O O . GLN B 1 261 ? 17.884 -49.566 -22.572 1.00 52.12 261 GLN B O 1
ATOM 4662 N N . PHE B 1 262 ? 19.216 -47.777 -22.455 1.00 52.14 262 PHE B N 1
ATOM 4663 C CA . PHE B 1 262 ? 18.256 -46.857 -23.068 1.00 54.59 262 PHE B CA 1
ATOM 4664 C C . PHE B 1 262 ? 17.856 -47.337 -24.457 1.00 59.03 262 PHE B C 1
ATOM 4665 O O . PHE B 1 262 ? 16.658 -47.390 -24.788 1.00 60.91 262 PHE B O 1
ATOM 4673 N N . LYS B 1 263 ? 18.869 -47.677 -25.256 1.00 57.41 263 LYS B N 1
ATOM 4674 C CA . LYS B 1 263 ? 18.655 -48.080 -26.625 1.00 59.25 263 LYS B CA 1
ATOM 4675 C C . LYS B 1 263 ? 17.871 -49.361 -26.670 1.00 59.62 263 LYS B C 1
ATOM 4676 O O . LYS B 1 263 ? 16.911 -49.457 -27.408 1.00 71.36 263 LYS B O 1
ATOM 4682 N N . LEU B 1 264 ? 18.255 -50.323 -25.852 1.00 59.24 264 LEU B N 1
ATOM 4683 C CA . LEU B 1 264 ? 17.548 -51.596 -25.775 1.00 62.02 264 LEU B CA 1
ATOM 4684 C C . LEU B 1 264 ? 16.085 -51.395 -25.447 1.00 65.44 264 LEU B C 1
ATOM 4685 O O . LEU B 1 264 ? 15.218 -52.021 -26.072 1.00 75.74 264 LEU B O 1
ATOM 4690 N N . GLU B 1 265 ? 15.808 -50.552 -24.456 1.00 63.44 265 GLU B N 1
ATOM 4691 C CA . GLU B 1 265 ? 14.436 -50.350 -24.011 1.00 63.34 265 GLU B CA 1
ATOM 4692 C C . GLU B 1 265 ? 13.622 -49.640 -25.070 1.00 66.48 265 GLU B C 1
ATOM 4693 O O . GLU B 1 265 ? 12.456 -49.950 -25.253 1.00 77.25 265 GLU B O 1
ATOM 4707 N N . ASP B 1 267 ? 14.217 -49.679 -28.440 1.00 55.68 267 ASP B N 1
ATOM 4708 C CA . ASP B 1 267 ? 14.023 -50.699 -29.467 1.00 57.56 267 ASP B CA 1
ATOM 4709 C C . ASP B 1 267 ? 12.868 -51.628 -29.098 1.00 65.68 267 ASP B C 1
ATOM 4710 O O . ASP B 1 267 ? 12.076 -51.980 -29.961 1.00 69.28 267 ASP B O 1
ATOM 4715 N N . ASP B 1 268 ? 12.774 -52.019 -27.825 1.00 75.27 268 ASP B N 1
ATOM 4716 C CA . ASP B 1 268 ? 11.679 -52.880 -27.345 1.00 75.87 268 ASP B CA 1
ATOM 4717 C C . ASP B 1 268 ? 10.333 -52.183 -27.281 1.00 71.55 268 ASP B C 1
ATOM 4718 O O . ASP B 1 268 ? 9.321 -52.800 -27.557 1.00 80.76 268 ASP B O 1
ATOM 4723 N N . LEU B 1 269 ? 10.322 -50.918 -26.876 1.00 70.83 269 LEU B N 1
ATOM 4724 C CA . LEU B 1 269 ? 9.093 -50.129 -26.854 1.00 72.96 269 LEU B CA 1
ATOM 4725 C C . LEU B 1 269 ? 8.533 -49.850 -28.247 1.00 68.37 269 LEU B C 1
ATOM 4726 O O . LEU B 1 269 ? 7.341 -49.607 -28.393 1.00 68.06 269 LEU B O 1
ATOM 4731 N N . ALA B 1 270 ? 9.386 -49.870 -29.264 1.00 69.32 270 ALA B N 1
ATOM 4732 C CA . ALA B 1 270 ? 8.912 -49.732 -30.637 1.00 75.09 270 ALA B CA 1
ATOM 4733 C C . ALA B 1 270 ? 7.972 -50.890 -31.031 1.00 81.87 270 ALA B C 1
ATOM 4734 O O . ALA B 1 270 ? 7.054 -50.689 -31.818 1.00 74.30 270 ALA B O 1
ATOM 4736 N N . HIS B 1 271 ? 8.201 -52.078 -30.454 1.00 98.10 271 HIS B N 1
ATOM 4737 C CA . HIS B 1 271 ? 7.403 -53.295 -30.698 1.00 97.28 271 HIS B CA 1
ATOM 4738 C C . HIS B 1 271 ? 6.462 -53.689 -29.557 1.00 99.56 271 HIS B C 1
ATOM 4739 O O . HIS B 1 271 ? 5.612 -54.553 -29.744 1.00 109.66 271 HIS B O 1
ATOM 4746 N N . ASN B 1 272 ? 6.616 -53.088 -28.381 1.00 101.92 272 ASN B N 1
ATOM 4747 C CA . ASN B 1 272 ? 5.728 -53.353 -27.253 1.00 101.12 272 ASN B CA 1
ATOM 4748 C C . ASN B 1 272 ? 4.493 -52.473 -27.432 1.00 103.80 272 ASN B C 1
ATOM 4749 O O . ASN B 1 272 ? 4.447 -51.338 -26.960 1.00 112.45 272 ASN B O 1
ATOM 4754 N N . ALA B 1 273 ? 3.491 -53.011 -28.118 1.00 107.01 273 ALA B N 1
ATOM 4755 C CA . ALA B 1 273 ? 2.265 -52.265 -28.394 1.00 105.38 273 ALA B CA 1
ATOM 4756 C C . ALA B 1 273 ? 1.471 -51.932 -27.124 1.00 102.77 273 ALA B C 1
ATOM 4757 O O . ALA B 1 273 ? 0.937 -50.836 -27.021 1.00 105.90 273 ALA B O 1
ATOM 4759 N N . ALA B 1 274 ? 1.406 -52.864 -26.168 1.00 100.89 274 ALA B N 1
ATOM 4760 C CA . ALA B 1 274 ? 0.652 -52.662 -24.910 1.00 94.35 274 ALA B CA 1
ATOM 4761 C C . ALA B 1 274 ? 0.962 -51.331 -24.238 1.00 91.51 274 ALA B C 1
ATOM 4762 O O . ALA B 1 274 ? 0.041 -50.585 -23.907 1.00 92.54 274 ALA B O 1
ATOM 4764 N N . GLU B 1 275 ? 2.251 -51.042 -24.045 1.00 94.83 275 GLU B N 1
ATOM 4765 C CA . GLU B 1 275 ? 2.662 -49.824 -23.339 1.00 99.54 275 GLU B CA 1
ATOM 4766 C C . GLU B 1 275 ? 2.600 -48.591 -24.253 1.00 100.73 275 GLU B C 1
ATOM 4767 O O . GLU B 1 275 ? 2.342 -47.477 -23.778 1.00 104.94 275 GLU B O 1
ATOM 4773 N N . LEU B 1 276 ? 2.806 -48.795 -25.557 1.00 94.94 276 LEU B N 1
ATOM 4774 C CA . LEU B 1 276 ? 2.766 -47.703 -26.537 1.00 90.78 276 LEU B CA 1
ATOM 4775 C C . LEU B 1 276 ? 1.348 -47.179 -26.796 1.00 98.15 276 LEU B C 1
ATOM 4776 O O . LEU B 1 276 ? 1.141 -45.977 -26.947 1.00 102.87 276 LEU B O 1
ATOM 4781 N N . ASP B 1 277 ? 0.383 -48.093 -26.877 1.00 109.44 277 ASP B N 1
ATOM 4782 C CA . ASP B 1 277 ? -1.046 -47.743 -26.924 1.00 109.32 277 ASP B CA 1
ATOM 4783 C C . ASP B 1 277 ? -1.484 -47.024 -25.659 1.00 108.38 277 ASP B C 1
ATOM 4784 O O . ASP B 1 277 ? -2.366 -46.171 -25.706 1.00 108.39 277 ASP B O 1
ATOM 4789 N N . LYS B 1 278 ? -0.877 -47.400 -24.533 1.00 114.41 278 LYS B N 1
ATOM 4790 C CA . LYS B 1 278 ? -1.143 -46.779 -23.236 1.00 114.13 278 LYS B CA 1
ATOM 4791 C C . LYS B 1 278 ? -0.756 -45.305 -23.228 1.00 106.09 278 LYS B C 1
ATOM 4792 O O . LYS B 1 278 ? -1.412 -44.486 -22.584 1.00 91.25 278 LYS B O 1
ATOM 4798 N N . ILE B 1 279 ? 0.302 -44.975 -23.960 1.00 115.85 279 ILE B N 1
ATOM 4799 C CA . ILE B 1 279 ? 0.687 -43.590 -24.167 1.00 116.46 279 ILE B CA 1
ATOM 4800 C C . ILE B 1 279 ? -0.243 -42.955 -25.202 1.00 122.38 279 ILE B C 1
ATOM 4801 O O . ILE B 1 279 ? -0.042 -43.109 -26.418 1.00 113.47 279 ILE B O 1
ATOM 4806 N N . GLN B 1 280 ? -1.245 -42.221 -24.715 1.00 137.99 280 GLN B N 1
ATOM 4807 C CA . GLN B 1 280 ? -2.252 -41.603 -25.583 1.00 146.07 280 GLN B CA 1
ATOM 4808 C C . GLN B 1 280 ? -1.674 -40.377 -26.286 1.00 148.66 280 GLN B C 1
ATOM 4809 O O . GLN B 1 280 ? -2.065 -39.242 -25.991 1.00 144.24 280 GLN B O 1
ATOM 4831 N N . ILE B 1 283 ? 2.415 -35.740 -26.078 1.00 125.10 283 ILE B N 1
ATOM 4832 C CA . ILE B 1 283 ? 3.572 -34.981 -26.516 1.00 126.39 283 ILE B CA 1
ATOM 4833 C C . ILE B 1 283 ? 4.527 -34.745 -25.342 1.00 120.96 283 ILE B C 1
ATOM 4834 O O . ILE B 1 283 ? 5.737 -34.810 -25.544 1.00 127.63 283 ILE B O 1
ATOM 4839 N N . PRO B 1 284 ? 3.998 -34.482 -24.123 1.00 112.63 284 PRO B N 1
ATOM 4840 C CA . PRO B 1 284 ? 4.854 -34.476 -22.935 1.00 106.40 284 PRO B CA 1
ATOM 4841 C C . PRO B 1 284 ? 5.802 -35.664 -22.811 1.00 99.24 284 PRO B C 1
ATOM 4842 O O . PRO B 1 284 ? 6.928 -35.483 -22.343 1.00 102.29 284 PRO B O 1
ATOM 4846 N N . PHE B 1 285 ? 5.346 -36.858 -23.206 1.00 90.08 285 PHE B N 1
ATOM 4847 C CA . PHE B 1 285 ? 6.188 -38.060 -23.163 1.00 81.60 285 PHE B CA 1
ATOM 4848 C C . PHE B 1 285 ? 7.227 -38.070 -24.261 1.00 74.43 285 PHE B C 1
ATOM 4849 O O . PHE B 1 285 ? 8.341 -38.495 -24.044 1.00 85.78 285 PHE B O 1
ATOM 4857 N N . SER B 1 286 ? 6.881 -37.591 -25.434 1.00 70.89 286 SER B N 1
ATOM 4858 C CA . SER B 1 286 ? 7.815 -37.622 -26.536 1.00 75.04 286 SER B CA 1
ATOM 4859 C C . SER B 1 286 ? 8.945 -36.601 -26.420 1.00 77.55 286 SER B C 1
ATOM 4860 O O . SER B 1 286 ? 10.035 -36.821 -26.955 1.00 81.94 286 SER B O 1
ATOM 4863 N N . GLU B 1 287 ? 8.672 -35.478 -25.760 1.00 83.39 287 GLU B N 1
ATOM 4864 C CA . GLU B 1 287 ? 9.718 -34.518 -25.389 1.00 86.98 287 GLU B CA 1
ATOM 4865 C C . GLU B 1 287 ? 10.527 -34.987 -24.184 1.00 85.76 287 GLU B C 1
ATOM 4866 O O . GLU B 1 287 ? 11.673 -34.566 -24.021 1.00 95.11 287 GLU B O 1
ATOM 4872 N N . ARG B 1 288 ? 9.934 -35.812 -23.316 1.00 80.43 288 ARG B N 1
ATOM 4873 C CA . ARG B 1 288 ? 10.722 -36.491 -22.277 1.00 77.56 288 ARG B CA 1
ATOM 4874 C C . ARG B 1 288 ? 11.745 -37.402 -22.946 1.00 72.58 288 ARG B C 1
ATOM 4875 O O . ARG B 1 288 ? 12.926 -37.325 -22.664 1.00 73.38 288 ARG B O 1
ATOM 4883 N N . VAL B 1 289 ? 11.278 -38.223 -23.874 1.00 68.77 289 VAL B N 1
ATOM 4884 C CA . VAL B 1 289 ? 12.143 -39.130 -24.614 1.00 70.00 289 VAL B CA 1
ATOM 4885 C C . VAL B 1 289 ? 13.244 -38.374 -25.352 1.00 69.64 289 VAL B C 1
ATOM 4886 O O . VAL B 1 289 ? 14.357 -38.897 -25.499 1.00 73.06 289 VAL B O 1
ATOM 4890 N N . PHE B 1 290 ? 12.939 -37.166 -25.821 1.00 70.65 290 PHE B N 1
ATOM 4891 C CA . PHE B 1 290 ? 13.957 -36.291 -26.411 1.00 71.07 290 PHE B CA 1
ATOM 4892 C C . PHE B 1 290 ? 15.026 -35.865 -25.381 1.00 68.99 290 PHE B C 1
ATOM 4893 O O . PHE B 1 290 ? 16.219 -35.911 -25.691 1.00 64.61 290 PHE B O 1
ATOM 4901 N N . ARG B 1 291 ? 14.606 -35.458 -24.175 1.00 66.88 291 ARG B N 1
ATOM 4902 C CA . ARG B 1 291 ? 15.564 -35.165 -23.088 1.00 67.78 291 ARG B CA 1
ATOM 4903 C C . ARG B 1 291 ? 16.481 -36.344 -22.865 1.00 61.99 291 ARG B C 1
ATOM 4904 O O . ARG B 1 291 ? 17.686 -36.193 -22.928 1.00 65.83 291 ARG B O 1
ATOM 4920 N N . ALA B 1 293 ? 17.082 -39.083 -24.661 1.00 50.82 293 ALA B N 1
ATOM 4921 C CA . ALA B 1 293 ? 17.986 -39.385 -25.753 1.00 54.95 293 ALA B CA 1
ATOM 4922 C C . ALA B 1 293 ? 19.072 -38.308 -25.946 1.00 57.21 293 ALA B C 1
ATOM 4923 O O . ALA B 1 293 ? 20.179 -38.624 -26.380 1.00 61.63 293 ALA B O 1
ATOM 4925 N N . SER B 1 294 ? 18.770 -37.052 -25.617 1.00 58.33 294 SER B N 1
ATOM 4926 C CA . SER B 1 294 ? 19.748 -35.973 -25.752 1.00 58.62 294 SER B CA 1
ATOM 4927 C C . SER B 1 294 ? 20.933 -36.179 -24.848 1.00 56.11 294 SER B C 1
ATOM 4928 O O . SER B 1 294 ? 22.032 -35.755 -25.161 1.00 58.66 294 SER B O 1
ATOM 4931 N N . SER B 1 295 ? 20.717 -36.837 -23.724 1.00 54.30 295 SER B N 1
ATOM 4932 C CA . SER B 1 295 ? 21.815 -37.188 -22.844 1.00 53.97 295 SER B CA 1
ATOM 4933 C C . SER B 1 295 ? 22.899 -37.937 -23.606 1.00 51.22 295 SER B C 1
ATOM 4934 O O . SER B 1 295 ? 24.062 -37.679 -23.416 1.00 47.32 295 SER B O 1
ATOM 4937 N N . PHE B 1 296 ? 22.495 -38.849 -24.489 1.00 56.86 296 PHE B N 1
ATOM 4938 C CA . PHE B 1 296 ? 23.429 -39.701 -25.250 1.00 54.56 296 PHE B CA 1
ATOM 4939 C C . PHE B 1 296 ? 23.701 -39.239 -26.676 1.00 53.99 296 PHE B C 1
ATOM 4940 O O . PHE B 1 296 ? 24.501 -39.877 -27.368 1.00 54.30 296 PHE B O 1
ATOM 4948 N N . ALA B 1 297 ? 23.087 -38.127 -27.092 1.00 51.83 297 ALA B N 1
ATOM 4949 C CA . ALA B 1 297 ? 23.217 -37.621 -28.455 1.00 50.89 297 ALA B CA 1
ATOM 4950 C C . ALA B 1 297 ? 24.627 -37.211 -28.825 1.00 52.31 297 ALA B C 1
ATOM 4951 O O . ALA B 1 297 ? 24.930 -37.059 -29.989 1.00 57.08 297 ALA B O 1
ATOM 4953 N N . THR B 1 298 ? 25.484 -37.016 -27.836 1.00 57.21 298 THR B N 1
ATOM 4954 C CA . THR B 1 298 ? 26.888 -36.675 -28.063 1.00 56.64 298 THR B CA 1
ATOM 4955 C C . THR B 1 298 ? 27.848 -37.880 -28.118 1.00 58.46 298 THR B C 1
ATOM 4956 O O . THR B 1 298 ? 29.013 -37.699 -28.429 1.00 62.68 298 THR B O 1
ATOM 4960 N N . ILE B 1 299 ? 27.376 -39.082 -27.788 1.00 57.64 299 ILE B N 1
ATOM 4961 C CA . ILE B 1 299 ? 28.220 -40.281 -27.760 1.00 57.39 299 ILE B CA 1
ATOM 4962 C C . ILE B 1 299 ? 27.664 -41.474 -28.555 1.00 56.68 299 ILE B C 1
ATOM 4963 O O . ILE B 1 299 ? 28.398 -42.414 -28.845 1.00 54.13 299 ILE B O 1
ATOM 4968 N N . ASP B 1 300 ? 26.379 -41.447 -28.896 1.00 58.02 300 ASP B N 1
ATOM 4969 C CA . ASP B 1 300 ? 25.762 -42.497 -29.680 1.00 58.05 300 ASP B CA 1
ATOM 4970 C C . ASP B 1 300 ? 25.208 -41.906 -30.970 1.00 58.79 300 ASP B C 1
ATOM 4971 O O . ASP B 1 300 ? 24.438 -40.939 -30.938 1.00 51.37 300 ASP B O 1
ATOM 4976 N N . ALA B 1 301 ? 25.586 -42.515 -32.099 1.00 63.11 301 ALA B N 1
ATOM 4977 C CA . ALA B 1 301 ? 25.168 -42.049 -33.429 1.00 61.04 301 ALA B CA 1
ATOM 4978 C C . ALA B 1 301 ? 23.671 -42.139 -33.625 1.00 59.62 301 ALA B C 1
ATOM 4979 O O . ALA B 1 301 ? 23.067 -41.209 -34.146 1.00 61.66 301 ALA B O 1
ATOM 4981 N N . GLN B 1 302 ? 23.064 -43.237 -33.191 1.00 57.48 302 GLN B N 1
ATOM 4982 C CA . GLN B 1 302 ? 21.625 -43.370 -33.337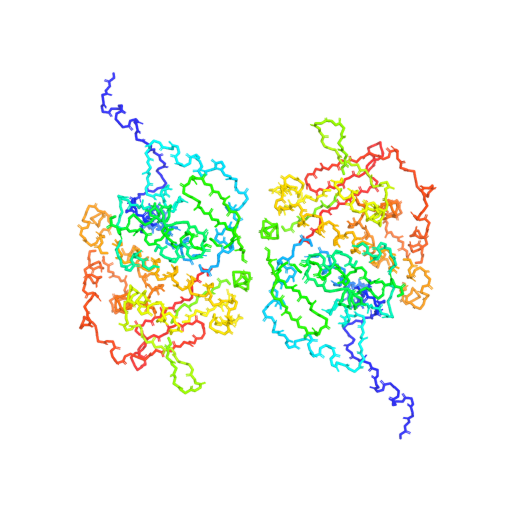 1.00 60.97 302 GLN B CA 1
ATOM 4983 C C . GLN B 1 302 ? 20.895 -42.260 -32.581 1.00 60.13 302 GLN B C 1
ATOM 4984 O O . GLN B 1 302 ? 20.039 -41.591 -33.146 1.00 61.93 302 GLN B O 1
ATOM 4990 N N . CYS B 1 303 ? 21.249 -42.043 -31.323 1.00 59.52 303 CYS B N 1
ATOM 4991 C CA . CYS B 1 303 ? 20.576 -41.010 -30.535 1.00 59.95 303 CYS B CA 1
ATOM 4992 C C . CYS B 1 303 ? 20.837 -39.597 -31.080 1.00 58.62 303 CYS B C 1
ATOM 4993 O O . CYS B 1 303 ? 20.033 -38.684 -30.870 1.00 57.81 303 CYS B O 1
ATOM 4996 N N . PHE B 1 304 ? 21.975 -39.414 -31.750 1.00 60.82 304 PHE B N 1
ATOM 4997 C CA . PHE B 1 304 ? 22.279 -38.154 -32.420 1.00 59.71 304 PHE B CA 1
ATOM 4998 C C . PHE B 1 304 ? 21.254 -37.945 -33.519 1.00 64.08 304 PHE B C 1
ATOM 4999 O O . PHE B 1 304 ? 20.471 -36.975 -33.479 1.00 64.55 304 PHE B O 1
ATOM 5007 N N . ARG B 1 305 ? 21.215 -38.898 -34.454 1.00 63.86 305 ARG B N 1
ATOM 5008 C CA . ARG B 1 305 ? 20.306 -38.823 -35.594 1.00 61.27 305 ARG B CA 1
ATOM 5009 C C . ARG B 1 305 ? 18.834 -38.727 -35.150 1.00 62.57 305 ARG B C 1
ATOM 5010 O O . ARG B 1 305 ? 18.057 -38.034 -35.759 1.00 73.23 305 ARG B O 1
ATOM 5018 N N . PHE B 1 306 ? 18.466 -39.407 -34.075 1.00 62.59 306 PHE B N 1
ATOM 5019 C CA . PHE B 1 306 ? 17.121 -39.322 -33.530 1.00 58.66 306 PHE B CA 1
ATOM 5020 C C . PHE B 1 306 ? 16.792 -37.910 -33.028 1.00 59.85 306 PHE B C 1
ATOM 5021 O O . PHE B 1 306 ? 15.716 -37.390 -33.289 1.00 63.60 306 PHE B O 1
ATOM 5029 N N . CYS B 1 307 ? 17.718 -37.292 -32.310 1.00 61.10 307 CYS B N 1
ATOM 5030 C CA . CYS B 1 307 ? 17.448 -36.005 -31.683 1.00 58.97 307 CYS B CA 1
ATOM 5031 C C . CYS B 1 307 ? 17.452 -34.881 -32.687 1.00 59.59 307 CYS B C 1
ATOM 5032 O O . CYS B 1 307 ? 16.659 -33.957 -32.578 1.00 56.39 307 CYS B O 1
ATOM 5035 N N . VAL B 1 308 ? 18.354 -34.953 -33.657 1.00 65.59 308 VAL B N 1
ATOM 5036 C CA . VAL B 1 308 ? 18.315 -34.004 -34.764 1.00 69.40 308 VAL B CA 1
ATOM 5037 C C . VAL B 1 308 ? 16.987 -34.078 -35.508 1.00 63.64 308 VAL B C 1
ATOM 5038 O O . VAL B 1 308 ? 16.424 -33.049 -35.800 1.00 71.57 308 VAL B O 1
ATOM 5058 N N . LYS B 1 311 ? 14.032 -32.576 -33.274 1.00 82.94 311 LYS B N 1
ATOM 5059 C CA . LYS B 1 311 ? 14.175 -31.113 -33.192 1.00 83.81 311 LYS B CA 1
ATOM 5060 C C . LYS B 1 311 ? 13.859 -30.446 -34.529 1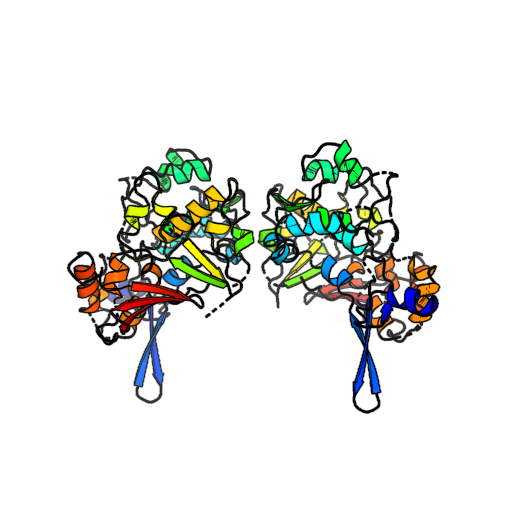.00 90.60 311 LYS B C 1
ATOM 5061 O O . LYS B 1 311 ? 13.421 -29.299 -34.541 1.00 109.52 311 LYS B O 1
ATOM 5063 N N . ASP B 1 312 ? 14.064 -31.149 -35.643 1.00 86.21 312 ASP B N 1
ATOM 5064 C CA . ASP B 1 312 ? 13.576 -30.679 -36.946 1.00 88.04 312 ASP B CA 1
ATOM 5065 C C . ASP B 1 312 ? 12.052 -30.623 -37.057 1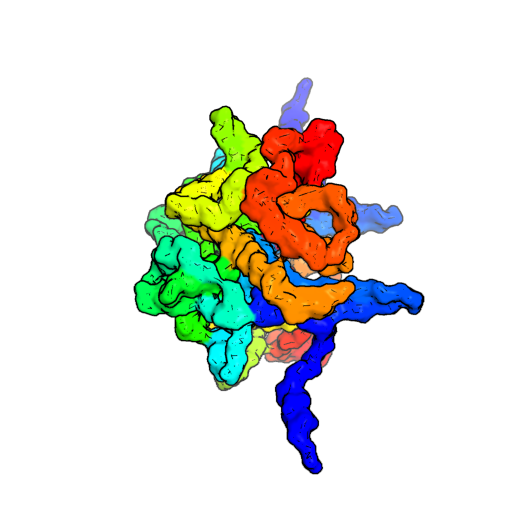.00 89.09 312 ASP B C 1
ATOM 5066 O O . ASP B 1 312 ? 11.536 -29.866 -37.860 1.00 100.95 312 ASP B O 1
ATOM 5071 N N . LYS B 1 313 ? 11.342 -31.422 -36.270 1.00 92.79 313 LYS B N 1
ATOM 5072 C CA . LYS B 1 313 ? 9.882 -31.356 -36.189 1.00 98.83 313 LYS B CA 1
ATOM 5073 C C . LYS B 1 313 ? 9.381 -30.629 -34.935 1.00 103.77 313 LYS B C 1
ATOM 5074 O O . LYS B 1 313 ? 8.257 -30.873 -34.468 1.00 101.81 313 LYS B O 1
ATOM 5080 N N . ASN B 1 314 ? 10.231 -29.768 -34.366 1.00 108.08 314 ASN B N 1
ATOM 5081 C CA . ASN B 1 314 ? 9.848 -28.856 -33.283 1.00 109.96 314 ASN B CA 1
ATOM 5082 C C . ASN B 1 314 ? 9.268 -29.548 -32.035 1.00 111.71 314 ASN B C 1
ATOM 5083 O O . ASN B 1 314 ? 8.614 -28.897 -31.211 1.00 106.35 314 ASN B O 1
ATOM 5088 N N . LEU B 1 315 ? 9.501 -30.863 -31.916 1.00 111.29 315 LEU B N 1
ATOM 5089 C CA . LEU B 1 315 ? 9.108 -31.671 -30.750 1.00 110.92 315 LEU B CA 1
ATOM 5090 C C . LEU B 1 315 ? 7.612 -31.747 -30.457 1.00 109.44 315 LEU B C 1
ATOM 5091 O O . LEU B 1 315 ? 7.228 -32.159 -29.362 1.00 104.43 315 LEU B O 1
ATOM 5096 N N . LYS B 1 316 ? 6.774 -31.355 -31.415 1.00 113.27 316 LYS B N 1
ATOM 5097 C CA . LYS B 1 316 ? 5.336 -31.509 -31.290 1.00 110.67 316 LYS B CA 1
ATOM 5098 C C . LYS B 1 316 ? 4.983 -32.754 -32.100 1.00 94.49 316 LYS B C 1
ATOM 5099 O O . LYS B 1 316 ? 4.459 -32.668 -33.198 1.00 92.70 316 LYS B O 1
ATOM 5105 N N . ILE B 1 317 ? 5.338 -33.909 -31.536 1.00 90.17 317 ILE B N 1
ATOM 5106 C CA . ILE B 1 317 ? 5.149 -35.225 -32.142 1.00 88.18 317 ILE B CA 1
ATOM 5107 C C . ILE B 1 317 ? 4.538 -36.163 -31.094 1.00 91.08 317 ILE B C 1
ATOM 5108 O O . ILE B 1 317 ? 4.845 -36.073 -29.913 1.00 98.86 317 ILE B O 1
ATOM 5113 N N . ASP B 1 318 ? 3.649 -37.044 -31.535 1.00 95.19 318 ASP B N 1
ATOM 5114 C CA . ASP B 1 318 ? 3.090 -38.095 -30.678 1.00 92.23 318 ASP B CA 1
ATOM 5115 C C . ASP B 1 318 ? 4.015 -39.306 -30.655 1.00 83.91 318 ASP B C 1
ATOM 5116 O O . ASP B 1 318 ? 4.817 -39.525 -31.573 1.00 76.52 318 ASP B O 1
ATOM 5129 N N . ARG B 1 320 ? 3.832 -42.416 -31.235 1.00 89.96 320 ARG B N 1
ATOM 5130 C CA . ARG B 1 320 ? 3.797 -43.372 -32.324 1.00 93.59 320 ARG B CA 1
ATOM 5131 C C . ARG B 1 320 ? 4.810 -42.961 -33.386 1.00 86.52 320 ARG B C 1
ATOM 5132 O O . ARG B 1 320 ? 5.674 -43.752 -33.753 1.00 83.88 320 ARG B O 1
ATOM 5140 N N . GLU B 1 321 ? 4.712 -41.710 -33.838 1.00 82.61 321 GLU B N 1
ATOM 5141 C CA . GLU B 1 321 ? 5.588 -41.179 -34.884 1.00 85.64 321 GLU B CA 1
ATOM 5142 C C . GLU B 1 321 ? 7.005 -41.049 -34.353 1.00 85.28 321 GLU B C 1
ATOM 5143 O O . GLU B 1 321 ? 7.979 -41.307 -35.066 1.00 86.95 321 GLU B O 1
ATOM 5149 N N . THR B 1 322 ? 7.096 -40.637 -33.091 1.00 82.38 322 THR B N 1
ATOM 5150 C CA . THR B 1 322 ? 8.347 -40.618 -32.335 1.00 75.38 322 THR B CA 1
ATOM 5151 C C . THR B 1 322 ? 9.111 -41.940 -32.385 1.00 71.17 322 THR B C 1
ATOM 5152 O O . THR B 1 322 ? 10.239 -41.970 -32.848 1.00 73.64 322 THR B O 1
ATOM 5156 N N . THR B 1 323 ? 8.508 -43.035 -31.918 1.00 66.18 323 THR B N 1
ATOM 5157 C CA . THR B 1 323 ? 9.239 -44.321 -31.862 1.00 67.51 323 THR B CA 1
ATOM 5158 C C . THR B 1 323 ? 9.305 -44.965 -33.266 1.00 64.10 323 THR B C 1
ATOM 5159 O O . THR B 1 323 ? 9.956 -45.979 -33.437 1.00 66.17 323 THR B O 1
ATOM 5163 N N . ARG B 1 324 ? 8.669 -44.337 -34.256 1.00 72.87 324 ARG B N 1
ATOM 5164 C CA . ARG B 1 324 ? 8.876 -44.622 -35.694 1.00 79.89 324 ARG B CA 1
ATOM 5165 C C . ARG B 1 324 ? 10.214 -44.015 -36.183 1.00 81.01 324 ARG B C 1
ATOM 5166 O O . ARG B 1 324 ? 10.965 -44.608 -36.993 1.00 75.93 324 ARG B O 1
ATOM 5174 N N . LEU B 1 325 ? 10.470 -42.800 -35.707 1.00 78.14 325 LEU B N 1
ATOM 5175 C CA . LEU B 1 325 ? 11.734 -42.109 -35.940 1.00 77.16 325 LEU B CA 1
ATOM 5176 C C . LEU B 1 325 ? 12.927 -42.838 -35.334 1.00 73.58 325 LEU B C 1
ATOM 5177 O O . LEU B 1 325 ? 13.980 -42.958 -35.963 1.00 71.02 325 LEU B O 1
ATOM 5182 N N . TRP B 1 326 ? 12.756 -43.306 -34.100 1.00 68.79 326 TRP B N 1
ATOM 5183 C CA . TRP B 1 326 ? 13.769 -44.111 -33.453 1.00 64.50 326 TRP B CA 1
ATOM 5184 C C . TRP B 1 326 ? 14.158 -45.236 -34.388 1.00 64.75 326 TRP B C 1
ATOM 5185 O O . TRP B 1 326 ? 15.330 -45.386 -34.707 1.00 69.24 326 TRP B O 1
ATOM 5196 N N . THR B 1 327 ? 13.167 -45.982 -34.872 1.00 70.64 327 THR B N 1
ATOM 5197 C CA . THR B 1 327 ? 13.426 -47.134 -35.744 1.00 69.86 327 THR B CA 1
ATOM 5198 C C . THR B 1 327 ? 14.194 -46.738 -37.001 1.00 69.68 327 THR B C 1
ATOM 5199 O O . THR B 1 327 ? 15.088 -47.466 -37.416 1.00 69.58 327 THR B O 1
ATOM 5203 N N . ARG B 1 328 ? 13.854 -45.588 -37.582 1.00 71.91 328 ARG B N 1
ATOM 5204 C CA . ARG B 1 328 ? 14.512 -45.137 -38.802 1.00 75.15 328 ARG B CA 1
ATOM 5205 C C . ARG B 1 328 ? 15.916 -44.597 -38.515 1.00 77.25 328 ARG B C 1
ATOM 5206 O O . ARG B 1 328 ? 16.821 -44.780 -39.328 1.00 80.18 328 ARG B O 1
ATOM 5214 N N . SER B 1 329 ? 16.106 -43.975 -37.348 1.00 77.31 329 SER B N 1
ATOM 5215 C CA . SER B 1 329 ? 17.391 -43.359 -36.975 1.00 70.46 329 SER B CA 1
ATOM 5216 C C . SER B 1 329 ? 18.555 -44.342 -36.734 1.00 67.91 329 SER B C 1
ATOM 5217 O O . SER B 1 329 ? 19.710 -43.922 -36.589 1.00 56.39 329 SER B O 1
ATOM 5220 N N . ALA B 1 330 ? 18.260 -45.642 -36.712 1.00 68.88 330 ALA B N 1
ATOM 5221 C CA . ALA B 1 330 ? 19.305 -46.661 -36.693 1.00 70.74 330 ALA B CA 1
ATOM 5222 C C . ALA B 1 330 ? 20.122 -46.760 -37.978 1.00 66.97 330 ALA B C 1
ATOM 5223 O O . ALA B 1 330 ? 21.115 -47.477 -37.998 1.00 59.89 330 ALA B O 1
ATOM 5225 N N . SER B 1 331 ? 19.700 -46.079 -39.048 1.00 72.00 331 SER B N 1
ATOM 5226 C CA . SER B 1 331 ? 20.377 -46.179 -40.350 1.00 76.20 331 SER B CA 1
ATOM 5227 C C . SER B 1 331 ? 21.040 -44.874 -40.726 1.00 77.46 331 SER B C 1
ATOM 5228 O O . SER B 1 331 ? 20.418 -43.833 -40.675 1.00 78.41 331 SER B O 1
ATOM 5231 N N . ASP B 1 332 ? 22.292 -44.951 -41.151 1.00 81.86 332 ASP B N 1
ATOM 5232 C CA . ASP B 1 332 ? 23.087 -43.767 -41.472 1.00 91.98 332 ASP B CA 1
ATOM 5233 C C . ASP B 1 332 ? 22.392 -42.742 -42.400 1.00 89.11 332 ASP B C 1
ATOM 5234 O O . ASP B 1 332 ? 22.456 -41.535 -42.158 1.00 88.20 332 ASP B O 1
ATOM 5239 N N . ASP B 1 333 ? 21.690 -43.236 -43.416 1.00 91.57 333 ASP B N 1
ATOM 5240 C CA . ASP B 1 333 ? 21.060 -42.386 -44.460 1.00 93.42 333 ASP B CA 1
ATOM 5241 C C . ASP B 1 333 ? 19.651 -41.845 -44.125 1.00 80.37 333 ASP B C 1
ATOM 5242 O O . ASP B 1 333 ? 18.887 -41.438 -45.005 1.00 77.41 333 ASP B O 1
ATOM 5247 N N . SER B 1 334 ? 19.336 -41.813 -42.845 1.00 65.86 334 SER B N 1
ATOM 5248 C CA . SER B 1 334 ? 18.068 -41.291 -42.338 1.00 64.40 334 SER B CA 1
ATOM 5249 C C . SER B 1 334 ? 18.094 -39.743 -42.231 1.00 64.57 334 SER B C 1
ATOM 5250 O O . SER B 1 334 ? 17.040 -39.070 -42.359 1.00 60.10 334 SER B O 1
ATOM 5253 N N . VAL B 1 335 ? 19.296 -39.209 -41.947 1.00 68.91 335 VAL B N 1
ATOM 5254 C CA . VAL B 1 335 ? 19.585 -37.760 -41.929 1.00 64.95 335 VAL B CA 1
ATOM 5255 C C . VAL B 1 335 ? 20.980 -37.524 -42.443 1.00 63.20 335 VAL B C 1
ATOM 5256 O O . VAL B 1 335 ? 21.847 -38.387 -42.326 1.00 61.71 335 VAL B O 1
ATOM 5260 N N . ALA B 1 336 ? 21.199 -36.331 -42.970 1.00 66.99 336 ALA B N 1
ATOM 5261 C CA . ALA B 1 336 ? 22.487 -35.997 -43.518 1.00 71.39 336 ALA B CA 1
ATOM 5262 C C . ALA B 1 336 ? 23.351 -35.349 -42.419 1.00 78.43 336 ALA B C 1
ATOM 5263 O O . ALA B 1 336 ? 22.994 -34.318 -41.853 1.00 73.71 336 ALA B O 1
ATOM 5265 N N . THR B 1 337 ? 24.466 -36.017 -42.113 1.00 88.13 337 THR B N 1
ATOM 5266 C CA . THR B 1 337 ? 25.542 -35.514 -41.244 1.00 89.89 337 THR B CA 1
ATOM 5267 C C . THR B 1 337 ? 26.902 -35.630 -42.012 1.00 97.92 337 THR B C 1
ATOM 5268 O O . THR B 1 337 ? 27.188 -36.628 -42.688 1.00 98.24 337 THR B O 1
ATOM 5272 N N . SER B 1 338 ? 27.712 -34.584 -41.883 1.00 100.41 338 SER B N 1
ATOM 5273 C CA . SER B 1 338 ? 28.941 -34.307 -42.671 1.00 100.38 338 SER B CA 1
ATOM 5274 C C . SER B 1 338 ? 28.816 -32.820 -42.802 1.00 106.83 338 SER B C 1
ATOM 5275 O O . SER B 1 338 ? 29.752 -32.055 -42.575 1.00 110.46 338 SER B O 1
ATOM 5278 N N . SER B 1 339 ? 27.597 -32.456 -43.193 1.00 109.62 339 SER B N 1
ATOM 5279 C CA . SER B 1 339 ? 27.113 -31.109 -43.239 1.00 111.26 339 SER B CA 1
ATOM 5280 C C . SER B 1 339 ? 27.228 -30.436 -41.880 1.00 115.56 339 SER B C 1
ATOM 5281 O O . SER B 1 339 ? 27.782 -29.341 -41.783 1.00 127.41 339 SER B O 1
ATOM 5284 N N . LEU B 1 340 ? 26.715 -31.093 -40.840 1.00 115.16 340 LEU B N 1
ATOM 5285 C CA . LEU B 1 340 ? 26.752 -30.532 -39.487 1.00 105.04 340 LEU B CA 1
ATOM 5286 C C . LEU B 1 340 ? 28.176 -30.376 -38.967 1.00 102.14 340 LEU B C 1
ATOM 5287 O O . LEU B 1 340 ? 29.028 -31.254 -39.167 1.00 100.02 340 LEU B O 1
ATOM 5292 N N . SER B 1 341 ? 28.410 -29.242 -38.310 1.00 96.40 341 SER B N 1
ATOM 5293 C CA . SER B 1 341 ? 29.677 -28.934 -37.651 1.00 91.42 341 SER B CA 1
ATOM 5294 C C . SER B 1 341 ? 29.355 -28.611 -36.203 1.00 82.70 341 SER B C 1
ATOM 5295 O O . SER B 1 341 ? 28.366 -27.932 -35.914 1.00 80.56 341 SER B O 1
ATOM 5298 N N . ILE B 1 342 ? 30.181 -29.104 -35.293 1.00 77.53 342 ILE B N 1
ATOM 5299 C CA . ILE B 1 342 ? 29.835 -29.075 -33.885 1.00 81.54 342 ILE B CA 1
ATOM 5300 C C . ILE B 1 342 ? 30.874 -28.338 -33.070 1.00 75.16 342 ILE B C 1
ATOM 5301 O O . ILE B 1 342 ? 32.067 -28.481 -33.291 1.00 72.85 342 ILE B O 1
ATOM 5306 N N . SER B 1 343 ? 30.403 -27.563 -32.109 1.00 76.24 343 SER B N 1
ATOM 5307 C CA . SER B 1 343 ? 31.267 -26.823 -31.225 1.00 75.49 343 SER B CA 1
ATOM 5308 C C . SER B 1 343 ? 30.771 -26.958 -29.805 1.00 77.64 343 SER B C 1
ATOM 5309 O O . SER B 1 343 ? 29.656 -27.394 -29.565 1.00 75.43 343 SER B O 1
ATOM 5312 N N . LEU B 1 344 ? 31.617 -26.552 -28.871 1.00 84.56 344 LEU B N 1
ATOM 5313 C CA . LEU B 1 344 ? 31.378 -26.747 -27.460 1.00 82.23 344 LEU B CA 1
ATOM 5314 C C . LEU B 1 344 ? 31.855 -25.483 -26.748 1.00 82.73 344 LEU B C 1
ATOM 5315 O O . LEU B 1 344 ? 33.022 -25.118 -26.871 1.00 77.29 344 LEU B O 1
ATOM 5320 N N . ASP B 1 345 ? 30.949 -24.806 -26.044 1.00 95.20 345 ASP B N 1
ATOM 5321 C CA . ASP B 1 345 ? 31.286 -23.597 -25.267 1.00 116.11 345 ASP B CA 1
ATOM 5322 C C . ASP B 1 345 ? 30.344 -23.503 -24.066 1.00 122.62 345 ASP B C 1
ATOM 5323 O O . ASP B 1 345 ? 29.304 -24.160 -24.085 1.00 134.29 345 ASP B O 1
ATOM 5328 N N . ARG B 1 346 ? 30.679 -22.731 -23.021 1.00 128.29 346 ARG B N 1
ATOM 5329 C CA . ARG B 1 346 ? 29.768 -22.523 -21.855 1.00 132.76 346 ARG B CA 1
ATOM 5330 C C . ARG B 1 346 ? 29.183 -23.871 -21.313 1.00 120.00 346 ARG B C 1
ATOM 5331 O O . ARG B 1 346 ? 28.151 -23.873 -20.648 1.00 122.11 346 ARG B O 1
ATOM 5339 N N . GLY B 1 347 ? 29.834 -25.002 -21.600 1.00 106.56 347 GLY B N 1
ATOM 5340 C CA . GLY B 1 347 ? 29.340 -26.316 -21.194 1.00 99.71 347 GLY B CA 1
ATOM 5341 C C . GLY B 1 347 ? 28.200 -26.965 -21.960 1.00 98.66 347 GLY B C 1
ATOM 5342 O O . GLY B 1 347 ? 27.725 -28.027 -21.539 1.00 98.85 347 GLY B O 1
ATOM 5343 N N . ARG B 1 348 ? 27.774 -26.378 -23.081 1.00 97.65 348 ARG B N 1
ATOM 5344 C CA . ARG B 1 348 ? 26.801 -27.046 -23.959 1.00 94.93 348 ARG B CA 1
ATOM 5345 C C . ARG B 1 348 ? 27.327 -27.260 -25.378 1.00 81.78 348 ARG B C 1
ATOM 5346 O O . ARG B 1 348 ? 28.157 -26.506 -25.896 1.00 72.93 348 ARG B O 1
ATOM 5354 N N . TRP B 1 349 ? 26.855 -28.362 -25.944 1.00 72.98 349 TRP B N 1
ATOM 5355 C CA . TRP B 1 349 ? 27.304 -28.907 -27.217 1.00 66.42 349 TRP B CA 1
ATOM 5356 C C . TRP B 1 349 ? 26.276 -28.468 -28.239 1.00 64.23 349 TRP B C 1
ATOM 5357 O O . TRP B 1 349 ? 25.076 -28.542 -27.969 1.00 63.06 349 TRP B O 1
ATOM 5368 N N . VAL B 1 350 ? 26.754 -27.954 -29.372 1.00 63.21 350 VAL B N 1
ATOM 5369 C CA . VAL B 1 350 ? 25.884 -27.483 -30.447 1.00 64.57 350 VAL B CA 1
ATOM 5370 C C . VAL B 1 350 ? 26.313 -28.132 -31.744 1.00 59.55 350 VAL B C 1
ATOM 5371 O O . VAL B 1 350 ? 27.483 -28.209 -32.041 1.00 60.53 350 VAL B O 1
ATOM 5375 N N . ALA B 1 351 ? 25.339 -28.627 -32.485 1.00 61.81 351 ALA B N 1
ATOM 5376 C CA . ALA B 1 351 ? 25.549 -29.102 -33.829 1.00 66.61 351 ALA B CA 1
ATOM 5377 C C . ALA B 1 351 ? 24.802 -28.150 -34.729 1.00 68.64 351 ALA B C 1
ATOM 5378 O O . ALA B 1 351 ? 23.594 -27.987 -34.568 1.00 66.25 351 ALA B O 1
ATOM 5380 N N . ALA B 1 352 ? 25.521 -27.505 -35.654 1.00 74.41 352 ALA B N 1
ATOM 5381 C CA . ALA B 1 352 ? 24.925 -26.524 -36.573 1.00 79.27 352 ALA B CA 1
ATOM 5382 C C . ALA B 1 352 ? 25.265 -26.780 -38.040 1.00 80.64 352 ALA B C 1
ATOM 5383 O O . ALA B 1 352 ? 26.384 -27.153 -38.368 1.00 72.85 352 ALA B O 1
ATOM 5385 N N . ASP B 1 353 ? 24.274 -26.573 -38.909 1.00 97.72 353 ASP B N 1
ATOM 5386 C CA . ASP B 1 353 ? 24.429 -26.727 -40.353 1.00 106.58 353 ASP B CA 1
ATOM 5387 C C . ASP B 1 353 ? 24.396 -25.371 -41.026 1.00 108.08 353 ASP B C 1
ATOM 5388 O O . ASP B 1 353 ? 23.317 -24.798 -41.208 1.00 109.48 353 ASP B O 1
ATOM 5393 N N . ALA B 1 354 ? 25.578 -24.863 -41.379 1.00 108.49 354 ALA B N 1
ATOM 5394 C CA . ALA B 1 354 ? 25.712 -23.574 -42.044 1.00 111.94 354 ALA B CA 1
ATOM 5395 C C . ALA B 1 354 ? 24.972 -22.468 -41.265 1.00 114.25 354 ALA B C 1
ATOM 5396 O O . ALA B 1 354 ? 24.098 -21.788 -41.816 1.00 122.92 354 ALA B O 1
ATOM 5398 N N . SER B 1 355 ? 25.298 -22.348 -39.971 1.00 106.46 355 SER B N 1
ATOM 5399 C CA . SER B 1 355 ? 24.715 -21.341 -39.048 1.00 99.52 355 SER B CA 1
ATOM 5400 C C . SER B 1 355 ? 23.236 -21.567 -38.631 1.00 92.28 355 SER B C 1
ATOM 5401 O O . SER B 1 355 ? 22.620 -20.680 -38.019 1.00 84.20 355 SER B O 1
ATOM 5404 N N . ASP B 1 356 ? 22.682 -22.737 -38.954 1.00 96.03 356 ASP B N 1
ATOM 5405 C CA . ASP B 1 356 ? 21.371 -23.166 -38.460 1.00 102.60 356 ASP B CA 1
ATOM 5406 C C . ASP B 1 356 ? 21.592 -24.188 -37.342 1.00 95.74 356 ASP B C 1
ATOM 5407 O O . ASP B 1 356 ? 22.193 -25.225 -37.579 1.00 95.30 356 ASP B O 1
ATOM 5412 N N . ALA B 1 357 ? 21.118 -23.896 -36.132 1.00 89.29 357 ALA B N 1
ATOM 5413 C CA . ALA B 1 357 ? 21.283 -24.807 -34.985 1.00 83.75 357 ALA B CA 1
ATOM 5414 C C . ALA B 1 357 ? 20.365 -26.026 -35.078 1.00 79.54 357 ALA B C 1
ATOM 5415 O O . ALA B 1 357 ? 19.151 -25.936 -34.851 1.00 79.03 357 ALA B O 1
ATOM 5417 N N . ARG B 1 358 ? 20.974 -27.176 -35.349 1.00 80.85 358 ARG B N 1
ATOM 5418 C CA . ARG B 1 358 ? 20.238 -28.418 -35.599 1.00 79.40 358 ARG B CA 1
ATOM 5419 C C . ARG B 1 358 ? 20.012 -29.287 -34.356 1.00 76.24 358 ARG B C 1
ATOM 5420 O O . ARG B 1 358 ? 19.052 -30.078 -34.315 1.00 72.07 358 ARG B O 1
ATOM 5428 N N . LEU B 1 359 ? 20.890 -29.139 -33.361 1.00 71.98 359 LEU B N 1
ATOM 5429 C CA . LEU B 1 359 ? 20.706 -29.753 -32.054 1.00 66.27 359 LEU B CA 1
ATOM 5430 C C . LEU B 1 359 ? 21.543 -29.037 -30.994 1.00 63.79 359 LEU B C 1
ATOM 5431 O O . LEU B 1 359 ? 22.713 -28.748 -31.220 1.00 61.73 359 LEU B O 1
ATOM 5436 N N . LEU B 1 360 ? 20.941 -28.749 -29.846 1.00 67.45 360 LEU B N 1
ATOM 5437 C CA . LEU B 1 360 ? 21.672 -28.228 -28.686 1.00 74.16 360 LEU B CA 1
ATOM 5438 C C . LEU B 1 360 ? 21.530 -29.200 -27.530 1.00 75.94 360 LEU B C 1
ATOM 5439 O O . LEU B 1 360 ? 20.402 -29.471 -27.100 1.00 77.03 360 LEU B O 1
ATOM 5444 N N . VAL B 1 361 ? 22.665 -29.695 -27.022 1.00 75.85 361 VAL B N 1
ATOM 5445 C CA . VAL B 1 361 ? 22.706 -30.614 -25.875 1.00 72.86 361 VAL B CA 1
ATOM 5446 C C . VAL B 1 361 ? 23.311 -29.868 -24.708 1.00 64.73 361 VAL B C 1
ATOM 5447 O O . VAL B 1 361 ? 24.429 -29.373 -24.810 1.00 60.35 361 VAL B O 1
ATOM 5451 N N . PHE B 1 362 ? 22.579 -29.808 -23.604 1.00 65.81 362 PHE B N 1
ATOM 5452 C CA . PHE B 1 362 ? 23.049 -29.143 -22.394 1.00 68.47 362 PHE B CA 1
ATOM 5453 C C . PHE B 1 362 ? 23.622 -30.153 -21.418 1.00 68.01 362 PHE B C 1
ATOM 5454 O O . PHE B 1 362 ? 23.297 -31.334 -21.478 1.00 73.08 362 PHE B O 1
ATOM 5462 N N . PRO B 1 363 ? 24.474 -29.695 -20.502 1.00 67.47 363 PRO B N 1
ATOM 5463 C CA . PRO B 1 363 ? 25.031 -30.648 -19.561 1.00 65.89 363 PRO B CA 1
ATOM 5464 C C . PRO B 1 363 ? 24.003 -31.293 -18.658 1.00 66.89 363 PRO B C 1
ATOM 5465 O O . PRO B 1 363 ? 22.933 -30.721 -18.437 1.00 72.23 363 PRO B O 1
ATOM 5469 N N . ILE B 1 364 ? 24.343 -32.473 -18.144 1.00 63.45 364 ILE B N 1
ATOM 5470 C CA . ILE B 1 364 ? 23.480 -33.183 -17.206 1.00 63.78 364 ILE B CA 1
ATOM 5471 C C . ILE B 1 364 ? 23.924 -32.923 -15.762 1.00 60.41 364 ILE B C 1
ATOM 5472 O O . ILE B 1 364 ? 25.098 -32.931 -15.444 1.00 58.20 364 ILE B O 1
ATOM 5477 N N . ARG B 1 365 ? 22.941 -32.619 -14.936 1.00 64.88 365 ARG B N 1
ATOM 5478 C CA . ARG B 1 365 ? 23.066 -32.458 -13.490 1.00 80.09 365 ARG B CA 1
ATOM 5479 C C . ARG B 1 365 ? 23.510 -33.762 -12.784 1.00 74.77 365 ARG B C 1
ATOM 5480 O O . ARG B 1 365 ? 22.966 -34.827 -13.048 1.00 74.59 365 ARG B O 1
ATOM 5488 N N . VAL B 1 366 ? 24.522 -33.644 -11.915 1.00 74.42 366 VAL B N 1
ATOM 5489 C CA . VAL B 1 366 ? 25.214 -34.771 -11.265 1.00 70.78 366 VAL B CA 1
ATOM 5490 C C . VAL B 1 366 ? 25.755 -35.727 -12.313 1.00 58.29 366 VAL B C 1
ATOM 5491 O O . VAL B 1 366 ? 26.863 -35.539 -12.778 1.00 51.72 366 VAL B O 1
#

Radius of gyration: 30.51 Å; Cα contacts (8 Å, |Δi|>4): 1075; chains: 2; bounding box: 85×78×87 Å

B-factor: mean 81.3, std 26.57, range [30.0, 199.94]

Secondary structure (DSSP, 8-state):
--HHHHHHHHS----SSEEESTT----EEEEEEEETTEEEEEEE-HHHHHHH---HHHHHTTTTTS-THHHHHHHH-SS--HHHHHHT---SS----TT----HHHHHHHT--HHHHHHH-------HHHHHHHH----EEE-SSS-EEE----HHHHH---EEEE--EEETTEEE-----S-TGGGG-GGGGGGG--EEEE-----EEGGGG--TTTHHHHHHHHHHHHHH--TTT--HHHH-HHHHTTT--HHHHHHH--TTTTTT-HHHHHHH--TTTT----HHHHHHHHHTSGGGS--TTPEEEE-SS-EEEEETTEEEEEE-PEE-/--HHHHHHHHS----SSEEESTT----EEEEEEEETTEEEEEEE-HHHHHHH---HHHHHTTGGGS-THHHHHHHHSSS--HHHHHHT---TT----TT----HHHHHHHT--HHHHHHH-------HHHHHHHH----EEEPSSS-EEE----HHHHH---EEEE--EESSS-EE-----S-HHHHHHHHHTGGG--EEEE-----EETTTT--TTTHHHHHHHHHHHHHH--TTT--HHHH-HHHHHH---HHHHHHH--TTTTTT-HHHHHHH--TTTT----HHHHHHHHHTSGGGS--SS-EEEEETTEEEEEETTEEEEEEPPEE-

InterPro domains:
  IPR002507 Reovirus non-structural protein sigma NS [PF01518] (1-366)

Sequence (664 aa):
ASSLRAAISKIKRDDVGQQVCPNYVLRSSVTTKVVRNVVEYQIRTGGFFSCLALRPLQYAKRERLLGQRNLERISTRDILQTRDLHSLCPTPDAPSNHQASTRELICSYFKVDHADGLKYIPDERYSPSSLARLFTGAGLHITTEPSYKRVPIHLAADLDCTLALPYITLDGDTVVPVAPTLSAEQLLDDGLKGLACDISYGCEDSSRCINELYCEETAEAICVLKTCLVLNCQFKLEDDLAHNAAELDKIQIPFSERVFRASSFATIDAQCFRFCVKDKNLKIDRETTRLWTRSASDDSVATSSLSISLDRGRWVAADASDARLLVFPIRVASSLRAAISKIKRDDVGQQVCPNYVLRSSVTTKVVRNVVEYQIRTGGFFSCLALRPLQYAKRERLLGQRNLERISTRDILQTRDLHSLCPTPDAPSNHQASTRELICSYFKVDHADGLKYIPDERYSPSSLARLFTGAGLHITTEPSYKRVPIHLAADLDCTLALPYITLDGDTVVPVAPTLSAEQLLDDGLKGLACDISYGCSDSSRCINELYCEETAEAICVLKTCLVLNCQFKLEDDLAHNAAELDKIQIPFSERVFRASSFATIDAQCFRFCVKDKNLKIDRETTRLWTRSASDDSVATSSLSISLDRGRWVAADASDARLLVFPIRV

Organism: Reovirus type 3 (strain Dearing) (NCBI:txid10886)

Foldseek 3Di:
DDVVVVVVVVDDCPCPAPFFPFLACCTWGWHWDDDDNDIDIDIDDPSLLLLVPLQLLVNCVVVVVDALVVLLVLVVDPDNGQVSCLVLQARDSAFDQQPLVLCVLVCVLVVDDSVQSCVNQPVSGHQLSSVLNQLSCNQWHCGSNRHTDGDDHPVSVVQNPKWKADAFDDDDPDTFTDFAPAALSCCPPPVNPSLLRWMWHDPPPRTDTVNVVDDPVCPSVSSSSSSSLSSSCSLLGVVVVLPPPVRCVVQQQVVLVVNLLCLRCLRHGQLSVQLNLCVVVRRHGNVSVVSSVLSVDPVSDDQPQWDWHQPPNWIFTDRVPRTRDIRHIRTD/DDDVVVVVVVDDDPCPAQFFPFLALVGKGWDWDDDPHDIDTDMDDVSLQLLVPLQLLVNCVPVVPPALVVLQVLVPDDDHGQVSCLVLQARPSYFDLAPLVLCVCCCVLVVDDVVQSCLNAPPSGHQLSSVLNQLSCCQWHCGSNRHTDGHDHPVSVVQNPKWKADAFDPPDPDTFTDFAPAFLSCCPPPPNPVLLGWMWGDDCDPTDIVNVVDDPVCPVVSSSSSSSLSSSCSLLRSVVLLVPVVSLVVQPQVVLVVNLLCLSCLRHGQLSVQLNLCPVVSRDGNVSVVSSVLSVDPPSDDDVQWDWHADSQKIFTDHPNHTRDIRHIRID

Nearest PDB structures (foldseek):
  8tka-assembly1_A  TM=1.002E+00  e=5.288E-51  Mammalian orthoreovirus 1
  8tka-assembly1_B  TM=9.949E-01  e=9.899E-47  Mammalian orthoreovirus 1
  8tl8-assembly1_A  TM=9.902E-01  e=1.471E-43  Orthoreovirus
  8tl1-assembly1_A  TM=9.907E-01  e=3.256E-43  Orthoreovirus
  8tka-assembly1_B  TM=1.001E+00  e=4.688E-52  Mammalian orthoreovirus 1